Protein AF-A0A939G6P2-F1 (afdb_monomer)

Secondary structure (DSSP, 8-state):
-------------------------PPPPPSS----SS--EE-S-HHHHHHHHHHHT-EEEEEEE-SS-HHHHHHIIIIIT-HHHHHHHHHHEEEEEEETTSTTHHHHHHHTT--SSSEEEEE-TT--EEEEEES--HHHHHHHHHHHHHHHTT-S--HHHHHHHHHTT---HHHHHHHHHHHHHTT---HHHHHHHHHTS-HHHHTSHHHHHHHHHH---TTSHHHHHHHHHHHHHTT-GGGHHHHHHHHHHHHHHHHHHHHH--SHHHHHHHHHHHHHHHHHHT----HHHHHHHHHHHHHHHHHHTT-HHHHHHHHHHHHHHHHHHTTTHHHHHHHHHHSPP-TT--SHHHHHHHHHHHHHHHHHHHHHHHHHHHHHHHHHHHHHTT--SHHHHHHHHHHHHHHHHH---HHHHHHHHHHHHHTT--

Mean predicted aligned error: 11.92 Å

Radius of gyration: 33.78 Å; Cα contacts (8 Å, |Δi|>4): 488; chains: 1; bounding box: 65×71×148 Å

Nearest PDB structures (foldseek):
  2kuc-assembly1_A  TM=8.886E-01  e=3.532E-04  Bacteroides thetaiotaomicron
  2lst-assembly1_A  TM=8.630E-01  e=4.029E-04  Thermus thermophilus HB27
  2dlx-assembly1_A  TM=8.990E-01  e=8.878E-04  Homo sapiens
  5d93-assembly2_D  TM=7.384E-01  e=5.036E-02  Mus musculus
  3q6o-assembly1_A  TM=5.177E-01  e=4.820E-02  Homo sapiens

InterPro domains:
  IPR012336 Thioredoxin-like fold [PF13098] (49-133)
  IPR036249 Thioredoxin-like superfamily [SSF52833] (29-143)

Sequence (430 aa):
MKTKPFLRTQRLVWVLTGYLITCVSYPALPADGTMPGDIPFVKGPWKTILAEAKARHKSIFVAIQRSECQPCQTLEKEAFSDPAVGRTYGTSFISYILTIADADGPALVKQYAVTAYPTLLFLSEDGVLLHRSLGNSGAKGLLTDAAITLETARNPRTIAVWDSEFLAGKRNAEFLRAYLDKRAYLGLPNEAALEAYLQHVSKADWALPKNVRLIASNSETARLPTFDWLLTTAEQAKRDPRQSNLIFYALTTANRVVEREWEMAKTPADLERVIAIGHRIDQLSGKSHSADEQAQQDMGKRMSFYGRTKNEAKYRELALLVGVQAMTATEGLRQAIDADFRQPIDYKDQSETGKITAARLVAERTKHMQDSQHYAQRLHKLAAAYLLLRMTSPADLNQALIWSARAVELVASPANLDTHAQVLHQLGQK

pLDDT: mean 85.62, std 15.27, range [31.83, 98.44]

Organism: NCBI:txid2817059

Foldseek 3Di:
DDDDDDDDDDDDDDDDPDDPPPPPPDPDDPPDPDQQLFADADDDDPVVLLVVCVVVQAKAKEWEAEPDDPLSVVLRVFARRHSVLNNLNNVHYRYYYAYCPDPCNVVVCVVLVPQAPGKIFIAGSNRATQAIDHTRPGNVRSVVRSVSSVVSNPDPCTLVVLVVCVVVPDQDLVSLQVNLVNCLRSVHQNVVSLVSNVVVADPVCCLPPVNLLSLLSRVQACPDPSLVVLLVSLVVCVVPPVCVVSVVSNLVSLVVNLVSLLVVDQDVVSLVVSLVSVVSSCVSVVNDDDPVRSVVVSLVSQLVNCLVNLVVVSNVVSLVVLLVVLVVLCVCLLVQLVVLVVDDQPPPPPDPVSVVVSVVSVVSNVVSLVSLQVSLVSLLVSLVSCVVSVVLDPVSLVSSLVSLVSSCSSPVDPSSVVSNVVSCVSVVND

Structure (mmCIF, N/CA/C/O backbone):
data_AF-A0A939G6P2-F1
#
_entry.id   AF-A0A939G6P2-F1
#
loop_
_atom_site.group_PDB
_atom_site.id
_atom_site.type_symbol
_atom_site.label_atom_id
_atom_site.label_alt_id
_atom_site.label_comp_id
_atom_site.label_asym_id
_atom_site.label_entity_id
_atom_site.label_seq_id
_atom_site.pdbx_PDB_ins_code
_atom_site.Cartn_x
_atom_site.Cartn_y
_atom_site.Cartn_z
_atom_site.occupancy
_atom_site.B_iso_or_equiv
_atom_site.auth_seq_id
_atom_site.auth_comp_id
_atom_site.auth_asym_id
_atom_site.auth_atom_id
_atom_site.pdbx_PDB_model_num
ATOM 1 N N . MET A 1 1 ? 0.706 -32.412 -113.086 1.00 34.56 1 MET A N 1
ATOM 2 C CA . MET A 1 1 ? 0.283 -33.785 -112.721 1.00 34.56 1 MET A CA 1
ATOM 3 C C . MET A 1 1 ? 0.185 -33.935 -111.208 1.00 34.56 1 MET A C 1
ATOM 5 O O . MET A 1 1 ? 1.214 -33.823 -110.568 1.00 34.56 1 MET A O 1
ATOM 9 N N . LYS A 1 2 ? -1.034 -34.253 -110.727 1.00 36.41 2 LYS A N 1
ATOM 10 C CA . LYS A 1 2 ? -1.381 -35.055 -109.525 1.00 36.41 2 LYS A CA 1
ATOM 11 C C . LYS A 1 2 ? -0.982 -34.503 -108.139 1.00 36.41 2 LYS A C 1
ATOM 13 O O . LYS A 1 2 ? 0.148 -34.101 -107.956 1.00 36.41 2 LYS A O 1
ATOM 18 N N . THR A 1 3 ? -1.767 -34.506 -107.060 1.00 35.56 3 THR A N 1
ATOM 19 C CA . THR A 1 3 ? -3.182 -34.751 -106.701 1.00 35.56 3 THR A CA 1
ATOM 20 C C . THR A 1 3 ? -3.285 -34.308 -105.221 1.00 35.56 3 THR A C 1
ATOM 22 O O . THR A 1 3 ? -2.351 -34.535 -104.458 1.00 35.56 3 THR A O 1
ATOM 25 N N . LYS A 1 4 ? -4.395 -33.675 -104.812 1.00 35.47 4 LYS A N 1
ATOM 26 C CA . LYS A 1 4 ? -4.849 -33.465 -103.407 1.00 35.47 4 LYS A CA 1
ATOM 27 C C . LYS A 1 4 ? -5.183 -34.826 -102.721 1.00 35.47 4 LYS A C 1
ATOM 29 O O . LYS A 1 4 ? -5.214 -35.804 -103.468 1.00 35.47 4 LYS A O 1
ATOM 34 N N . PRO A 1 5 ? -5.632 -34.930 -101.436 1.00 56.78 5 PRO A N 1
ATOM 35 C CA . PRO A 1 5 ? -5.651 -34.002 -100.275 1.00 56.78 5 PRO A CA 1
ATOM 36 C C . PRO A 1 5 ? -5.273 -34.669 -98.903 1.00 56.78 5 PRO A C 1
ATOM 38 O O . PRO A 1 5 ? -5.002 -35.860 -98.837 1.00 56.78 5 PRO A O 1
ATOM 41 N N . PHE A 1 6 ? -5.416 -33.905 -97.800 1.00 35.00 6 PHE A N 1
ATOM 42 C CA . PHE A 1 6 ? -6.230 -34.227 -96.591 1.00 35.00 6 PHE A CA 1
ATOM 43 C C . PHE A 1 6 ? -5.537 -34.257 -95.195 1.00 35.00 6 PHE A C 1
ATOM 45 O O . PHE A 1 6 ? -4.686 -35.085 -94.909 1.00 35.00 6 PHE A O 1
ATOM 52 N N . LEU A 1 7 ? -6.061 -33.368 -94.330 1.00 34.00 7 LEU A N 1
ATOM 53 C CA . LEU A 1 7 ? -6.279 -33.406 -92.866 1.00 34.00 7 LEU A CA 1
ATOM 54 C C . LEU A 1 7 ? -5.151 -33.352 -91.802 1.00 34.00 7 LEU A C 1
ATOM 56 O O . LEU A 1 7 ? -4.427 -34.302 -91.551 1.00 34.00 7 LEU A O 1
ATOM 60 N N . ARG A 1 8 ? -5.254 -32.259 -91.018 1.00 35.16 8 ARG A N 1
ATOM 61 C CA . ARG A 1 8 ? -5.606 -32.190 -89.574 1.00 35.16 8 ARG A CA 1
ATOM 62 C C . ARG A 1 8 ? -4.643 -32.827 -88.559 1.00 35.16 8 ARG A C 1
ATOM 64 O O . ARG A 1 8 ? -4.697 -34.021 -88.334 1.00 35.16 8 ARG A O 1
ATOM 71 N N . THR A 1 9 ? -3.965 -31.967 -87.791 1.00 40.34 9 THR A N 1
ATOM 72 C CA . THR A 1 9 ? -4.074 -31.905 -86.313 1.00 40.34 9 THR A CA 1
ATOM 73 C C . THR A 1 9 ? -3.318 -30.681 -85.782 1.00 40.34 9 THR A C 1
ATOM 75 O O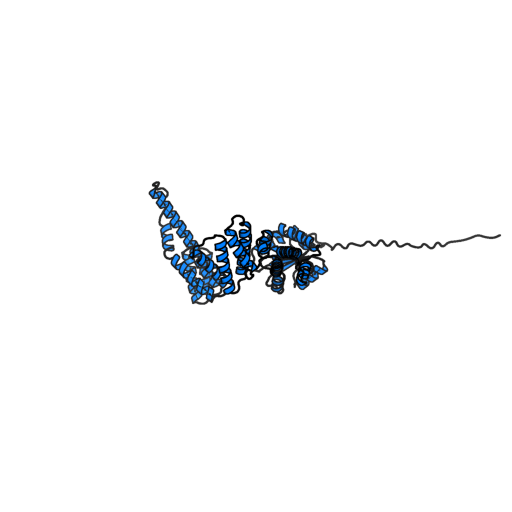 . THR A 1 9 ? -2.092 -30.643 -85.813 1.00 40.34 9 THR A O 1
ATOM 78 N N . GLN A 1 10 ? -4.052 -29.680 -85.285 1.00 37.19 10 GLN A N 1
ATOM 79 C CA . GLN A 1 10 ? -3.514 -28.618 -84.430 1.00 37.19 10 GLN A CA 1
ATOM 80 C C . GLN A 1 10 ? -3.363 -29.168 -83.006 1.00 37.19 10 GLN A C 1
ATOM 82 O O . GLN A 1 10 ? -4.316 -29.712 -82.450 1.00 37.19 10 GLN A O 1
ATOM 87 N N . ARG A 1 11 ? -2.175 -29.021 -82.412 1.00 38.72 11 ARG A N 1
ATOM 88 C CA . ARG A 1 11 ? -1.948 -29.236 -80.978 1.00 38.72 11 ARG A CA 1
ATOM 89 C C . ARG A 1 11 ? -2.262 -27.931 -80.241 1.00 38.72 11 ARG A C 1
ATOM 91 O O . ARG A 1 11 ? -1.537 -26.954 -80.404 1.00 38.72 11 ARG A O 1
ATOM 98 N N . LEU A 1 12 ? -3.344 -27.921 -79.460 1.00 35.09 12 LEU A N 1
ATOM 99 C CA . LEU A 1 12 ? -3.619 -26.882 -78.465 1.00 35.09 12 LEU A CA 1
ATOM 100 C C . LEU A 1 12 ? -2.627 -27.027 -77.302 1.00 35.09 12 LEU A C 1
ATOM 102 O O . LEU A 1 12 ? -2.583 -28.068 -76.647 1.00 35.09 12 LEU A O 1
ATOM 106 N N . VAL A 1 13 ? -1.863 -25.969 -77.038 1.00 38.91 13 VAL A N 1
ATOM 107 C CA . VAL A 1 13 ? -1.101 -25.778 -75.800 1.00 38.91 13 VAL A CA 1
ATOM 108 C C . VAL A 1 13 ? -2.025 -25.069 -74.811 1.00 38.91 13 VAL A C 1
ATOM 110 O O . VAL A 1 13 ? -2.453 -23.944 -75.058 1.00 38.91 13 VAL A O 1
ATOM 113 N N . TRP A 1 14 ? -2.365 -25.743 -73.714 1.00 31.83 14 TRP A N 1
ATOM 114 C CA . TRP A 1 14 ? -3.117 -25.163 -72.603 1.00 31.83 14 TRP A CA 1
ATOM 115 C C . TRP A 1 14 ? -2.181 -24.303 -71.747 1.00 31.83 14 TRP A C 1
ATOM 117 O O . TRP A 1 14 ? -1.254 -24.820 -71.128 1.00 31.83 14 TRP A O 1
ATOM 127 N N . VAL A 1 15 ? -2.429 -22.993 -71.700 1.00 39.03 15 VAL A N 1
ATOM 128 C CA . VAL A 1 15 ? -1.827 -22.087 -70.713 1.00 39.03 15 VAL A CA 1
ATOM 129 C C . VAL A 1 15 ? -2.706 -22.126 -69.465 1.00 39.03 15 VAL A C 1
ATOM 131 O O . VAL A 1 15 ? -3.818 -21.605 -69.463 1.00 39.03 15 VAL A O 1
ATOM 134 N N . LEU A 1 16 ? -2.224 -22.776 -68.406 1.00 35.69 16 LEU A N 1
ATOM 135 C CA . LEU A 1 16 ? -2.824 -22.712 -67.074 1.00 35.69 16 LEU A CA 1
ATOM 136 C C . LEU A 1 16 ? -2.403 -21.396 -66.407 1.00 35.69 16 LEU A C 1
ATOM 138 O O . LEU A 1 16 ? -1.324 -21.299 -65.828 1.00 35.69 16 LEU A O 1
ATOM 142 N N . THR A 1 17 ? -3.253 -20.374 -66.468 1.00 40.28 17 THR A N 1
ATOM 143 C CA . THR A 1 17 ? -3.170 -19.229 -65.552 1.00 40.28 17 THR A CA 1
ATOM 144 C C . THR A 1 17 ? -3.722 -19.649 -64.193 1.00 40.28 17 THR A C 1
ATOM 146 O O . THR A 1 17 ? -4.931 -19.620 -63.964 1.00 40.28 17 THR A O 1
ATOM 149 N N . GLY A 1 18 ? -2.834 -20.072 -63.294 1.00 37.72 18 GLY A N 1
ATOM 150 C CA . GLY A 1 18 ? -3.146 -20.243 -61.879 1.00 37.72 18 GLY A CA 1
ATOM 151 C C . GLY A 1 18 ? -3.274 -18.880 -61.202 1.00 37.72 18 GLY A C 1
ATOM 152 O O . GLY A 1 18 ? -2.272 -18.221 -60.941 1.00 37.72 18 GLY A O 1
ATOM 153 N N . TYR A 1 19 ? -4.504 -18.456 -60.917 1.00 38.09 19 TYR A N 1
ATOM 154 C CA . TYR A 1 19 ? -4.772 -17.363 -59.984 1.00 38.09 19 TYR A CA 1
ATOM 155 C C . TYR A 1 19 ? -4.573 -17.915 -58.565 1.00 38.09 19 TYR A C 1
ATOM 157 O O . TYR A 1 19 ? -5.424 -18.639 -58.047 1.00 38.09 19 TYR A O 1
ATOM 165 N N . LEU A 1 20 ? -3.427 -17.623 -57.943 1.00 35.56 20 LEU A N 1
ATOM 166 C CA . LEU A 1 20 ? -3.227 -17.866 -56.515 1.00 35.56 20 LEU A CA 1
ATOM 167 C C . LEU A 1 20 ? -4.076 -16.843 -55.747 1.00 35.56 20 LEU A C 1
ATOM 169 O O . LEU A 1 20 ? -3.657 -15.713 -55.506 1.00 35.56 20 LEU A O 1
ATOM 173 N N . ILE A 1 21 ? -5.298 -17.231 -55.387 1.00 41.41 21 ILE A N 1
ATOM 174 C CA . ILE A 1 21 ? -6.076 -16.530 -54.366 1.00 41.41 21 ILE A CA 1
ATOM 175 C C . ILE A 1 21 ? -5.384 -16.843 -53.039 1.00 41.41 21 ILE A C 1
ATOM 177 O O . ILE A 1 21 ? -5.577 -17.909 -52.459 1.00 41.41 21 ILE A O 1
ATOM 181 N N . THR A 1 22 ? -4.533 -15.936 -52.565 1.00 37.88 22 THR A N 1
ATOM 182 C CA . THR A 1 22 ? -4.079 -15.965 -51.176 1.00 37.88 22 THR A CA 1
ATOM 183 C C . THR A 1 22 ? -5.289 -15.651 -50.305 1.00 37.88 22 THR A C 1
ATOM 185 O O . THR A 1 22 ? -5.639 -14.487 -50.108 1.00 37.88 22 THR A O 1
ATOM 188 N N . CYS A 1 23 ? -5.965 -16.693 -49.821 1.00 33.97 23 CYS A N 1
ATOM 189 C CA . CYS A 1 23 ? -6.891 -16.574 -48.707 1.00 33.97 23 CYS A CA 1
ATOM 190 C C . CYS A 1 23 ? -6.115 -15.977 -47.531 1.00 33.97 23 CYS A C 1
ATOM 192 O O . CYS A 1 23 ? -5.323 -16.658 -46.883 1.00 33.97 23 CYS A O 1
ATOM 194 N N . VAL A 1 24 ? -6.323 -14.686 -47.273 1.00 43.06 24 VAL A N 1
ATOM 195 C CA . VAL A 1 24 ? -6.019 -14.095 -45.974 1.00 43.06 24 VAL A CA 1
ATOM 196 C C . VAL A 1 24 ? -6.971 -14.776 -45.001 1.00 43.06 24 VAL A C 1
ATOM 198 O O . VAL A 1 24 ? -8.153 -14.441 -44.933 1.00 43.06 24 VAL A O 1
ATOM 201 N N . SER A 1 25 ? -6.478 -15.811 -44.326 1.00 33.09 25 SER A N 1
ATOM 202 C CA . SER A 1 25 ? -7.197 -16.503 -43.265 1.00 33.09 25 SER A CA 1
ATOM 203 C C . SER A 1 25 ? -7.381 -15.532 -42.105 1.00 33.09 25 SER A C 1
ATOM 205 O O . SER A 1 25 ? -6.526 -15.418 -41.230 1.00 33.09 25 SER A O 1
ATOM 207 N N . TYR A 1 26 ? -8.490 -14.795 -42.113 1.00 39.94 26 TYR A N 1
ATOM 208 C CA . TYR A 1 26 ? -8.977 -14.148 -40.905 1.00 39.94 26 TYR A CA 1
ATOM 209 C C . TYR A 1 26 ? -9.259 -15.250 -39.877 1.00 39.94 26 TYR A C 1
ATOM 211 O O . TYR A 1 26 ? -9.893 -16.248 -40.237 1.00 39.94 26 TYR A O 1
ATOM 219 N N . PRO A 1 27 ? -8.798 -15.123 -38.619 1.00 47.53 27 PRO A N 1
ATOM 220 C CA . PRO A 1 27 ? -9.220 -16.051 -37.585 1.00 47.53 27 PRO A CA 1
ATOM 221 C C . PRO A 1 27 ? -10.748 -16.025 -37.525 1.00 47.53 27 PRO A C 1
ATOM 223 O O . PRO A 1 27 ? -11.354 -14.956 -37.423 1.00 47.53 27 PRO A O 1
ATOM 226 N N . ALA A 1 28 ? -11.357 -17.205 -37.654 1.00 41.69 28 ALA A N 1
ATOM 227 C CA . ALA A 1 28 ? -12.796 -17.368 -37.567 1.00 41.69 28 ALA A CA 1
ATOM 228 C C . ALA A 1 28 ? -13.273 -16.801 -36.226 1.00 41.69 28 ALA A C 1
ATOM 230 O O . ALA A 1 28 ? -12.852 -17.254 -35.159 1.00 41.69 28 ALA A O 1
ATOM 231 N N . LEU A 1 29 ? -14.136 -15.787 -36.295 1.00 44.53 29 LEU A N 1
ATOM 232 C CA . LEU A 1 29 ? -14.985 -15.414 -35.172 1.00 44.53 29 LEU A CA 1
ATOM 233 C C . LEU A 1 29 ? -15.761 -16.669 -34.733 1.00 44.53 29 LEU A C 1
ATOM 235 O O . LEU A 1 29 ? -16.192 -17.430 -35.606 1.00 44.53 29 LEU A O 1
ATOM 239 N N . PRO A 1 30 ? -15.933 -16.917 -33.422 1.00 44.56 30 PRO A N 1
ATOM 240 C CA . PRO A 1 30 ? -16.805 -17.990 -32.964 1.00 44.56 30 PRO A CA 1
ATOM 241 C C . PRO A 1 30 ? -18.187 -17.824 -33.611 1.00 44.56 30 PRO A C 1
ATOM 243 O O . PRO A 1 30 ? -18.711 -16.714 -33.690 1.00 44.56 30 PRO A O 1
ATOM 246 N N . ALA A 1 31 ? -18.733 -18.932 -34.119 1.00 44.88 31 ALA A N 1
ATOM 247 C CA . ALA A 1 31 ? -19.962 -18.997 -34.918 1.00 44.88 31 ALA A CA 1
ATOM 248 C C . ALA A 1 31 ? -21.240 -18.625 -34.138 1.00 44.88 31 ALA A C 1
ATOM 250 O O . ALA A 1 31 ? -22.341 -18.630 -34.689 1.00 44.88 31 ALA A O 1
ATOM 251 N N . ASP A 1 32 ? -21.082 -18.237 -32.879 1.00 44.09 32 ASP A N 1
ATOM 252 C CA . ASP A 1 32 ? -22.152 -17.914 -31.965 1.00 44.09 32 ASP A CA 1
ATOM 253 C C . ASP A 1 32 ? -22.119 -16.390 -31.835 1.00 44.09 32 ASP A C 1
ATOM 255 O O . ASP A 1 32 ? -21.249 -15.827 -31.172 1.00 44.09 32 ASP A O 1
ATOM 259 N N . GLY A 1 33 ? -23.038 -15.693 -32.510 1.00 42.09 33 GLY A N 1
ATOM 260 C CA . GLY A 1 33 ? -23.150 -14.225 -32.526 1.00 42.09 33 GLY A CA 1
ATOM 261 C C . GLY A 1 33 ? -23.402 -13.559 -31.160 1.00 42.09 33 GLY A C 1
ATOM 262 O O . GLY A 1 33 ? -23.824 -12.405 -31.104 1.00 42.09 33 GLY A O 1
ATOM 263 N N . THR A 1 34 ? -23.160 -14.257 -30.054 1.00 45.25 34 THR A N 1
ATOM 264 C CA . THR A 1 34 ? -23.065 -13.704 -28.708 1.00 45.25 34 THR A CA 1
ATOM 265 C C . THR A 1 34 ? -21.721 -13.001 -28.550 1.00 45.25 34 THR A C 1
ATOM 267 O O . THR A 1 34 ? -20.683 -13.627 -28.334 1.00 45.25 34 THR A O 1
ATOM 270 N N . MET A 1 35 ? -21.738 -11.672 -28.659 1.00 49.06 35 MET A N 1
ATOM 271 C CA . MET A 1 35 ? -20.611 -10.848 -28.222 1.00 49.06 35 MET A CA 1
ATOM 272 C C . MET A 1 35 ? -20.334 -11.136 -26.737 1.00 49.06 35 MET A C 1
ATOM 274 O O . MET A 1 35 ? -21.298 -11.170 -25.967 1.00 49.06 35 MET A O 1
ATOM 278 N N . PRO A 1 36 ? -19.070 -11.335 -26.311 1.00 55.94 36 PRO A N 1
ATOM 279 C CA . PRO A 1 36 ? -18.773 -11.530 -24.899 1.00 55.94 36 PRO A CA 1
ATOM 280 C C . PRO A 1 36 ? -19.282 -10.324 -24.107 1.00 55.94 36 PRO A C 1
ATOM 282 O O . PRO A 1 36 ? -18.887 -9.192 -24.393 1.00 55.94 36 PRO A O 1
ATOM 285 N N . GLY A 1 37 ? -20.174 -10.567 -23.144 1.00 72.31 37 GLY A N 1
ATOM 286 C CA . GLY A 1 37 ? -20.509 -9.565 -22.132 1.00 72.31 37 GLY A CA 1
ATOM 287 C C . GLY A 1 37 ? -19.292 -9.249 -21.259 1.00 72.31 37 GLY A C 1
ATOM 288 O O . GLY A 1 37 ? -19.045 -8.089 -20.960 1.00 72.31 37 GLY A O 1
ATOM 289 N N . ASP A 1 38 ? -18.477 -10.271 -20.971 1.00 89.25 38 ASP A N 1
ATOM 290 C CA . ASP A 1 38 ? -17.316 -10.200 -20.082 1.00 89.25 38 ASP A CA 1
ATOM 291 C C . ASP A 1 38 ? -15.985 -10.414 -20.829 1.00 89.25 38 ASP A C 1
ATOM 293 O O . ASP A 1 38 ? -15.936 -10.991 -21.921 1.00 89.25 38 ASP A O 1
ATOM 297 N N . ILE A 1 39 ? -14.872 -10.006 -20.214 1.00 93.94 39 ILE A N 1
ATOM 298 C CA . ILE A 1 39 ? -13.522 -10.380 -20.664 1.00 93.94 39 ILE A CA 1
ATOM 299 C C . ILE A 1 39 ? -13.348 -11.913 -20.596 1.00 93.94 39 ILE A C 1
ATOM 301 O O . ILE A 1 39 ? -13.530 -12.503 -19.528 1.00 93.94 39 ILE A O 1
ATOM 305 N N . PRO A 1 40 ? -12.916 -12.584 -21.685 1.00 94.06 40 PRO A N 1
ATOM 306 C CA . PRO A 1 40 ? -12.659 -14.020 -21.660 1.00 94.06 40 PRO A CA 1
ATOM 307 C C . PRO A 1 40 ? -11.316 -14.320 -20.979 1.00 94.06 40 PRO A C 1
ATOM 309 O O . PRO A 1 40 ? -10.257 -14.299 -21.611 1.00 94.06 40 PRO A O 1
ATOM 312 N N . PHE A 1 41 ? -11.359 -14.604 -19.678 1.00 94.75 41 PHE A N 1
ATOM 313 C CA . PHE A 1 41 ? -10.175 -14.987 -18.912 1.00 94.75 41 PHE A CA 1
ATOM 314 C C . PHE A 1 41 ? -9.807 -16.460 -19.113 1.00 94.75 41 PHE A C 1
ATOM 316 O O . PHE A 1 41 ? -10.630 -17.359 -18.928 1.00 94.75 41 PHE A O 1
ATOM 323 N N . VAL A 1 42 ? -8.541 -16.714 -19.441 1.00 94.94 42 VAL A N 1
ATOM 324 C CA . VAL A 1 42 ? -7.972 -18.062 -19.527 1.00 94.94 42 VAL A CA 1
ATOM 325 C C . VAL A 1 42 ? -7.428 -18.514 -18.170 1.00 94.94 42 VAL A C 1
ATOM 327 O O . VAL A 1 42 ? -7.053 -17.699 -17.328 1.00 94.94 42 VAL A O 1
ATOM 330 N N . LYS A 1 43 ? -7.383 -19.831 -17.950 1.00 92.69 43 LYS A N 1
ATOM 331 C CA . LYS A 1 43 ? -6.841 -20.459 -16.736 1.00 92.69 43 LYS A CA 1
ATOM 332 C C . LYS A 1 43 ? -5.690 -21.386 -17.100 1.00 92.69 43 LYS A C 1
ATOM 334 O O . LYS A 1 43 ? -5.710 -22.014 -18.155 1.00 92.69 43 LYS A O 1
ATOM 339 N N . GLY A 1 44 ? -4.732 -21.530 -16.195 1.00 92.56 44 GLY A N 1
ATOM 340 C CA . GLY A 1 44 ? -3.607 -22.446 -16.354 1.00 92.56 44 GLY A CA 1
ATOM 341 C C . GLY A 1 44 ? -2.304 -21.851 -15.831 1.00 92.56 44 GLY A C 1
ATOM 342 O O . GLY A 1 44 ? -2.287 -20.694 -15.415 1.00 92.56 44 GLY A O 1
ATOM 343 N N . PRO A 1 45 ? -1.211 -22.631 -15.841 1.00 94.69 45 PRO A N 1
ATOM 344 C CA . PRO A 1 45 ? 0.092 -22.146 -15.408 1.00 94.69 45 PRO A CA 1
ATOM 345 C C . PRO A 1 45 ? 0.612 -21.069 -16.364 1.00 94.69 45 PRO A C 1
ATOM 347 O O . PRO A 1 45 ? 0.362 -21.121 -17.573 1.00 94.69 45 PRO A O 1
ATOM 350 N N . TRP A 1 46 ? 1.412 -20.139 -15.845 1.00 96.31 46 TRP A N 1
ATOM 351 C CA . TRP A 1 46 ? 1.908 -18.979 -16.591 1.00 96.31 46 TRP A CA 1
ATOM 352 C C . TRP A 1 46 ? 2.622 -19.348 -17.898 1.00 96.31 46 TRP A C 1
ATOM 354 O O . TRP A 1 46 ? 2.468 -18.691 -18.927 1.00 96.31 46 TRP A O 1
ATOM 364 N N . LYS A 1 47 ? 3.356 -20.466 -17.891 1.00 96.31 47 LYS A N 1
ATOM 365 C CA . LYS A 1 47 ? 4.036 -20.996 -19.080 1.00 96.31 47 LYS A CA 1
ATOM 366 C C . LYS A 1 47 ? 3.070 -21.294 -20.235 1.00 96.31 47 LYS 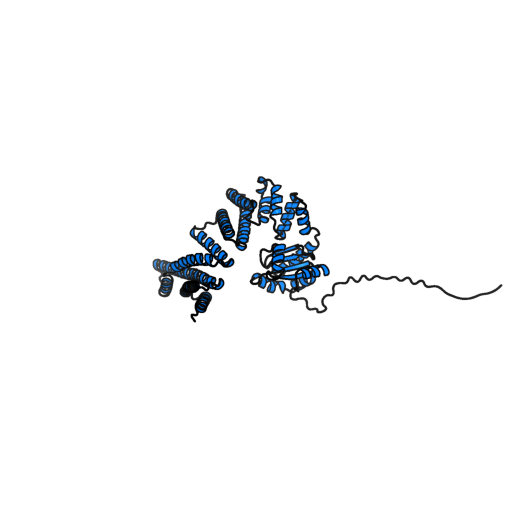A C 1
ATOM 368 O O . LYS A 1 47 ? 3.424 -21.058 -21.389 1.00 96.31 47 LYS A O 1
ATOM 373 N N . THR A 1 48 ? 1.873 -21.798 -19.941 1.00 96.56 48 THR A N 1
ATOM 374 C CA . THR A 1 48 ? 0.848 -22.076 -20.958 1.00 96.56 48 THR A CA 1
ATOM 375 C C . THR A 1 48 ? 0.277 -20.778 -21.516 1.00 96.56 48 THR A C 1
ATOM 377 O O . THR A 1 48 ? 0.108 -20.672 -22.727 1.00 96.56 48 THR A O 1
ATOM 380 N N . ILE A 1 49 ? 0.072 -19.770 -20.662 1.00 97.25 49 ILE A N 1
ATOM 381 C CA . ILE A 1 49 ? -0.408 -18.444 -21.075 1.00 97.25 49 ILE A CA 1
ATOM 382 C C . ILE A 1 49 ? 0.568 -17.799 -22.066 1.00 97.25 49 ILE A C 1
ATOM 384 O O . ILE A 1 49 ? 0.158 -17.341 -23.130 1.00 97.25 49 ILE A O 1
ATOM 388 N N . LEU A 1 50 ? 1.871 -17.834 -21.762 1.00 97.44 50 LEU A N 1
ATOM 389 C CA . LEU A 1 50 ? 2.917 -17.348 -22.668 1.00 97.44 50 LEU A CA 1
ATOM 390 C C . LEU A 1 50 ? 2.938 -18.118 -23.995 1.00 97.44 50 LEU A C 1
ATOM 392 O O . LEU A 1 50 ? 3.053 -17.514 -25.058 1.00 97.44 50 LEU A O 1
ATOM 396 N N . ALA A 1 51 ? 2.829 -19.448 -23.952 1.00 97.50 51 ALA A N 1
ATOM 397 C CA . ALA A 1 51 ? 2.819 -20.263 -25.165 1.00 97.50 51 ALA A CA 1
ATOM 398 C C . ALA A 1 51 ? 1.610 -19.943 -26.061 1.00 97.50 51 ALA A C 1
ATOM 400 O O . ALA A 1 51 ? 1.762 -19.820 -27.276 1.00 97.50 51 ALA A O 1
ATOM 401 N N . GLU A 1 52 ? 0.428 -19.761 -25.469 1.00 97.12 52 GLU A N 1
ATOM 402 C CA . GLU A 1 52 ? -0.791 -19.386 -26.187 1.00 97.12 52 GLU A CA 1
ATOM 403 C C . GLU A 1 52 ? -0.691 -17.982 -26.794 1.00 97.12 52 GLU A C 1
ATOM 405 O O . GLU A 1 52 ? -1.063 -17.787 -27.952 1.00 97.12 52 GLU A O 1
ATOM 410 N N . ALA A 1 53 ? -0.145 -17.021 -26.044 1.00 97.31 53 ALA A N 1
ATOM 411 C CA . ALA A 1 53 ? 0.062 -15.654 -26.510 1.00 97.31 53 ALA A CA 1
ATOM 412 C C . ALA A 1 53 ? 0.955 -15.605 -27.753 1.00 97.31 53 ALA A C 1
ATOM 414 O O . ALA A 1 53 ? 0.569 -15.001 -28.755 1.00 97.31 53 ALA A O 1
ATOM 415 N N . LYS A 1 54 ? 2.086 -16.324 -27.728 1.00 96.75 54 LYS A N 1
ATOM 416 C CA . LYS A 1 54 ? 2.985 -16.455 -28.885 1.00 96.75 54 LYS A CA 1
ATOM 417 C C . LYS A 1 54 ? 2.319 -17.154 -30.061 1.00 96.75 54 LYS A C 1
ATOM 419 O O . LYS A 1 54 ? 2.422 -16.684 -31.185 1.00 96.75 54 LYS A O 1
ATOM 424 N N . ALA A 1 55 ? 1.615 -18.260 -29.816 1.00 97.19 55 ALA A N 1
ATOM 425 C CA . ALA A 1 55 ? 0.960 -19.017 -30.881 1.00 97.19 55 ALA A CA 1
ATOM 426 C C . ALA A 1 55 ? -0.135 -18.210 -31.597 1.00 97.19 55 ALA A C 1
ATOM 428 O O . ALA A 1 55 ? -0.395 -18.432 -32.777 1.00 97.19 55 ALA A O 1
ATOM 429 N N . ARG A 1 56 ? -0.793 -17.290 -30.883 1.00 95.88 56 ARG A N 1
ATOM 430 C CA . ARG A 1 56 ? -1.880 -16.457 -31.418 1.00 95.88 56 ARG A CA 1
ATOM 431 C C . ARG A 1 56 ? -1.449 -15.041 -31.796 1.00 95.88 56 ARG A C 1
ATOM 433 O O . ARG A 1 56 ? -2.301 -14.277 -32.244 1.00 95.88 56 ARG A O 1
ATOM 440 N N . HIS A 1 57 ? -0.179 -14.695 -31.604 1.00 95.31 57 HIS A N 1
ATOM 441 C CA . HIS A 1 57 ? 0.361 -13.347 -31.775 1.00 95.31 57 HIS A CA 1
ATOM 442 C C . HIS A 1 57 ? -0.438 -12.259 -31.043 1.00 95.31 57 HIS A C 1
ATOM 444 O O . HIS A 1 57 ? -0.800 -11.224 -31.611 1.00 95.31 57 HIS A O 1
ATOM 450 N N . LYS A 1 58 ? -0.790 -12.527 -29.780 1.00 96.44 58 LYS A N 1
ATOM 451 C CA . LYS A 1 58 ? -1.582 -11.616 -28.942 1.00 96.44 58 LYS A CA 1
ATOM 452 C C . LYS A 1 58 ? -0.771 -11.119 -27.753 1.00 96.44 58 LYS A C 1
ATOM 454 O O . LYS A 1 58 ? -0.040 -11.876 -27.119 1.00 96.44 58 LYS A O 1
ATOM 459 N N . SER A 1 59 ? -0.974 -9.852 -27.400 1.00 97.88 59 SER A N 1
ATOM 460 C CA . SER A 1 59 ? -0.520 -9.301 -26.121 1.00 97.88 59 SER A CA 1
ATOM 461 C C . SER A 1 59 ? -1.207 -10.005 -24.949 1.00 97.88 59 SER A C 1
ATOM 463 O O . SER A 1 59 ? -2.275 -10.597 -25.098 1.00 97.88 59 SER A O 1
ATOM 465 N N . ILE A 1 60 ? -0.617 -9.922 -23.760 1.00 98.44 60 ILE A N 1
ATOM 466 C CA . ILE A 1 60 ? -1.166 -10.539 -22.549 1.00 98.44 60 ILE A CA 1
ATOM 467 C C . ILE A 1 60 ? -1.678 -9.438 -21.632 1.00 98.44 60 ILE A C 1
ATOM 469 O O . ILE A 1 60 ? -0.951 -8.497 -21.320 1.00 98.44 60 ILE A O 1
ATOM 473 N N . PHE A 1 61 ? -2.922 -9.563 -21.189 1.00 98.19 61 PHE A N 1
ATOM 474 C CA . PHE A 1 61 ? -3.479 -8.758 -20.111 1.00 98.19 61 PHE A CA 1
ATOM 475 C C . PHE A 1 61 ? -3.475 -9.588 -18.830 1.00 98.19 61 PHE A C 1
ATOM 477 O O . PHE A 1 61 ? -4.043 -10.676 -18.806 1.00 98.19 61 PHE A O 1
ATOM 484 N N . VAL A 1 62 ? -2.846 -9.084 -17.769 1.00 97.44 62 VAL A N 1
ATOM 485 C CA . VAL A 1 62 ? -2.813 -9.742 -16.461 1.00 97.44 62 VAL A CA 1
ATOM 486 C C . VAL A 1 62 ? -3.438 -8.835 -15.409 1.00 97.44 62 VAL A C 1
ATOM 488 O O . VAL A 1 62 ? -2.903 -7.767 -15.106 1.00 97.44 62 VAL A O 1
ATOM 491 N N . ALA A 1 63 ? -4.543 -9.277 -14.816 1.00 94.81 63 ALA A N 1
ATOM 492 C CA . ALA A 1 63 ? -5.141 -8.644 -13.648 1.00 94.81 63 ALA A CA 1
ATOM 493 C C . ALA A 1 63 ? -4.608 -9.317 -12.378 1.00 94.81 63 ALA A C 1
ATOM 495 O O . ALA A 1 63 ? -4.940 -10.467 -12.090 1.00 94.81 63 ALA A O 1
ATOM 496 N N . ILE A 1 64 ? -3.767 -8.611 -11.620 1.00 93.06 64 ILE A N 1
ATOM 497 C CA . ILE A 1 64 ? -3.152 -9.140 -10.400 1.00 93.06 64 ILE A CA 1
ATOM 498 C C . ILE A 1 64 ? -3.965 -8.712 -9.179 1.00 93.06 64 ILE A C 1
ATOM 500 O O . ILE A 1 64 ? -4.161 -7.517 -8.935 1.00 93.06 64 ILE A O 1
ATOM 504 N N . GLN A 1 65 ? -4.403 -9.695 -8.392 1.00 87.31 65 GLN A N 1
ATOM 505 C CA . GLN A 1 65 ? -5.359 -9.523 -7.298 1.00 87.31 65 GLN A CA 1
ATOM 506 C C . GLN A 1 65 ? -4.924 -10.231 -6.000 1.00 87.31 65 GLN A C 1
ATOM 508 O O . GLN A 1 65 ? -4.008 -11.057 -5.977 1.00 87.31 65 GLN A O 1
ATOM 513 N N . ARG A 1 66 ? -5.621 -9.913 -4.900 1.00 80.44 66 ARG A N 1
ATOM 514 C CA . ARG A 1 66 ? -5.511 -10.588 -3.594 1.00 80.44 66 ARG A CA 1
ATOM 515 C C . ARG A 1 66 ? -6.901 -10.942 -3.054 1.00 80.44 66 ARG A C 1
ATOM 517 O O . ARG A 1 66 ? -7.863 -10.245 -3.366 1.00 80.44 66 ARG A O 1
ATOM 524 N N . SER A 1 67 ? -6.974 -11.960 -2.199 1.00 66.44 67 SER A N 1
ATOM 525 C CA . SER A 1 67 ? -8.215 -12.596 -1.717 1.00 66.44 67 SER A CA 1
ATOM 526 C C . SER A 1 67 ? -9.219 -11.637 -1.060 1.00 66.44 67 SER A C 1
ATOM 528 O O . SER A 1 67 ? -10.422 -11.827 -1.177 1.00 66.44 67 SER A O 1
ATOM 530 N N . GLU A 1 68 ? -8.736 -10.579 -0.404 1.00 70.88 68 GLU A N 1
ATOM 531 C CA . GLU A 1 68 ? -9.559 -9.564 0.266 1.00 70.88 68 GLU A CA 1
ATOM 532 C C . GLU A 1 68 ? -9.228 -8.172 -0.289 1.00 70.88 68 GLU A C 1
ATOM 534 O O . GLU A 1 68 ? -8.457 -7.397 0.292 1.00 70.88 68 GLU A O 1
ATOM 539 N N . CYS A 1 69 ? -9.745 -7.881 -1.482 1.00 75.44 69 CYS A N 1
ATOM 540 C CA . CYS A 1 69 ? -9.515 -6.629 -2.198 1.00 75.44 69 CYS A CA 1
ATOM 541 C C . CYS A 1 69 ? -10.840 -6.031 -2.685 1.00 75.44 69 CYS A C 1
ATOM 543 O O . CYS A 1 69 ? -11.303 -6.344 -3.781 1.00 75.44 69 CYS A O 1
ATOM 545 N N . GLN A 1 70 ? -11.43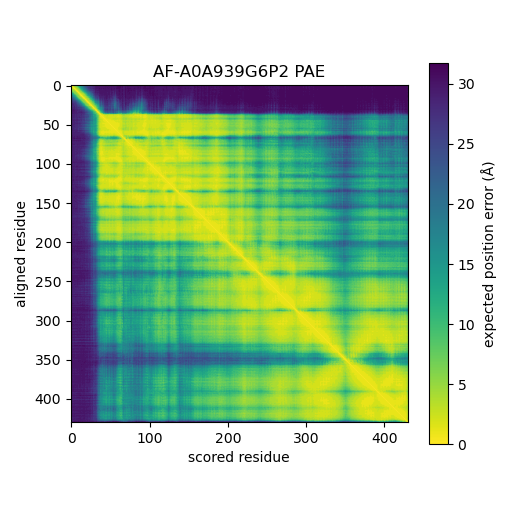7 -5.137 -1.888 1.00 78.06 70 GLN A N 1
ATOM 546 C CA . GLN A 1 70 ? -12.681 -4.448 -2.260 1.00 78.06 70 GLN A CA 1
ATOM 547 C C . GLN A 1 70 ? -12.579 -3.718 -3.617 1.00 78.06 70 GLN A C 1
ATOM 549 O O . GLN A 1 70 ? -13.461 -3.917 -4.450 1.00 78.06 70 GLN A O 1
ATOM 554 N N . PRO A 1 71 ? -11.503 -2.956 -3.917 1.00 78.38 71 PRO A N 1
ATOM 555 C CA . PRO A 1 71 ? -11.367 -2.308 -5.224 1.00 78.38 71 PRO A CA 1
ATOM 556 C C . PRO A 1 71 ? -11.286 -3.293 -6.399 1.00 78.38 71 PRO A C 1
ATOM 558 O O . PRO A 1 71 ? -11.703 -2.957 -7.504 1.00 78.38 71 PRO A O 1
ATOM 561 N N . CYS A 1 72 ? -10.775 -4.510 -6.171 1.00 81.88 72 CYS A N 1
ATOM 562 C CA . CYS A 1 72 ? -10.719 -5.556 -7.192 1.00 81.88 72 CYS A CA 1
ATOM 563 C C . CYS A 1 72 ? -12.129 -6.048 -7.554 1.00 81.88 72 CYS A C 1
ATOM 565 O O . CYS A 1 72 ? -12.444 -6.169 -8.733 1.00 81.88 72 CYS A O 1
ATOM 567 N N . GLN A 1 73 ? -13.000 -6.249 -6.556 1.00 83.06 73 GLN A N 1
ATOM 568 C CA . GLN A 1 73 ? -14.390 -6.665 -6.786 1.00 83.06 73 GLN A CA 1
ATOM 569 C C . GLN A 1 73 ? -15.186 -5.616 -7.572 1.00 83.06 73 GLN A C 1
ATOM 571 O O . GLN A 1 73 ? -16.018 -5.965 -8.406 1.00 83.06 73 GLN A O 1
ATOM 576 N N . THR A 1 74 ? -14.940 -4.330 -7.313 1.00 84.56 74 THR A N 1
ATOM 577 C CA . THR A 1 74 ? -15.556 -3.242 -8.083 1.00 84.56 74 THR A CA 1
ATOM 578 C C . THR A 1 74 ? -15.090 -3.263 -9.539 1.00 84.56 74 THR A C 1
ATOM 580 O O . THR A 1 74 ? -15.920 -3.182 -10.438 1.00 84.56 74 THR A O 1
ATOM 583 N N . LEU A 1 75 ? -13.786 -3.437 -9.782 1.00 86.88 75 LEU A N 1
ATOM 584 C CA . LEU A 1 75 ? -13.231 -3.509 -11.137 1.00 86.88 75 LEU A CA 1
ATOM 585 C C . LEU A 1 75 ? -13.836 -4.667 -11.949 1.00 86.88 75 LEU A C 1
ATOM 587 O O . LEU A 1 75 ? -14.188 -4.478 -13.111 1.00 86.88 75 LEU A O 1
ATOM 591 N N . GLU A 1 76 ? -13.988 -5.846 -11.342 1.00 86.69 76 GLU A N 1
ATOM 592 C CA . GLU A 1 76 ? -14.619 -6.993 -12.003 1.00 86.69 76 GLU A CA 1
ATOM 593 C C . GLU A 1 76 ? -16.062 -6.686 -12.414 1.00 86.69 76 GLU A C 1
ATOM 595 O O . GLU A 1 76 ? -16.415 -6.838 -13.581 1.00 86.69 76 GLU A O 1
ATOM 600 N N . LYS A 1 77 ? -16.872 -6.189 -11.472 1.00 85.12 77 LYS A N 1
ATOM 601 C CA . LYS A 1 77 ? -18.300 -5.926 -11.696 1.00 85.12 77 LYS A CA 1
ATOM 602 C C . LYS A 1 77 ? -18.564 -4.810 -12.702 1.00 85.12 77 LYS A C 1
ATOM 604 O O . LYS A 1 77 ? -19.540 -4.881 -13.437 1.00 85.12 77 LYS A O 1
ATOM 609 N N . GLU A 1 78 ? -17.748 -3.760 -12.691 1.00 84.94 78 GLU A N 1
ATOM 610 C CA . GLU A 1 78 ? -18.021 -2.547 -13.468 1.00 84.94 78 GLU A CA 1
ATOM 611 C C . GLU A 1 78 ? -17.265 -2.496 -14.795 1.00 84.94 78 GLU A C 1
ATOM 613 O O . GLU A 1 78 ? -17.756 -1.906 -15.753 1.00 84.94 78 GLU A O 1
ATOM 618 N N . ALA A 1 79 ? -16.059 -3.063 -14.856 1.00 90.38 79 ALA A N 1
ATOM 619 C CA . ALA A 1 79 ? -15.174 -2.902 -16.004 1.00 90.38 79 ALA A CA 1
ATOM 620 C C . ALA A 1 79 ? -14.956 -4.206 -16.770 1.00 90.38 79 ALA A C 1
ATOM 622 O O . ALA A 1 79 ? -14.973 -4.189 -17.998 1.00 90.38 79 ALA A O 1
ATOM 623 N N . PHE A 1 80 ? -14.754 -5.335 -16.082 1.00 92.75 80 PHE A N 1
ATOM 624 C CA . PHE A 1 80 ? -14.535 -6.613 -16.774 1.00 92.75 80 PHE A CA 1
ATOM 625 C C . PHE A 1 80 ? -15.814 -7.169 -17.400 1.00 92.75 80 PHE A C 1
ATOM 627 O O . PHE A 1 80 ? -15.710 -7.897 -18.385 1.00 92.75 80 PHE A O 1
ATOM 634 N N . SER A 1 81 ? -16.979 -6.785 -16.873 1.00 90.75 81 SER A N 1
ATOM 635 C CA . SER A 1 81 ? -18.301 -7.111 -17.422 1.00 90.75 81 SER A CA 1
ATOM 636 C C . SER A 1 81 ? -18.867 -6.085 -18.406 1.00 90.75 81 SER A C 1
ATOM 638 O O . SER A 1 81 ? -20.035 -6.164 -18.789 1.00 90.75 81 SER A O 1
ATOM 640 N N . ASP A 1 82 ? -18.071 -5.093 -18.814 1.00 93.81 82 ASP A N 1
ATOM 641 C CA . ASP A 1 82 ? -18.486 -4.158 -19.857 1.00 93.81 82 ASP A CA 1
ATOM 642 C C . ASP A 1 82 ? -18.344 -4.809 -21.252 1.00 93.81 82 ASP A C 1
ATOM 644 O O . ASP A 1 82 ? -17.242 -5.230 -21.621 1.00 93.81 82 ASP A O 1
ATOM 648 N N . PRO A 1 83 ? -19.400 -4.832 -22.090 1.00 93.50 83 PRO A N 1
ATOM 649 C CA . PRO A 1 83 ? -19.353 -5.504 -23.391 1.00 93.50 83 PRO A CA 1
ATOM 650 C C . PRO A 1 83 ? -18.315 -4.938 -24.373 1.00 93.50 83 PRO A C 1
ATOM 652 O O . PRO A 1 83 ? -17.784 -5.663 -25.222 1.00 93.50 83 PRO A O 1
ATOM 655 N N . ALA A 1 84 ? -18.017 -3.634 -24.312 1.00 94.12 84 ALA A N 1
ATOM 656 C CA . ALA A 1 84 ? -17.001 -3.038 -25.176 1.00 94.12 84 ALA A CA 1
ATOM 657 C C . ALA A 1 84 ? -15.595 -3.460 -24.733 1.00 94.12 84 ALA A C 1
ATOM 659 O O . ALA A 1 84 ? -14.741 -3.734 -25.587 1.00 94.12 84 ALA A O 1
ATOM 660 N N . VAL A 1 85 ? -15.374 -3.565 -23.422 1.00 96.00 85 VAL A N 1
ATOM 661 C CA . VAL A 1 85 ? -14.148 -4.124 -22.848 1.00 96.00 85 VAL A CA 1
ATOM 662 C C . VAL A 1 85 ? -14.030 -5.605 -23.207 1.00 96.00 85 VAL A C 1
ATOM 664 O O . VAL A 1 85 ? -13.031 -5.986 -23.816 1.00 96.00 85 VAL A O 1
ATOM 667 N N . GLY A 1 86 ? -15.053 -6.423 -22.944 1.00 95.38 86 GLY A N 1
ATOM 668 C CA . GLY A 1 86 ? -15.060 -7.859 -23.247 1.00 95.38 86 GLY A CA 1
ATOM 669 C C . GLY A 1 86 ? -14.700 -8.161 -24.703 1.00 95.38 86 GLY A C 1
ATOM 670 O O . GLY A 1 86 ? -13.792 -8.952 -24.982 1.00 95.38 86 GLY A O 1
ATOM 671 N N . ARG A 1 87 ? -15.311 -7.436 -25.650 1.00 94.94 87 ARG A N 1
ATOM 672 C CA . ARG A 1 87 ? -14.988 -7.533 -27.083 1.00 94.94 87 ARG A CA 1
ATOM 673 C C . ARG A 1 87 ? -13.541 -7.147 -27.395 1.00 94.94 87 ARG A C 1
ATOM 675 O O . ARG A 1 87 ? -12.861 -7.864 -28.134 1.00 94.94 87 ARG A O 1
ATOM 682 N N . THR A 1 88 ? -13.075 -6.014 -26.871 1.00 96.25 88 THR A N 1
ATOM 683 C CA . THR A 1 88 ? -11.716 -5.512 -27.140 1.00 96.25 88 THR A CA 1
ATOM 684 C C . THR A 1 88 ? -10.672 -6.488 -26.602 1.00 96.25 88 THR A C 1
ATOM 686 O O . THR A 1 88 ? -9.755 -6.887 -27.321 1.00 96.25 88 THR A O 1
ATOM 689 N N . TYR A 1 89 ? -10.855 -6.947 -25.366 1.00 97.00 89 TYR A N 1
ATOM 690 C CA . TYR A 1 89 ? -9.912 -7.833 -24.699 1.00 97.00 89 TYR A CA 1
ATOM 691 C C . TYR A 1 89 ? -9.919 -9.246 -25.282 1.00 97.00 89 TYR A C 1
ATOM 693 O O . TYR A 1 89 ? -8.849 -9.795 -25.527 1.00 97.00 89 TYR A O 1
ATOM 701 N N . GLY A 1 90 ? -11.085 -9.806 -25.619 1.00 95.44 90 GLY A N 1
ATOM 702 C CA . GLY A 1 90 ? -11.159 -11.107 -26.293 1.00 95.44 90 GLY A CA 1
ATOM 703 C C . GLY A 1 90 ? -10.523 -11.113 -27.687 1.00 95.44 90 GLY A C 1
ATOM 704 O O . GLY A 1 90 ? -9.914 -12.102 -28.110 1.00 95.44 90 GLY A O 1
ATOM 705 N N . THR A 1 91 ? -10.600 -9.987 -28.400 1.00 94.62 91 THR A N 1
ATOM 706 C CA . THR A 1 91 ? -9.993 -9.861 -29.731 1.00 94.62 91 THR A CA 1
ATOM 707 C C . THR A 1 91 ? -8.480 -9.718 -29.634 1.00 94.62 91 THR A C 1
ATOM 709 O O . THR A 1 91 ? -7.752 -10.438 -30.316 1.00 94.62 91 THR A O 1
ATOM 712 N N . SER A 1 92 ? -7.997 -8.835 -28.763 1.00 95.25 92 SER A N 1
ATOM 713 C CA . SER A 1 92 ? -6.617 -8.353 -28.818 1.00 95.25 92 SER A CA 1
ATOM 714 C C . SER A 1 92 ? -5.673 -8.968 -27.785 1.00 95.25 92 SER A C 1
ATOM 716 O O . SER A 1 92 ? -4.460 -8.853 -27.951 1.00 95.25 92 SER A O 1
ATOM 718 N N . PHE A 1 93 ? -6.196 -9.633 -26.752 1.00 98.00 93 PHE A N 1
ATOM 719 C CA . PHE A 1 93 ? -5.395 -10.092 -25.621 1.00 98.00 93 PHE A CA 1
ATOM 720 C C . PHE A 1 93 ? -5.632 -11.564 -25.274 1.00 98.00 93 PHE A C 1
ATOM 722 O O . PHE A 1 93 ? -6.717 -12.109 -25.471 1.00 98.00 93 PHE A O 1
ATOM 729 N N . ILE A 1 94 ? -4.608 -12.197 -24.702 1.00 98.12 94 ILE A N 1
ATOM 730 C CA . ILE A 1 94 ? -4.787 -13.326 -23.786 1.00 98.12 94 ILE A CA 1
ATOM 731 C C . ILE A 1 94 ? -4.975 -12.731 -22.392 1.00 98.12 94 ILE A C 1
ATOM 733 O O . ILE A 1 94 ? -4.057 -12.108 -21.862 1.00 98.12 94 ILE A O 1
ATOM 737 N N . SER A 1 95 ? -6.173 -12.863 -21.827 1.00 97.81 95 SER A N 1
ATOM 738 C CA . SER A 1 95 ? -6.523 -12.243 -20.543 1.00 97.81 95 SER A CA 1
ATOM 739 C C . SER A 1 95 ? -6.393 -13.250 -19.407 1.00 97.81 95 SER A C 1
ATOM 741 O O . SER A 1 95 ? -6.970 -14.329 -19.473 1.00 97.81 95 SER A O 1
ATOM 743 N N . TYR A 1 96 ? -5.659 -12.906 -18.355 1.00 96.44 96 TYR A N 1
ATOM 744 C CA . TYR A 1 96 ? -5.324 -13.802 -17.251 1.00 96.44 96 TYR A CA 1
ATOM 745 C C . TYR A 1 96 ? -5.533 -13.100 -15.904 1.00 96.44 96 TYR A C 1
ATOM 747 O O . TYR A 1 96 ? -5.120 -11.954 -15.726 1.00 96.44 96 TYR A O 1
ATOM 755 N N . ILE A 1 97 ? -6.171 -13.778 -14.949 1.00 93.50 97 ILE A N 1
ATOM 756 C CA . ILE A 1 97 ? -6.222 -13.323 -13.553 1.00 93.50 97 ILE A CA 1
ATOM 757 C C . ILE A 1 97 ? -5.136 -14.072 -12.797 1.00 93.50 97 ILE A C 1
ATOM 759 O O . ILE A 1 97 ? -5.091 -15.298 -12.843 1.00 93.50 97 ILE A O 1
ATOM 763 N N . LEU A 1 98 ? -4.284 -13.327 -12.098 1.00 93.38 98 LEU A N 1
ATOM 764 C CA . LEU A 1 98 ? -3.257 -13.883 -11.231 1.00 93.38 98 LEU A CA 1
ATOM 765 C C . LEU A 1 98 ? -3.549 -13.499 -9.783 1.00 93.38 98 LEU A C 1
ATOM 767 O O . LEU A 1 98 ? -3.616 -12.315 -9.442 1.00 93.38 98 LEU A O 1
ATOM 771 N N . THR A 1 99 ? -3.637 -14.494 -8.912 1.00 88.94 99 THR A N 1
ATOM 772 C CA . THR A 1 99 ? -3.682 -14.284 -7.467 1.00 88.94 99 THR A CA 1
ATOM 773 C C . THR A 1 99 ? -2.321 -14.569 -6.842 1.00 88.94 99 THR A C 1
ATOM 775 O O . THR A 1 99 ? -1.556 -15.414 -7.302 1.00 88.94 99 THR A O 1
ATOM 778 N N . ILE A 1 100 ? -2.007 -13.889 -5.738 1.00 80.81 100 ILE A N 1
ATOM 779 C CA . ILE A 1 100 ? -0.777 -14.170 -4.974 1.00 80.81 100 ILE A CA 1
ATOM 780 C C . ILE A 1 100 ? -0.732 -15.586 -4.378 1.00 80.81 100 ILE A C 1
ATOM 782 O O . ILE A 1 100 ? 0.333 -16.022 -3.947 1.00 80.81 100 ILE A O 1
ATOM 786 N N . ALA A 1 101 ? -1.880 -16.267 -4.308 1.00 84.44 101 ALA A N 1
ATOM 787 C CA . ALA A 1 101 ? -1.996 -17.635 -3.818 1.00 84.44 101 ALA A CA 1
ATOM 788 C C . ALA A 1 101 ? -1.713 -18.675 -4.914 1.00 84.44 101 ALA A C 1
ATOM 790 O O . ALA A 1 101 ? -1.468 -19.838 -4.592 1.00 84.44 101 ALA A O 1
ATOM 791 N N . ASP A 1 102 ? -1.722 -18.268 -6.187 1.00 89.12 102 ASP A N 1
ATOM 792 C CA . ASP A 1 102 ? -1.369 -19.144 -7.298 1.00 89.12 102 ASP A CA 1
ATOM 793 C C . ASP A 1 102 ? 0.116 -19.515 -7.221 1.00 89.12 102 ASP A C 1
ATOM 795 O O . ASP A 1 102 ? 0.948 -18.725 -6.770 1.00 89.12 102 ASP A O 1
ATOM 799 N N . ALA A 1 103 ? 0.472 -20.701 -7.719 1.00 90.44 103 ALA A N 1
ATOM 800 C CA . ALA A 1 103 ? 1.848 -21.203 -7.669 1.00 90.44 103 ALA A CA 1
ATOM 801 C C . ALA A 1 103 ? 2.868 -20.236 -8.307 1.00 90.44 103 ALA A C 1
ATOM 803 O O . ALA A 1 103 ? 3.958 -20.039 -7.770 1.00 90.44 103 ALA A O 1
ATOM 804 N N . ASP A 1 104 ? 2.492 -19.589 -9.416 1.00 91.31 104 ASP A N 1
ATOM 805 C CA . ASP A 1 104 ? 3.327 -18.611 -10.126 1.00 91.31 104 ASP A CA 1
ATOM 806 C C . ASP A 1 104 ? 3.231 -17.188 -9.530 1.00 91.31 104 ASP A C 1
ATOM 808 O O . ASP A 1 104 ? 4.045 -16.315 -9.850 1.00 91.31 104 ASP A O 1
ATOM 812 N N . GLY A 1 105 ? 2.260 -16.941 -8.643 1.00 90.94 105 GLY A N 1
ATOM 813 C CA . GLY A 1 105 ? 1.922 -15.629 -8.083 1.00 90.94 105 GLY A CA 1
ATOM 814 C C . GLY A 1 105 ? 3.111 -14.902 -7.456 1.00 90.94 105 GLY A C 1
ATOM 815 O O . GLY A 1 105 ? 3.457 -13.808 -7.915 1.00 90.94 105 GLY A O 1
ATOM 816 N N . PRO A 1 106 ? 3.797 -15.492 -6.458 1.00 90.12 106 PRO A N 1
ATOM 817 C CA . PRO A 1 106 ? 4.942 -14.858 -5.807 1.00 90.12 106 PRO A CA 1
ATOM 818 C C . PRO A 1 106 ? 6.083 -14.510 -6.772 1.00 90.12 106 PRO A C 1
ATOM 820 O O . PRO A 1 106 ? 6.711 -13.455 -6.638 1.00 90.12 106 PRO A O 1
ATOM 823 N N . ALA A 1 107 ? 6.349 -15.376 -7.755 1.00 92.62 107 ALA A N 1
ATOM 824 C CA . ALA A 1 107 ? 7.411 -15.166 -8.732 1.00 92.62 107 ALA A CA 1
ATOM 825 C C . ALA A 1 107 ? 7.082 -14.003 -9.678 1.00 92.62 107 ALA A C 1
ATOM 827 O O . ALA A 1 107 ? 7.925 -13.130 -9.883 1.00 92.62 107 ALA A O 1
ATOM 828 N N . LEU A 1 108 ? 5.851 -13.939 -10.191 1.00 93.69 108 LEU A N 1
ATOM 829 C CA . LEU A 1 108 ? 5.415 -12.889 -11.116 1.00 93.69 108 LEU A CA 1
ATOM 830 C C . LEU A 1 108 ? 5.241 -11.531 -10.428 1.00 93.69 108 LEU A C 1
ATOM 832 O O . LEU A 1 108 ? 5.654 -10.511 -10.980 1.00 93.69 108 LEU A O 1
ATOM 836 N N . VAL A 1 109 ? 4.721 -11.507 -9.196 1.00 91.38 109 VAL A N 1
ATOM 837 C CA . VAL A 1 109 ? 4.666 -10.291 -8.362 1.00 91.38 109 VAL A CA 1
ATOM 838 C C . VAL A 1 109 ? 6.059 -9.694 -8.187 1.00 91.38 109 VAL A C 1
ATOM 840 O O . VAL A 1 109 ? 6.234 -8.482 -8.314 1.00 91.38 109 VAL A O 1
ATOM 843 N N . LYS A 1 110 ? 7.067 -10.543 -7.956 1.00 89.69 110 LYS A N 1
ATOM 844 C CA . LYS A 1 110 ? 8.463 -10.111 -7.868 1.00 89.69 110 LYS A CA 1
ATOM 845 C C . LYS A 1 110 ? 9.008 -9.662 -9.226 1.00 89.69 110 LYS A C 1
ATOM 847 O O . LYS A 1 110 ? 9.601 -8.590 -9.300 1.00 89.69 110 LYS A O 1
ATOM 852 N N . GLN A 1 111 ? 8.810 -10.456 -10.280 1.00 92.00 111 GLN A N 1
ATOM 853 C CA . GLN A 1 111 ? 9.320 -10.177 -11.627 1.00 92.00 111 GLN A CA 1
ATOM 854 C C . GLN A 1 111 ? 8.838 -8.823 -12.153 1.00 92.00 111 GLN A C 1
ATOM 856 O O . GLN A 1 111 ? 9.627 -8.061 -12.706 1.00 92.00 111 GLN A O 1
ATOM 861 N N . TYR A 1 112 ? 7.559 -8.512 -11.955 1.00 94.06 112 TYR A N 1
ATOM 862 C CA . TYR A 1 112 ? 6.962 -7.261 -12.408 1.00 94.06 112 TYR A CA 1
ATOM 863 C C . TYR A 1 112 ? 6.926 -6.181 -11.321 1.00 94.06 112 TYR A C 1
ATOM 865 O O . TYR A 1 112 ? 6.290 -5.157 -11.530 1.00 94.06 112 TYR A O 1
ATOM 873 N N . ALA A 1 113 ? 7.606 -6.355 -10.183 1.00 90.44 113 ALA A N 1
ATOM 874 C CA . ALA A 1 113 ? 7.664 -5.362 -9.104 1.00 90.44 113 ALA A CA 1
ATOM 875 C C . ALA A 1 113 ? 6.275 -4.816 -8.695 1.00 90.44 113 ALA A C 1
ATOM 877 O O . ALA A 1 113 ? 6.049 -3.605 -8.619 1.00 90.44 113 ALA A O 1
ATOM 878 N N . VAL A 1 114 ? 5.317 -5.719 -8.476 1.00 88.12 114 VAL A N 1
ATOM 879 C CA . VAL A 1 114 ? 3.947 -5.371 -8.080 1.00 88.12 114 VAL A CA 1
ATOM 880 C C . VAL A 1 114 ? 3.941 -4.940 -6.616 1.00 88.12 114 VAL A C 1
ATOM 882 O O . VAL A 1 114 ? 4.357 -5.690 -5.735 1.00 88.12 114 VAL A O 1
ATOM 885 N N . THR A 1 115 ? 3.463 -3.723 -6.355 1.00 80.00 115 THR A N 1
ATOM 886 C CA . THR A 1 115 ? 3.495 -3.092 -5.020 1.00 80.00 115 THR A CA 1
ATOM 887 C C . THR A 1 115 ? 2.114 -2.724 -4.475 1.00 80.00 115 THR A C 1
ATOM 889 O O . THR A 1 115 ? 2.000 -2.381 -3.302 1.00 80.00 115 THR A O 1
ATOM 892 N N . ALA A 1 116 ? 1.061 -2.824 -5.290 1.00 81.50 116 ALA A N 1
ATOM 893 C CA . ALA A 1 116 ? -0.318 -2.509 -4.918 1.00 81.50 116 ALA A CA 1
ATOM 894 C C . ALA A 1 116 ? -1.312 -3.429 -5.648 1.00 81.50 116 ALA A C 1
ATOM 896 O O . ALA A 1 116 ? -0.962 -4.063 -6.643 1.00 81.50 116 ALA A O 1
ATOM 897 N N . TYR A 1 117 ? -2.557 -3.493 -5.167 1.00 83.50 117 TYR A N 1
ATOM 898 C CA . TYR A 1 117 ? -3.628 -4.296 -5.769 1.00 83.50 117 TYR A CA 1
ATOM 899 C C . TYR A 1 117 ? -4.923 -3.468 -5.910 1.00 83.50 117 TYR A C 1
ATOM 901 O O . TYR A 1 117 ? -5.243 -2.718 -4.985 1.00 83.50 117 TYR A O 1
ATOM 909 N N . PRO A 1 118 ? -5.691 -3.622 -7.008 1.00 89.06 118 PRO A N 1
ATOM 910 C CA . PRO A 1 118 ? -5.317 -4.376 -8.204 1.00 89.06 118 PRO A CA 1
ATOM 911 C C . PRO A 1 118 ? -4.165 -3.694 -8.960 1.00 89.06 118 PRO A C 1
ATOM 913 O O . PRO A 1 118 ? -4.058 -2.467 -8.985 1.00 89.06 118 PRO A O 1
ATOM 916 N N . THR A 1 119 ? -3.307 -4.505 -9.577 1.00 92.56 119 THR A N 1
ATOM 917 C CA . THR A 1 119 ? -2.343 -4.043 -10.586 1.00 92.56 119 THR A CA 1
ATOM 918 C C . THR A 1 119 ? -2.682 -4.711 -11.905 1.00 92.56 119 THR A C 1
ATOM 920 O O . THR A 1 119 ? -2.835 -5.930 -11.965 1.00 92.56 119 THR A O 1
ATOM 923 N N . LEU A 1 120 ? -2.782 -3.912 -12.959 1.00 95.88 120 LEU A N 1
ATOM 924 C CA . LEU A 1 120 ? -3.088 -4.358 -14.307 1.00 95.88 120 LEU A CA 1
ATOM 925 C C . LEU A 1 120 ? -1.819 -4.270 -15.148 1.00 95.88 120 LEU A C 1
ATOM 927 O O . LEU A 1 120 ? -1.266 -3.184 -15.343 1.00 95.88 120 LEU A O 1
ATOM 931 N N . LEU A 1 121 ? -1.337 -5.419 -15.612 1.00 97.44 121 LEU A N 1
ATOM 932 C CA . LEU A 1 121 ? -0.153 -5.509 -16.455 1.00 97.44 121 LEU A CA 1
ATOM 933 C C . LEU A 1 121 ? -0.550 -5.838 -17.885 1.00 97.44 121 LEU A C 1
ATOM 935 O O . LEU A 1 121 ? -1.365 -6.723 -18.136 1.00 97.44 121 LEU A O 1
ATOM 939 N N . PHE A 1 122 ? 0.093 -5.154 -18.817 1.00 97.88 122 PHE A N 1
ATOM 940 C CA . PHE A 1 122 ? -0.081 -5.362 -20.240 1.00 97.88 122 PHE A CA 1
ATOM 941 C C . PHE A 1 122 ? 1.272 -5.710 -20.835 1.00 97.88 122 PHE A C 1
ATOM 943 O O . PHE A 1 122 ? 2.220 -4.924 -20.760 1.00 97.88 122 PHE A O 1
ATOM 950 N N . LEU A 1 123 ? 1.380 -6.914 -21.379 1.00 97.94 123 LEU A N 1
ATOM 951 C CA . LEU A 1 123 ? 2.640 -7.514 -21.785 1.00 97.94 123 LEU A CA 1
ATOM 952 C C . LEU A 1 123 ? 2.624 -7.843 -23.278 1.00 97.94 123 LEU A C 1
ATOM 954 O O . LEU A 1 123 ? 1.568 -8.057 -23.876 1.00 97.94 123 LEU A O 1
ATOM 958 N N . SER A 1 124 ? 3.805 -7.923 -23.883 1.00 96.88 124 SER A N 1
ATOM 959 C CA . SER A 1 124 ? 3.964 -8.530 -25.202 1.00 96.88 124 SER A CA 1
ATOM 960 C C . SER A 1 124 ? 3.671 -10.032 -25.144 1.00 96.88 124 SER A C 1
ATOM 962 O O . SER A 1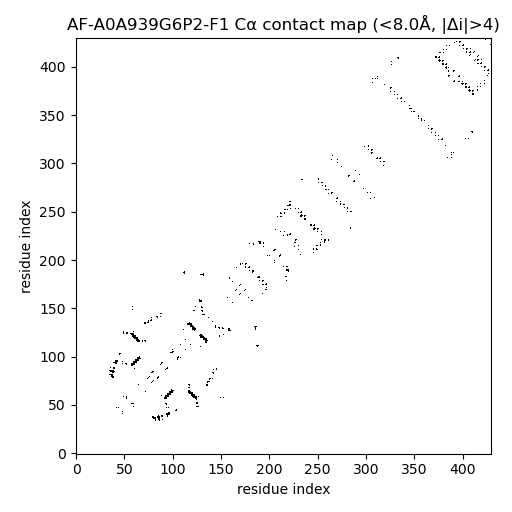 124 ? 3.576 -10.620 -24.065 1.00 96.88 124 SER A O 1
ATOM 964 N N . GLU A 1 125 ? 3.588 -10.671 -26.309 1.00 95.25 125 GLU A N 1
ATOM 965 C CA . GLU A 1 125 ? 3.480 -12.133 -26.422 1.00 95.25 125 GLU A CA 1
ATOM 966 C C . GLU A 1 125 ? 4.653 -12.885 -25.757 1.00 95.25 125 GLU A C 1
ATOM 968 O O . GLU A 1 125 ? 4.506 -14.021 -25.313 1.00 95.25 125 GLU A O 1
ATOM 973 N N . ASP A 1 126 ? 5.807 -12.227 -25.607 1.00 94.06 126 ASP A N 1
ATOM 974 C CA . ASP A 1 126 ? 6.984 -12.744 -24.899 1.00 94.06 126 ASP A CA 1
ATOM 975 C C . ASP A 1 126 ? 6.981 -12.458 -23.390 1.00 94.06 126 ASP A C 1
ATOM 977 O O . ASP A 1 126 ? 7.922 -12.830 -22.687 1.00 94.06 126 ASP A O 1
ATOM 981 N N . GLY A 1 127 ? 5.951 -11.784 -22.875 1.00 95.44 127 GLY A N 1
ATOM 982 C CA . GLY A 1 127 ? 5.861 -11.399 -21.468 1.00 95.44 127 GLY A CA 1
ATOM 983 C C . GLY A 1 127 ? 6.659 -10.141 -21.102 1.00 95.44 127 GLY A C 1
ATOM 984 O O . GLY A 1 127 ? 6.859 -9.871 -19.916 1.00 95.44 127 GLY A O 1
ATOM 985 N N . VAL A 1 128 ? 7.114 -9.346 -22.078 1.00 96.31 128 VAL A N 1
ATOM 986 C CA . VAL A 1 128 ? 7.791 -8.062 -21.815 1.00 96.31 128 VAL A CA 1
ATOM 987 C C . VAL A 1 128 ? 6.751 -7.004 -21.458 1.00 96.31 128 VAL A C 1
ATOM 989 O O . VAL A 1 128 ? 5.767 -6.846 -22.171 1.00 96.31 128 VAL A O 1
ATOM 992 N N . LEU A 1 129 ? 6.965 -6.254 -20.375 1.00 97.19 129 LEU A N 1
ATOM 993 C CA . LEU A 1 129 ? 6.028 -5.221 -19.926 1.00 97.19 129 LEU A CA 1
ATOM 994 C C . LEU A 1 129 ? 5.931 -4.066 -20.937 1.00 97.19 129 LEU A C 1
ATOM 996 O O . LEU A 1 129 ? 6.928 -3.408 -21.241 1.00 97.19 129 LEU A O 1
ATOM 1000 N N . LEU A 1 130 ? 4.720 -3.819 -21.435 1.00 96.62 130 LEU A N 1
ATOM 1001 C CA . LEU A 1 130 ? 4.403 -2.755 -22.390 1.00 96.62 130 LEU A CA 1
ATOM 1002 C C . LEU A 1 130 ? 3.723 -1.571 -21.707 1.00 96.62 130 LEU A C 1
ATOM 1004 O O . LEU A 1 130 ? 4.082 -0.427 -21.977 1.00 96.62 130 LEU A O 1
ATOM 1008 N N . HIS A 1 131 ? 2.769 -1.856 -20.819 1.00 96.44 131 HIS A N 1
ATOM 1009 C CA . HIS A 1 131 ? 1.996 -0.856 -20.088 1.00 96.44 131 HIS A CA 1
ATOM 1010 C C . HIS A 1 131 ? 1.585 -1.376 -18.705 1.00 96.44 131 HIS A C 1
ATOM 1012 O O . HIS A 1 131 ? 1.487 -2.587 -18.478 1.00 96.44 131 HIS A O 1
ATOM 1018 N N . ARG A 1 132 ? 1.365 -0.453 -17.767 1.00 94.81 132 ARG A N 1
ATOM 1019 C CA . ARG A 1 132 ? 0.893 -0.732 -16.409 1.00 94.81 132 ARG A CA 1
ATOM 1020 C C . ARG A 1 132 ? -0.194 0.262 -16.031 1.00 94.81 132 ARG A C 1
ATOM 1022 O O . ARG A 1 132 ? -0.021 1.463 -16.203 1.00 94.81 132 ARG A O 1
ATOM 1029 N N . SER A 1 133 ? -1.248 -0.247 -15.410 1.00 92.75 133 SER A N 1
ATOM 1030 C CA . SER A 1 133 ? -2.302 0.558 -14.797 1.00 92.75 133 SER A CA 1
ATOM 1031 C C . SER A 1 133 ? -2.490 0.118 -13.341 1.00 92.75 133 SER A C 1
ATOM 1033 O O . SER A 1 133 ? -2.419 -1.073 -13.025 1.00 92.75 133 SER A O 1
ATOM 1035 N N . LEU A 1 134 ? -2.627 1.080 -12.427 1.00 85.62 134 LEU A N 1
ATOM 1036 C CA . LEU A 1 134 ? -2.754 0.835 -10.987 1.00 85.62 134 LEU A CA 1
ATOM 1037 C C . LEU A 1 134 ? -4.168 1.186 -10.521 1.00 85.62 134 LEU A C 1
ATOM 1039 O O . LEU A 1 134 ? -4.665 2.272 -10.814 1.00 85.62 134 LEU A O 1
ATOM 1043 N N . GLY A 1 135 ? -4.778 0.303 -9.729 1.00 79.62 135 GLY A N 1
ATOM 1044 C CA . GLY A 1 135 ? -6.108 0.521 -9.166 1.00 79.62 135 GLY A CA 1
ATOM 1045 C C . GLY A 1 135 ? -7.250 0.237 -10.146 1.00 79.62 135 GLY A C 1
ATOM 1046 O O . GLY A 1 135 ? -7.096 -0.500 -11.118 1.00 79.62 135 GLY A O 1
ATOM 1047 N N . ASN A 1 136 ? -8.428 0.787 -9.840 1.00 78.56 136 ASN A N 1
ATOM 1048 C CA . ASN A 1 136 ? -9.624 0.645 -10.667 1.00 78.56 136 ASN A CA 1
ATOM 1049 C C . ASN A 1 136 ? -9.781 1.872 -11.580 1.00 78.56 136 ASN A C 1
ATOM 1051 O O . ASN A 1 136 ? -10.108 2.956 -11.100 1.00 78.56 136 ASN A O 1
ATOM 1055 N N . SER A 1 137 ? -9.558 1.696 -12.884 1.00 81.44 137 SER A N 1
ATOM 1056 C CA . SER A 1 137 ? -9.724 2.742 -13.904 1.00 81.44 137 SER A CA 1
ATOM 1057 C C . SER A 1 137 ? -11.094 2.698 -14.610 1.00 81.44 137 SER A C 1
ATOM 1059 O O . SER A 1 137 ? -11.384 3.547 -15.458 1.00 81.44 137 SER A O 1
ATOM 1061 N N . GLY A 1 138 ? -11.955 1.736 -14.249 1.00 89.88 138 GLY A N 1
ATOM 1062 C CA . GLY A 1 138 ? -13.256 1.503 -14.875 1.00 89.88 138 GLY A CA 1
ATOM 1063 C C . GLY A 1 138 ? -13.164 1.068 -16.346 1.00 89.88 138 GLY A C 1
ATOM 1064 O O . GLY A 1 138 ? -12.083 0.953 -16.925 1.00 89.88 138 GLY A O 1
ATOM 1065 N N . ALA A 1 139 ? -14.317 0.861 -16.989 1.00 92.88 139 ALA A N 1
ATOM 1066 C CA . ALA A 1 139 ? -14.384 0.384 -18.376 1.00 92.88 139 ALA A CA 1
ATOM 1067 C C . ALA A 1 139 ? -13.653 1.308 -19.373 1.00 92.88 139 ALA A C 1
ATOM 1069 O O . ALA A 1 139 ? -12.855 0.857 -20.196 1.00 92.88 139 ALA A O 1
ATOM 1070 N N . LYS A 1 140 ? -13.860 2.629 -19.266 1.00 94.44 140 LYS A N 1
ATOM 1071 C CA . LYS A 1 140 ? -13.183 3.622 -20.122 1.00 94.44 140 LYS A CA 1
ATOM 1072 C C . LYS A 1 140 ? -11.661 3.602 -19.940 1.00 94.44 140 LYS A C 1
ATOM 1074 O O . LYS A 1 140 ? -10.926 3.770 -20.916 1.00 94.44 140 LYS A O 1
ATOM 1079 N N . GLY A 1 141 ? -11.198 3.407 -18.706 1.00 94.25 141 GLY A N 1
ATOM 1080 C CA . GLY A 1 141 ? -9.782 3.266 -18.394 1.00 94.25 141 GLY A CA 1
ATOM 1081 C C . GLY A 1 141 ? -9.177 2.048 -19.079 1.00 94.25 141 GLY A C 1
ATOM 1082 O O . GLY A 1 141 ? -8.210 2.201 -19.815 1.00 94.25 141 GLY A O 1
ATOM 1083 N N . LEU A 1 142 ? -9.815 0.880 -18.958 1.00 95.81 142 LEU A N 1
ATOM 1084 C CA . LEU A 1 142 ? -9.369 -0.348 -19.628 1.00 95.81 142 LEU A CA 1
ATOM 1085 C C . LEU A 1 142 ? -9.306 -0.211 -21.154 1.00 95.81 142 LEU A C 1
ATOM 1087 O O . LEU A 1 142 ? -8.338 -0.639 -21.774 1.00 95.81 142 LEU A O 1
ATOM 1091 N N . LEU A 1 143 ? -10.293 0.434 -21.781 1.00 96.62 143 LEU A N 1
ATOM 1092 C CA . LEU A 1 143 ? -10.248 0.692 -23.228 1.00 96.62 143 LEU A CA 1
ATOM 1093 C C . LEU A 1 143 ? -9.075 1.605 -23.618 1.00 96.62 143 LEU A C 1
ATOM 1095 O O . LEU A 1 143 ? -8.445 1.399 -24.657 1.00 96.62 143 LEU A O 1
ATOM 1099 N N . THR A 1 144 ? -8.758 2.589 -22.775 1.00 96.88 144 THR A N 1
ATOM 1100 C CA . THR A 1 144 ? -7.599 3.472 -22.971 1.00 96.88 144 THR A CA 1
ATOM 1101 C C . THR A 1 144 ? -6.291 2.696 -22.804 1.00 96.88 144 THR A C 1
ATOM 1103 O O . THR A 1 144 ? -5.408 2.790 -23.655 1.00 96.88 144 THR A O 1
ATOM 1106 N N . ASP A 1 145 ? -6.189 1.877 -21.757 1.00 96.81 145 ASP A N 1
ATOM 1107 C CA . ASP A 1 145 ? -5.030 1.028 -21.477 1.00 96.81 145 ASP A CA 1
ATOM 1108 C C . ASP A 1 145 ? -4.781 0.020 -22.615 1.00 96.81 145 ASP A C 1
ATOM 1110 O O . ASP A 1 145 ? -3.636 -0.196 -23.029 1.00 96.81 145 ASP A O 1
ATOM 1114 N N . ALA A 1 146 ? -5.850 -0.547 -23.185 1.00 96.94 146 ALA A N 1
ATOM 1115 C CA . ALA A 1 146 ? -5.781 -1.414 -24.355 1.00 96.94 146 ALA A CA 1
ATOM 1116 C C . ALA A 1 146 ? -5.236 -0.671 -25.585 1.00 96.94 146 ALA A C 1
ATOM 1118 O O . ALA A 1 146 ? -4.319 -1.169 -26.238 1.00 96.94 146 ALA A O 1
ATOM 1119 N N . ALA A 1 147 ? -5.744 0.530 -25.882 1.00 97.06 147 ALA A N 1
ATOM 1120 C CA . ALA A 1 147 ? -5.275 1.333 -27.012 1.00 97.06 147 ALA A CA 1
ATOM 1121 C C . ALA A 1 147 ? -3.780 1.684 -26.889 1.00 97.06 147 ALA A C 1
ATOM 1123 O O . ALA A 1 147 ? -3.012 1.431 -27.819 1.00 97.06 147 ALA A O 1
ATOM 1124 N N . ILE A 1 148 ? -3.358 2.167 -25.714 1.00 95.75 148 ILE A N 1
ATOM 1125 C CA . ILE A 1 148 ? -1.951 2.465 -25.396 1.00 95.75 148 ILE A CA 1
ATOM 1126 C C . ILE A 1 148 ? -1.077 1.224 -25.591 1.00 95.75 148 ILE A C 1
ATOM 1128 O O . ILE A 1 148 ? 0.007 1.298 -26.176 1.00 95.75 148 ILE A O 1
ATOM 1132 N N . THR A 1 149 ? -1.540 0.069 -25.109 1.00 96.25 149 THR A N 1
ATOM 1133 C CA . THR A 1 149 ? -0.783 -1.179 -25.219 1.00 96.25 149 THR A CA 1
ATOM 1134 C C . THR A 1 149 ? -0.606 -1.597 -26.669 1.00 96.25 149 THR A C 1
ATOM 1136 O O . THR A 1 149 ? 0.502 -1.952 -27.058 1.00 96.25 149 THR A O 1
ATOM 1139 N N . LEU A 1 150 ? -1.665 -1.549 -27.478 1.00 94.94 150 LEU A N 1
ATOM 1140 C CA . LEU A 1 150 ? -1.615 -1.976 -28.877 1.00 94.94 150 LEU A CA 1
ATOM 1141 C C . LEU A 1 150 ? -0.746 -1.060 -29.741 1.00 94.94 150 LEU A C 1
ATOM 1143 O O . LEU A 1 150 ? -0.116 -1.530 -30.689 1.00 94.94 150 LEU A O 1
ATOM 1147 N N . GLU A 1 151 ? -0.676 0.227 -29.407 1.00 94.62 151 GLU A N 1
ATOM 1148 C CA . GLU A 1 151 ? 0.299 1.144 -29.995 1.00 94.62 151 GLU A CA 1
ATOM 1149 C C . GLU A 1 151 ? 1.723 0.793 -29.540 1.00 94.62 151 GLU A C 1
ATOM 1151 O O . GLU A 1 151 ? 2.622 0.611 -30.364 1.00 94.62 151 GLU A O 1
ATOM 1156 N N . THR A 1 152 ? 1.923 0.606 -28.233 1.00 92.56 152 THR A N 1
ATOM 1157 C CA . THR A 1 152 ? 3.237 0.306 -27.645 1.00 92.56 152 THR A CA 1
ATOM 1158 C C . THR A 1 152 ? 3.795 -1.042 -28.106 1.00 92.56 152 THR A C 1
ATOM 1160 O O . THR A 1 152 ? 5.003 -1.165 -28.289 1.00 92.56 152 THR A O 1
ATOM 1163 N N . ALA A 1 153 ? 2.942 -2.038 -28.351 1.00 92.06 153 ALA A N 1
ATOM 1164 C CA . ALA A 1 153 ? 3.321 -3.359 -28.852 1.00 92.06 153 ALA A CA 1
ATOM 1165 C C . ALA A 1 153 ? 4.011 -3.299 -30.225 1.00 92.06 153 ALA A C 1
ATOM 1167 O O . ALA A 1 153 ? 4.778 -4.194 -30.568 1.00 92.06 153 ALA A O 1
ATOM 1168 N N . ARG A 1 154 ? 3.772 -2.234 -31.002 1.00 90.62 154 ARG A N 1
ATOM 1169 C CA . ARG A 1 154 ? 4.414 -2.006 -32.306 1.00 90.62 154 ARG A CA 1
ATOM 1170 C C . ARG A 1 154 ? 5.784 -1.341 -32.182 1.00 90.62 154 ARG A C 1
ATOM 1172 O O . ARG A 1 154 ? 6.499 -1.234 -33.174 1.00 90.62 154 ARG A O 1
ATOM 1179 N N . ASN A 1 155 ? 6.150 -0.862 -30.992 1.00 88.31 155 ASN A N 1
ATOM 1180 C CA . ASN A 1 155 ? 7.417 -0.185 -30.769 1.00 88.31 155 ASN A CA 1
ATOM 1181 C C . ASN A 1 155 ? 8.545 -1.215 -30.565 1.00 88.31 155 ASN A C 1
ATOM 1183 O O . ASN A 1 155 ? 8.529 -1.940 -29.567 1.00 88.31 155 ASN A O 1
ATOM 1187 N N . PRO A 1 156 ? 9.572 -1.249 -31.436 1.00 83.50 156 PRO A N 1
ATOM 1188 C CA . PRO A 1 156 ? 10.681 -2.191 -31.292 1.00 83.50 156 PRO A CA 1
ATOM 1189 C C . PRO A 1 156 ? 11.562 -1.895 -30.066 1.00 83.50 156 PRO A C 1
ATOM 1191 O O . PRO A 1 156 ? 12.280 -2.768 -29.585 1.00 83.50 156 PRO A O 1
ATOM 1194 N N . ARG A 1 157 ? 11.516 -0.671 -29.524 1.00 90.00 157 ARG A N 1
ATOM 1195 C CA . ARG A 1 157 ? 12.331 -0.223 -28.389 1.00 90.00 157 ARG A CA 1
ATOM 1196 C C . ARG A 1 157 ? 11.635 -0.515 -27.054 1.00 90.00 157 ARG A C 1
ATOM 1198 O O . ARG A 1 157 ? 11.332 0.389 -26.268 1.00 90.00 157 ARG A O 1
ATOM 1205 N N . THR A 1 158 ? 11.362 -1.799 -26.823 1.00 92.88 158 THR A N 1
ATOM 1206 C CA . THR A 1 158 ? 10.735 -2.314 -25.595 1.00 92.88 158 THR A CA 1
ATOM 1207 C C . THR A 1 158 ? 11.624 -2.086 -24.376 1.00 92.88 158 THR A C 1
ATOM 1209 O O . THR A 1 158 ? 12.830 -1.876 -24.511 1.00 92.88 158 THR A O 1
ATOM 1212 N N . ILE A 1 159 ? 11.057 -2.165 -23.166 1.00 95.06 159 ILE A N 1
ATOM 1213 C CA . ILE A 1 159 ? 11.850 -2.005 -21.940 1.00 95.06 159 ILE A CA 1
ATOM 1214 C C . ILE A 1 159 ? 13.015 -3.002 -21.856 1.00 95.06 159 ILE A C 1
ATOM 1216 O O . ILE A 1 159 ? 14.093 -2.620 -21.422 1.00 95.06 159 ILE A O 1
ATOM 1220 N N . ALA A 1 160 ? 12.856 -4.223 -22.379 1.00 94.25 160 ALA A N 1
ATOM 1221 C CA . ALA A 1 160 ? 13.932 -5.213 -22.428 1.00 94.25 160 ALA A CA 1
ATOM 1222 C C . ALA A 1 160 ? 15.157 -4.727 -23.231 1.00 94.25 160 ALA A C 1
ATOM 1224 O O . ALA A 1 160 ? 16.294 -4.990 -22.842 1.00 94.25 160 ALA A O 1
ATOM 1225 N N . VAL A 1 161 ? 14.945 -3.970 -24.317 1.00 95.12 161 VAL A N 1
ATOM 1226 C CA . VAL A 1 161 ? 16.037 -3.360 -25.099 1.00 95.12 161 VAL A CA 1
ATOM 1227 C C . VAL A 1 161 ? 16.760 -2.295 -24.276 1.00 95.12 161 VAL A C 1
ATOM 1229 O O . VAL A 1 161 ? 17.989 -2.276 -24.235 1.00 95.12 161 VAL A O 1
ATOM 1232 N N . TRP A 1 162 ? 16.013 -1.427 -23.589 1.00 96.56 162 TRP A N 1
ATOM 1233 C CA . TRP A 1 162 ? 16.603 -0.405 -22.721 1.00 96.56 162 TRP A CA 1
ATOM 1234 C C . TRP A 1 162 ? 17.393 -1.019 -21.559 1.00 96.56 162 TRP A C 1
ATOM 1236 O O . TRP A 1 162 ? 18.517 -0.590 -21.296 1.00 96.56 162 TRP A O 1
ATOM 1246 N N . ASP A 1 163 ? 16.837 -2.048 -20.915 1.00 96.06 163 ASP A N 1
ATOM 1247 C CA . ASP A 1 163 ? 17.485 -2.792 -19.835 1.00 96.06 163 ASP A CA 1
ATOM 1248 C C . ASP A 1 163 ? 18.799 -3.414 -20.328 1.00 96.06 163 ASP A C 1
ATOM 1250 O O . ASP A 1 163 ? 19.834 -3.267 -19.678 1.00 96.06 163 ASP A O 1
ATOM 1254 N N . SER A 1 164 ? 18.802 -4.029 -21.517 1.00 96.69 164 SER A N 1
ATOM 1255 C CA . SER A 1 164 ? 20.013 -4.590 -22.125 1.00 96.69 164 SER A CA 1
ATOM 1256 C C . SER A 1 164 ? 21.073 -3.525 -22.426 1.00 96.69 164 SER A C 1
ATOM 1258 O O . SER A 1 164 ? 22.251 -3.749 -22.152 1.00 96.69 164 SER A O 1
ATOM 1260 N N . GLU A 1 165 ? 20.694 -2.366 -22.976 1.00 97.00 165 GLU A N 1
ATOM 1261 C CA . GLU A 1 165 ? 21.633 -1.261 -23.232 1.00 97.00 165 GLU A CA 1
ATOM 1262 C C . GLU A 1 165 ? 22.233 -0.716 -21.921 1.00 97.00 165 GLU A C 1
ATOM 1264 O O . GLU A 1 165 ? 23.428 -0.409 -21.851 1.00 97.00 165 GLU A O 1
ATOM 1269 N N . PHE A 1 166 ? 21.425 -0.626 -20.860 1.00 96.81 166 PHE A N 1
ATOM 1270 C CA . PHE A 1 166 ? 21.896 -0.223 -19.538 1.00 96.81 166 PHE A CA 1
ATOM 1271 C C . PHE A 1 166 ? 22.846 -1.269 -18.934 1.00 96.81 166 PHE A C 1
ATOM 1273 O O . PHE A 1 166 ? 23.907 -0.908 -18.418 1.00 96.81 166 PHE A O 1
ATOM 1280 N N . LEU A 1 167 ? 22.531 -2.561 -19.031 1.00 95.69 167 LEU A N 1
ATOM 1281 C CA . LEU A 1 167 ? 23.414 -3.635 -18.562 1.00 95.69 167 LEU A CA 1
ATOM 1282 C C . LEU A 1 167 ? 24.732 -3.690 -19.348 1.00 95.69 167 LEU A C 1
ATOM 1284 O O . LEU A 1 167 ? 25.777 -3.937 -18.755 1.00 95.69 167 LEU A O 1
ATOM 1288 N N . ALA A 1 168 ? 24.712 -3.350 -20.638 1.00 97.12 168 ALA A N 1
ATOM 1289 C CA . ALA A 1 168 ? 25.904 -3.234 -21.481 1.00 97.12 168 ALA A CA 1
ATOM 1290 C C . ALA A 1 168 ? 26.781 -1.997 -21.176 1.00 97.12 168 ALA A C 1
ATOM 1292 O O . ALA A 1 168 ? 27.779 -1.765 -21.853 1.00 97.12 168 ALA A O 1
ATOM 1293 N N . GLY A 1 169 ? 26.427 -1.186 -20.172 1.00 95.38 169 GLY A N 1
ATOM 1294 C CA . GLY A 1 169 ? 27.254 -0.063 -19.718 1.00 95.38 169 GLY A CA 1
ATOM 1295 C C . GLY A 1 169 ? 26.972 1.273 -20.407 1.00 95.38 169 GLY A C 1
ATOM 1296 O O . GLY A 1 169 ? 27.742 2.217 -20.246 1.00 95.38 169 GLY A O 1
ATOM 1297 N N . LYS A 1 170 ? 25.863 1.420 -21.143 1.00 95.25 170 LYS A N 1
ATOM 1298 C CA . LYS A 1 170 ? 25.479 2.717 -21.721 1.00 95.25 170 LYS A CA 1
ATOM 1299 C C . LYS A 1 170 ? 25.084 3.700 -20.609 1.00 95.25 170 LYS A C 1
ATOM 1301 O O . LYS A 1 170 ? 24.139 3.452 -19.860 1.00 95.25 170 LYS A O 1
ATOM 1306 N N . ARG A 1 171 ? 25.828 4.801 -20.459 1.00 93.44 171 ARG A N 1
ATOM 1307 C CA . ARG A 1 171 ? 25.679 5.763 -19.339 1.00 93.44 171 ARG A CA 1
ATOM 1308 C C . ARG A 1 171 ? 25.571 7.232 -19.760 1.00 93.44 171 ARG A C 1
ATOM 1310 O O . ARG A 1 171 ? 25.636 8.115 -18.916 1.00 93.44 171 ARG A O 1
ATOM 1317 N N . ASN A 1 172 ? 25.398 7.527 -21.048 1.00 91.31 172 ASN A N 1
ATOM 1318 C CA . ASN A 1 172 ? 25.232 8.920 -21.469 1.00 91.31 172 ASN A CA 1
ATOM 1319 C C . ASN A 1 172 ? 23.954 9.540 -20.857 1.00 91.31 172 ASN A C 1
ATOM 1321 O O . ASN A 1 172 ? 22.954 8.848 -20.651 1.00 91.31 172 ASN A O 1
ATOM 1325 N N . ALA A 1 173 ? 23.998 10.840 -20.553 1.00 85.12 173 ALA A N 1
ATOM 1326 C CA . ALA A 1 173 ? 22.958 11.513 -19.773 1.00 85.12 173 ALA A CA 1
ATOM 1327 C C . ALA A 1 173 ? 21.576 11.519 -20.455 1.00 85.12 173 ALA A C 1
ATOM 1329 O O . ALA A 1 173 ? 20.561 11.401 -19.769 1.00 85.12 173 ALA A O 1
ATOM 1330 N N . GLU A 1 174 ? 21.533 11.632 -21.786 1.00 88.38 174 GLU A N 1
ATOM 1331 C CA . GLU A 1 174 ? 20.293 11.583 -22.570 1.00 88.38 174 GLU A CA 1
ATOM 1332 C C . GLU A 1 174 ? 19.625 10.206 -22.460 1.00 88.38 174 GLU A C 1
ATOM 1334 O O . GLU A 1 174 ? 18.446 10.110 -22.115 1.00 88.38 174 GLU A O 1
ATOM 1339 N N . PHE A 1 175 ? 20.401 9.136 -22.657 1.00 94.00 175 PHE A N 1
ATOM 1340 C CA . PHE A 1 175 ? 19.943 7.762 -22.488 1.00 94.00 175 PHE A CA 1
ATOM 1341 C C . PHE A 1 175 ? 19.437 7.507 -21.072 1.00 94.00 175 PHE A C 1
ATOM 1343 O O . PHE A 1 175 ? 18.334 6.996 -20.916 1.00 94.00 175 PHE A O 1
ATOM 1350 N N . LEU A 1 176 ? 20.215 7.869 -20.046 1.00 92.62 176 LEU A N 1
ATOM 1351 C CA . LEU A 1 176 ? 19.840 7.619 -18.654 1.00 92.62 176 LEU A CA 1
ATOM 1352 C C . LEU A 1 176 ? 18.551 8.350 -18.270 1.00 92.62 176 LEU A C 1
ATOM 1354 O O . LEU A 1 176 ? 17.707 7.766 -17.597 1.00 92.62 176 LEU A O 1
ATOM 1358 N N . ARG A 1 177 ? 18.358 9.586 -18.744 1.00 88.38 177 ARG A N 1
ATOM 1359 C CA . ARG A 1 177 ? 17.110 10.329 -18.529 1.00 88.38 177 ARG A CA 1
ATOM 1360 C C . ARG A 1 177 ? 15.920 9.641 -19.204 1.00 88.38 177 ARG A C 1
ATOM 1362 O O . ARG A 1 177 ? 14.932 9.368 -18.533 1.00 88.38 177 ARG A O 1
ATOM 1369 N N . ALA A 1 178 ? 16.028 9.308 -20.490 1.00 91.69 178 ALA A N 1
ATOM 1370 C CA . ALA A 1 178 ? 14.945 8.635 -21.210 1.00 91.69 178 ALA A CA 1
ATOM 1371 C C . ALA A 1 178 ? 14.635 7.238 -20.637 1.00 91.69 178 ALA A C 1
ATOM 1373 O O . ALA A 1 178 ? 13.480 6.817 -20.587 1.00 91.69 178 ALA A O 1
ATOM 1374 N N . TYR A 1 179 ? 15.663 6.529 -20.170 1.00 94.44 179 TYR A N 1
ATOM 1375 C CA . TYR A 1 179 ? 15.531 5.227 -19.529 1.00 94.44 179 TYR A CA 1
ATOM 1376 C C . TYR A 1 179 ? 14.804 5.317 -18.183 1.00 94.44 179 TYR A C 1
ATOM 1378 O O . TYR A 1 179 ? 13.869 4.549 -17.947 1.00 94.44 179 TYR A O 1
ATOM 1386 N N . LEU A 1 180 ? 15.179 6.290 -17.342 1.00 92.31 180 LEU A N 1
ATOM 1387 C CA . LEU A 1 180 ? 14.481 6.598 -16.093 1.00 92.31 180 LEU A CA 1
ATOM 1388 C C . LEU A 1 180 ? 13.002 6.887 -16.353 1.00 92.31 180 LEU A C 1
ATOM 1390 O O . LEU A 1 180 ? 12.146 6.249 -15.744 1.00 92.31 180 LEU A O 1
ATOM 1394 N N . ASP A 1 181 ? 12.701 7.773 -17.305 1.00 89.12 181 ASP A N 1
ATOM 1395 C CA . ASP A 1 181 ? 11.323 8.129 -17.656 1.00 89.12 181 ASP A CA 1
ATOM 1396 C C . ASP A 1 181 ? 10.525 6.902 -18.134 1.00 89.12 181 ASP A C 1
ATOM 1398 O O . ASP A 1 181 ? 9.396 6.679 -17.689 1.00 89.12 181 ASP A O 1
ATOM 1402 N N . LYS A 1 182 ? 11.121 6.050 -18.982 1.00 92.00 182 LYS A N 1
ATOM 1403 C CA . LYS A 1 182 ? 10.468 4.829 -19.479 1.00 92.00 182 LYS A CA 1
ATOM 1404 C C . LYS A 1 182 ? 10.159 3.841 -18.355 1.00 92.00 182 LYS A C 1
ATOM 1406 O O . LYS A 1 182 ? 9.067 3.276 -18.330 1.00 92.00 182 LYS A O 1
ATOM 1411 N N . ARG A 1 183 ? 11.094 3.617 -17.433 1.00 93.12 183 ARG A N 1
ATOM 1412 C CA . ARG A 1 183 ? 10.891 2.711 -16.293 1.00 93.12 183 ARG A CA 1
ATOM 1413 C C . ARG A 1 183 ? 9.911 3.273 -15.269 1.00 93.12 183 ARG A C 1
ATOM 1415 O O . ARG A 1 183 ? 9.063 2.520 -14.799 1.00 93.12 183 ARG A O 1
ATOM 1422 N N . ALA A 1 184 ? 9.951 4.581 -15.012 1.00 88.31 184 ALA A N 1
ATOM 1423 C CA . ALA A 1 184 ? 9.026 5.255 -14.105 1.00 88.31 184 ALA A CA 1
ATOM 1424 C C . ALA A 1 184 ? 7.588 5.159 -14.623 1.00 88.31 184 ALA A C 1
ATOM 1426 O O . ALA A 1 184 ? 6.683 4.809 -13.870 1.00 88.31 184 ALA A O 1
ATOM 1427 N N . TYR A 1 185 ? 7.389 5.378 -15.929 1.00 87.62 185 TYR A N 1
ATOM 1428 C CA . TYR A 1 185 ? 6.101 5.175 -16.594 1.00 87.62 185 TYR A CA 1
ATOM 1429 C C . TYR A 1 185 ? 5.561 3.749 -16.407 1.00 87.62 185 TYR A C 1
ATOM 1431 O O . TYR A 1 185 ? 4.371 3.555 -16.180 1.00 87.62 185 TYR A O 1
ATOM 1439 N N . LEU A 1 186 ? 6.442 2.746 -16.450 1.00 91.00 186 LEU A N 1
ATOM 1440 C CA . LEU A 1 186 ? 6.080 1.343 -16.245 1.00 91.00 186 LEU A CA 1
ATOM 1441 C C . LEU A 1 186 ? 6.009 0.929 -14.767 1.00 91.00 186 LEU A C 1
ATOM 1443 O O . LEU A 1 186 ? 5.736 -0.239 -14.491 1.00 91.00 186 LEU A O 1
ATOM 1447 N N . GLY A 1 187 ? 6.263 1.840 -13.821 1.00 87.12 187 GLY A N 1
ATOM 1448 C CA . GLY A 1 187 ? 6.331 1.543 -12.388 1.00 87.12 187 GLY A CA 1
ATOM 1449 C C . GLY A 1 187 ? 7.423 0.530 -12.022 1.00 87.12 187 GLY A C 1
ATOM 1450 O O . GLY A 1 187 ? 7.226 -0.281 -11.114 1.00 87.12 187 GLY A O 1
ATOM 1451 N N . LEU A 1 188 ? 8.526 0.510 -12.771 1.00 89.44 188 LEU A N 1
ATOM 1452 C CA . LEU A 1 188 ? 9.654 -0.390 -12.549 1.00 89.44 188 LEU A CA 1
ATOM 1453 C C . LEU A 1 188 ? 10.719 0.263 -11.655 1.00 89.44 188 LEU A C 1
ATOM 1455 O O . LEU A 1 188 ? 10.949 1.460 -11.812 1.00 89.44 188 LEU A O 1
ATOM 1459 N N . PRO A 1 189 ? 11.436 -0.530 -10.829 1.00 87.19 189 PRO A N 1
ATOM 1460 C CA . PRO A 1 189 ? 12.500 -0.030 -9.961 1.00 87.19 189 PRO A CA 1
ATOM 1461 C C . PRO A 1 189 ? 13.541 0.774 -10.739 1.00 87.19 189 PRO A C 1
ATOM 1463 O O . PRO A 1 189 ? 14.031 0.298 -11.772 1.00 87.19 189 PRO A O 1
ATOM 1466 N N . ASN A 1 190 ? 13.878 1.965 -10.253 1.00 90.19 190 ASN A N 1
ATOM 1467 C CA . ASN A 1 190 ? 14.729 2.922 -10.962 1.00 90.19 190 ASN A CA 1
ATOM 1468 C C . ASN A 1 190 ? 16.018 3.334 -10.249 1.00 90.19 190 ASN A C 1
ATOM 1470 O O . ASN A 1 190 ? 16.763 4.177 -10.751 1.00 90.19 190 ASN A O 1
ATOM 1474 N N . GLU A 1 191 ? 16.333 2.711 -9.120 1.00 84.25 191 GLU A N 1
ATOM 1475 C CA . GLU A 1 191 ? 17.426 3.114 -8.238 1.00 84.25 191 GLU A CA 1
ATOM 1476 C C . GLU A 1 191 ? 18.787 3.087 -8.941 1.00 84.25 191 GLU A C 1
ATOM 1478 O O . GLU A 1 191 ? 19.480 4.100 -8.992 1.00 84.25 191 GLU A O 1
ATOM 1483 N N . ALA A 1 192 ? 19.145 1.959 -9.561 1.00 88.75 192 ALA A N 1
ATOM 1484 C CA . ALA A 1 192 ? 20.442 1.803 -10.221 1.00 88.75 192 ALA A CA 1
ATOM 1485 C C . ALA A 1 192 ? 20.624 2.776 -11.401 1.00 88.75 192 ALA A C 1
ATOM 1487 O O . ALA A 1 192 ? 21.720 3.287 -11.641 1.00 88.75 192 ALA A O 1
ATOM 1488 N N . ALA A 1 193 ? 19.547 3.048 -12.144 1.00 90.88 193 ALA A N 1
ATOM 1489 C CA . ALA A 1 193 ? 19.564 4.010 -13.240 1.00 90.88 193 ALA A CA 1
ATOM 1490 C C . ALA A 1 193 ? 19.710 5.448 -12.721 1.00 90.88 193 ALA A C 1
ATOM 1492 O O . ALA A 1 193 ? 20.429 6.252 -13.319 1.00 90.88 193 ALA A O 1
ATOM 1493 N N . LEU A 1 194 ? 19.067 5.760 -11.591 1.00 88.75 194 LEU A N 1
ATOM 1494 C CA . LEU A 1 194 ? 19.136 7.072 -10.962 1.00 88.75 194 LEU A CA 1
ATOM 1495 C C . LEU A 1 194 ? 20.539 7.327 -10.413 1.00 88.75 194 LEU A C 1
ATOM 1497 O O . LEU A 1 194 ? 21.108 8.382 -10.669 1.00 88.75 194 LEU A O 1
ATOM 1501 N N . GLU A 1 195 ? 21.134 6.353 -9.728 1.00 85.38 195 GLU A N 1
ATOM 1502 C CA . GLU A 1 195 ? 22.516 6.440 -9.248 1.00 85.38 195 GLU A CA 1
ATOM 1503 C C . GLU A 1 195 ? 23.502 6.658 -10.398 1.00 85.38 195 GLU A C 1
ATOM 1505 O O . GLU A 1 195 ? 24.326 7.572 -10.344 1.00 85.38 195 GLU A O 1
ATOM 1510 N N . ALA A 1 196 ? 23.370 5.880 -11.476 1.00 89.25 196 ALA A N 1
ATOM 1511 C CA . ALA A 1 196 ? 24.171 6.053 -12.682 1.00 89.25 196 ALA A CA 1
ATOM 1512 C C . ALA A 1 196 ? 24.028 7.464 -13.276 1.00 89.25 196 ALA A C 1
ATOM 1514 O O . ALA A 1 196 ? 25.022 8.060 -13.692 1.00 89.25 196 ALA A O 1
ATOM 1515 N N . TYR A 1 197 ? 22.813 8.021 -13.305 1.00 87.69 197 TYR A N 1
ATOM 1516 C CA . TYR A 1 197 ? 22.574 9.383 -13.786 1.00 87.69 197 TYR A CA 1
ATOM 1517 C C . TYR A 1 197 ? 23.269 10.416 -12.900 1.00 87.69 197 TYR A C 1
ATOM 1519 O O . TYR A 1 197 ? 23.967 11.299 -13.395 1.00 87.69 197 TYR A O 1
ATOM 1527 N N . LEU A 1 198 ? 23.136 10.274 -11.584 1.00 82.25 198 LEU A N 1
ATOM 1528 C CA . LEU A 1 198 ? 23.676 11.221 -10.616 1.00 82.25 198 LEU A CA 1
ATOM 1529 C C . LEU A 1 198 ? 25.204 11.205 -10.522 1.00 82.25 198 LEU A C 1
ATOM 1531 O O . LEU A 1 198 ? 25.783 12.223 -10.160 1.00 82.25 198 LEU A O 1
ATOM 1535 N N . GLN A 1 199 ? 25.869 10.116 -10.911 1.00 84.38 199 GLN A N 1
ATOM 1536 C CA . GLN A 1 199 ? 27.330 10.092 -11.074 1.00 84.38 199 GLN A CA 1
ATOM 1537 C C . GLN A 1 199 ? 27.828 11.023 -12.195 1.00 84.38 199 GLN A C 1
ATOM 1539 O O . GLN A 1 199 ? 28.973 11.463 -12.156 1.00 84.38 199 GLN A O 1
ATOM 1544 N N . HIS A 1 200 ? 26.977 11.345 -13.174 1.00 80.62 200 HIS A N 1
ATOM 1545 C CA . HIS A 1 200 ? 27.316 12.201 -14.318 1.00 80.62 200 HIS A CA 1
ATOM 1546 C C . HIS A 1 200 ? 26.826 13.647 -14.154 1.00 80.62 200 HIS A C 1
ATOM 1548 O O . HIS A 1 200 ? 27.061 14.482 -15.026 1.00 80.62 200 HIS A O 1
ATOM 1554 N N . VAL A 1 201 ? 26.132 13.952 -13.055 1.00 77.19 201 VAL A N 1
ATOM 1555 C CA . VAL A 1 201 ? 25.570 15.274 -12.772 1.00 77.19 201 VAL A CA 1
ATOM 1556 C C . VAL A 1 201 ? 26.199 15.799 -11.489 1.00 77.19 201 VAL A C 1
ATOM 1558 O O . VAL A 1 201 ? 26.154 15.135 -10.454 1.00 77.19 201 VAL A O 1
ATOM 1561 N N . SER A 1 202 ? 26.778 17.002 -11.533 1.00 78.38 202 SER A N 1
ATOM 1562 C CA . SER A 1 202 ? 27.386 17.601 -10.344 1.00 78.38 202 SER A CA 1
ATOM 1563 C C . SER A 1 202 ? 26.345 17.778 -9.230 1.00 78.38 202 SER A C 1
ATOM 1565 O O . SER A 1 202 ? 25.170 18.027 -9.500 1.00 78.38 202 SER A O 1
ATOM 1567 N N . LYS A 1 203 ? 26.758 17.705 -7.958 1.00 70.94 203 LYS A N 1
ATOM 1568 C CA . LYS A 1 203 ? 25.836 17.942 -6.829 1.00 70.94 203 LYS A CA 1
ATOM 1569 C C . LYS A 1 203 ? 25.175 19.326 -6.885 1.00 70.94 203 LYS A C 1
ATOM 1571 O O . LYS A 1 203 ? 24.042 19.468 -6.437 1.00 70.94 203 LYS A O 1
ATOM 1576 N N . ALA A 1 204 ? 25.856 20.327 -7.450 1.00 72.88 204 ALA A N 1
ATOM 1577 C CA . ALA A 1 204 ? 25.289 21.658 -7.663 1.00 72.88 204 ALA A CA 1
ATOM 1578 C C . ALA A 1 204 ? 24.115 21.619 -8.658 1.00 72.88 204 ALA A C 1
ATOM 1580 O O . ALA A 1 204 ? 23.082 22.247 -8.430 1.00 72.88 204 ALA A O 1
ATOM 1581 N N . ASP A 1 205 ? 24.227 20.809 -9.712 1.00 78.25 205 ASP A N 1
ATOM 1582 C CA . ASP A 1 205 ? 23.178 20.654 -10.719 1.00 78.25 205 ASP A CA 1
ATOM 1583 C C . ASP A 1 205 ? 21.981 19.830 -10.226 1.00 78.25 205 ASP A C 1
ATOM 1585 O O . ASP A 1 205 ? 20.905 19.910 -10.825 1.00 78.25 205 ASP A O 1
ATOM 1589 N N . TRP A 1 206 ? 22.111 19.043 -9.149 1.00 75.50 206 TRP A N 1
ATOM 1590 C CA . TRP A 1 206 ? 20.975 18.300 -8.579 1.00 75.50 206 TRP A CA 1
ATOM 1591 C C . TRP A 1 206 ? 19.859 19.251 -8.136 1.00 75.50 206 TRP A C 1
ATOM 1593 O O . TRP A 1 206 ? 18.682 18.938 -8.310 1.00 75.50 206 TRP A O 1
ATOM 1603 N N . ALA A 1 207 ? 20.227 20.437 -7.639 1.00 73.44 207 ALA A N 1
ATOM 1604 C CA . ALA A 1 207 ? 19.295 21.465 -7.184 1.00 73.44 207 ALA A CA 1
ATOM 1605 C C . ALA A 1 207 ? 18.539 22.169 -8.329 1.00 73.44 207 ALA A C 1
ATOM 1607 O O . ALA A 1 207 ? 17.580 22.900 -8.075 1.00 73.44 207 ALA A O 1
ATOM 1608 N N . LEU A 1 208 ? 18.919 21.953 -9.597 1.00 77.81 208 LEU A N 1
ATOM 1609 C CA . LEU A 1 208 ? 18.176 22.512 -10.725 1.00 77.81 208 LEU A CA 1
ATOM 1610 C C . L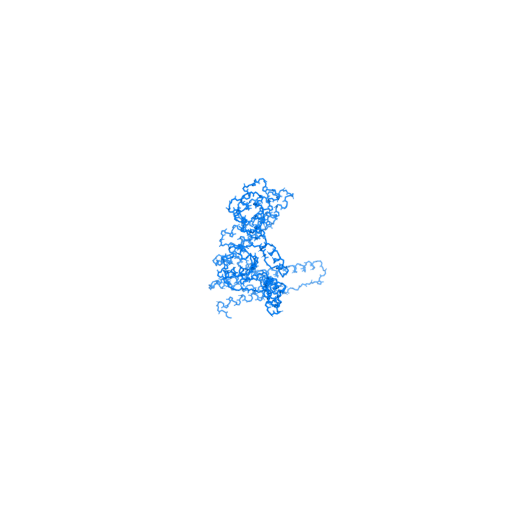EU A 1 208 ? 16.765 21.897 -10.784 1.00 77.81 208 LEU A C 1
ATOM 1612 O O . LEU A 1 208 ? 16.640 20.670 -10.718 1.00 77.81 208 LEU A O 1
ATOM 1616 N N . PRO A 1 209 ? 15.697 22.687 -11.021 1.00 75.38 209 PRO A N 1
ATOM 1617 C CA . PRO A 1 209 ? 14.316 22.189 -11.006 1.00 75.38 209 PRO A CA 1
ATOM 1618 C C . PRO A 1 209 ? 14.074 20.945 -11.881 1.00 75.38 209 PRO A C 1
ATOM 1620 O O . PRO A 1 209 ? 13.354 20.024 -11.491 1.00 75.38 209 PRO A O 1
ATOM 1623 N N . LYS A 1 210 ? 14.730 20.881 -13.049 1.00 76.75 210 LYS A N 1
ATOM 1624 C CA . LYS A 1 210 ? 14.656 19.747 -13.989 1.00 76.75 210 LYS A CA 1
ATOM 1625 C C . LYS A 1 210 ? 15.229 18.434 -13.437 1.00 76.75 210 LYS A C 1
ATOM 1627 O O . LYS A 1 210 ? 14.848 17.367 -13.920 1.00 76.75 210 LYS A O 1
ATOM 1632 N N . ASN A 1 211 ? 16.159 18.511 -12.487 1.00 79.75 211 ASN A N 1
ATOM 1633 C CA . ASN A 1 211 ? 16.824 17.366 -11.869 1.00 79.75 211 ASN A CA 1
ATOM 1634 C C . ASN A 1 211 ? 16.144 16.992 -10.555 1.00 79.75 211 ASN A C 1
ATOM 1636 O O . ASN A 1 211 ? 15.925 15.810 -10.328 1.00 79.75 211 ASN A O 1
ATOM 1640 N N . VAL A 1 212 ? 15.680 17.971 -9.772 1.00 77.75 212 VAL A N 1
ATOM 1641 C CA . VAL A 1 212 ? 14.835 17.731 -8.591 1.00 77.75 212 VAL A CA 1
ATOM 1642 C C . VAL A 1 212 ? 13.622 16.881 -8.953 1.00 77.75 212 VAL A C 1
ATOM 1644 O O . VAL A 1 212 ? 13.388 15.857 -8.321 1.00 77.75 212 VAL A O 1
ATOM 1647 N N . ARG A 1 213 ? 12.872 17.255 -10.002 1.00 78.06 213 ARG A N 1
ATOM 1648 C CA . ARG A 1 213 ? 11.697 16.481 -10.436 1.00 78.06 213 ARG A CA 1
ATOM 1649 C C . ARG A 1 213 ? 12.072 15.060 -10.858 1.00 78.06 213 ARG A C 1
ATOM 1651 O O . ARG A 1 213 ? 11.335 14.130 -10.545 1.00 78.06 213 ARG A O 1
ATOM 1658 N N . LEU A 1 214 ? 13.200 14.891 -11.548 1.00 81.75 214 LEU A N 1
ATOM 1659 C CA . LEU A 1 214 ? 13.688 13.579 -11.972 1.00 81.75 214 LEU A CA 1
ATOM 1660 C C . LEU A 1 214 ? 14.064 12.719 -10.755 1.00 81.75 214 LEU A C 1
ATOM 1662 O O . LEU A 1 214 ? 13.581 11.599 -10.642 1.00 81.75 214 LEU A O 1
ATOM 1666 N N . ILE A 1 215 ? 14.859 13.253 -9.824 1.00 81.75 215 ILE A N 1
ATOM 1667 C CA . ILE A 1 215 ? 15.271 12.559 -8.595 1.00 81.75 215 ILE A CA 1
ATOM 1668 C C . ILE A 1 215 ? 14.042 12.197 -7.762 1.00 81.75 215 ILE A C 1
ATOM 1670 O O . ILE A 1 215 ? 13.894 11.046 -7.371 1.00 81.75 215 ILE A O 1
ATOM 1674 N N . ALA A 1 216 ? 13.127 13.142 -7.549 1.00 80.88 216 ALA A N 1
ATOM 1675 C CA . ALA A 1 216 ? 11.877 12.939 -6.824 1.00 80.88 216 ALA A CA 1
ATOM 1676 C C . ALA A 1 216 ? 11.015 11.824 -7.453 1.00 80.88 216 ALA A C 1
ATOM 1678 O O . ALA A 1 216 ? 10.590 10.888 -6.779 1.00 80.88 216 ALA A O 1
ATOM 1679 N N . SER A 1 217 ? 10.824 11.857 -8.774 1.00 78.75 217 SER A N 1
ATOM 1680 C CA . SER A 1 217 ? 9.984 10.874 -9.477 1.00 78.75 217 SER A CA 1
ATOM 1681 C C . SER A 1 217 ? 10.587 9.465 -9.503 1.00 78.75 217 SER A C 1
ATOM 1683 O O . SER A 1 217 ? 9.850 8.501 -9.675 1.00 78.75 217 SER A O 1
ATOM 1685 N N . ASN A 1 218 ? 11.905 9.340 -9.313 1.00 84.50 218 ASN A N 1
ATOM 1686 C CA . ASN A 1 218 ? 12.642 8.074 -9.383 1.00 84.50 218 ASN A CA 1
ATOM 1687 C C . ASN A 1 218 ? 13.200 7.605 -8.029 1.00 84.50 218 ASN A C 1
ATOM 1689 O O . ASN A 1 218 ? 13.815 6.545 -7.950 1.00 84.50 218 ASN A O 1
ATOM 1693 N N . SER A 1 219 ? 13.009 8.380 -6.958 1.00 84.38 219 SER A N 1
ATOM 1694 C CA . SER A 1 219 ? 13.406 7.972 -5.610 1.00 84.38 219 SER A CA 1
ATOM 1695 C C . SER A 1 219 ? 12.354 7.033 -5.051 1.00 84.38 219 SER A C 1
ATOM 1697 O O . SER A 1 219 ? 11.201 7.406 -4.827 1.00 84.38 219 SER A O 1
ATOM 1699 N N . GLU A 1 220 ? 12.752 5.787 -4.858 1.00 79.94 220 GLU A N 1
ATOM 1700 C CA . GLU A 1 220 ? 11.839 4.710 -4.508 1.00 79.94 220 GLU A CA 1
ATOM 1701 C C . GLU A 1 220 ? 12.035 4.206 -3.077 1.00 79.94 220 GLU A C 1
ATOM 1703 O O . GLU A 1 220 ? 11.072 3.796 -2.434 1.00 79.94 220 GLU A O 1
ATOM 1708 N N . THR A 1 221 ? 13.236 4.298 -2.517 1.00 83.12 221 THR A N 1
ATOM 1709 C CA . THR A 1 221 ? 13.523 3.842 -1.151 1.00 83.12 221 THR A CA 1
ATOM 1710 C C . THR A 1 221 ? 14.155 4.944 -0.315 1.00 83.12 221 THR A C 1
ATOM 1712 O O . THR A 1 221 ? 14.918 5.766 -0.822 1.00 83.12 221 THR A O 1
ATOM 1715 N N . ALA A 1 222 ? 13.867 4.926 0.984 1.00 86.00 222 ALA A N 1
ATOM 1716 C CA . ALA A 1 222 ? 14.484 5.809 1.960 1.00 86.00 222 ALA A CA 1
ATOM 1717 C C . ALA A 1 222 ? 15.901 5.370 2.362 1.00 86.00 222 ALA A C 1
ATOM 1719 O O . ALA A 1 222 ? 16.577 6.059 3.122 1.00 86.00 222 ALA A O 1
ATOM 1720 N N . ARG A 1 223 ? 16.367 4.219 1.860 1.00 82.62 223 ARG A N 1
ATOM 1721 C CA . ARG A 1 223 ? 17.679 3.642 2.192 1.00 82.62 223 ARG A CA 1
ATOM 1722 C C . ARG A 1 223 ? 18.834 4.237 1.388 1.00 82.62 223 ARG A C 1
ATOM 1724 O O . ARG A 1 223 ? 19.985 3.928 1.680 1.00 82.62 223 ARG A O 1
ATOM 1731 N N . LEU A 1 224 ? 18.542 5.054 0.379 1.00 78.25 224 LEU A N 1
ATOM 1732 C CA . LEU A 1 224 ? 19.557 5.625 -0.501 1.00 78.25 224 LEU A CA 1
ATOM 1733 C C . LEU A 1 224 ? 19.960 7.044 -0.083 1.00 78.25 224 LEU A C 1
ATOM 1735 O O . LEU A 1 224 ? 19.109 7.815 0.366 1.00 78.25 224 LEU A O 1
ATOM 1739 N N . PRO A 1 225 ? 21.223 7.450 -0.327 1.00 80.44 225 PRO A N 1
ATOM 1740 C CA . PRO A 1 225 ? 21.677 8.821 -0.082 1.00 80.44 225 PRO A CA 1
ATOM 1741 C C . PRO A 1 225 ? 20.865 9.889 -0.832 1.00 80.44 225 PRO A C 1
ATOM 1743 O O . PRO A 1 225 ? 20.762 11.026 -0.380 1.00 80.44 225 PRO A O 1
ATOM 1746 N N . THR A 1 226 ? 20.270 9.535 -1.974 1.00 78.31 226 THR A N 1
ATOM 1747 C CA . THR A 1 226 ? 19.413 10.427 -2.773 1.00 78.31 226 THR A CA 1
ATOM 1748 C C . THR A 1 226 ? 18.154 10.852 -2.026 1.00 78.31 226 THR A C 1
ATOM 1750 O O . THR A 1 226 ? 17.691 11.980 -2.190 1.00 78.31 226 THR A O 1
ATOM 1753 N N . PHE A 1 227 ? 17.626 9.978 -1.172 1.00 86.19 227 PHE A N 1
ATOM 1754 C CA . PHE A 1 227 ? 16.463 10.272 -0.353 1.00 86.19 227 PHE A CA 1
ATOM 1755 C C . PHE A 1 227 ? 16.788 11.270 0.760 1.00 86.19 227 PHE A C 1
ATOM 1757 O O . PHE A 1 227 ? 16.069 12.249 0.952 1.00 86.19 227 PHE A O 1
ATOM 1764 N N . ASP A 1 228 ? 17.903 11.059 1.461 1.00 85.50 228 ASP A N 1
ATOM 1765 C CA . ASP A 1 228 ? 18.369 11.996 2.486 1.00 85.50 228 ASP A CA 1
ATOM 1766 C C . ASP A 1 228 ? 18.701 13.372 1.888 1.00 85.50 228 ASP A C 1
ATOM 1768 O O . ASP A 1 228 ? 18.358 14.415 2.457 1.00 85.50 228 ASP A O 1
ATOM 1772 N N . TRP A 1 229 ? 19.280 13.376 0.683 1.00 83.56 229 TRP A N 1
ATOM 1773 C CA . TRP A 1 229 ? 19.475 14.597 -0.086 1.00 83.56 229 TRP A CA 1
ATOM 1774 C C . TRP A 1 229 ? 18.146 15.313 -0.367 1.00 83.56 229 TRP A C 1
ATOM 1776 O O . TRP A 1 229 ? 18.061 16.505 -0.092 1.00 83.56 229 TRP A O 1
ATOM 1786 N N . LEU A 1 230 ? 17.090 14.615 -0.817 1.00 85.06 230 LEU A N 1
ATOM 1787 C CA . LEU A 1 230 ? 15.773 15.232 -1.059 1.00 85.06 230 LEU A CA 1
ATOM 1788 C C . LEU A 1 230 ? 15.225 15.941 0.188 1.00 85.06 230 LEU A C 1
ATOM 1790 O O . LEU A 1 230 ? 14.741 17.070 0.085 1.00 85.06 230 LEU A O 1
ATOM 1794 N N . LEU A 1 231 ? 15.315 15.308 1.361 1.00 88.56 231 LEU A N 1
ATOM 1795 C CA . LEU A 1 231 ? 14.854 15.905 2.619 1.00 88.56 231 LEU A CA 1
ATOM 1796 C C . LEU A 1 231 ? 15.688 17.127 3.015 1.00 88.56 231 LEU A C 1
ATOM 1798 O O . LEU A 1 231 ? 15.133 18.162 3.380 1.00 88.56 231 LEU A O 1
ATOM 1802 N N . THR A 1 232 ? 17.010 17.035 2.884 1.00 86.88 232 THR A N 1
ATOM 1803 C CA . THR A 1 232 ? 17.933 18.148 3.156 1.00 86.88 232 THR A CA 1
ATOM 1804 C C . THR A 1 232 ? 17.690 19.323 2.205 1.00 86.88 232 THR A C 1
ATOM 1806 O O . THR A 1 232 ? 17.708 20.486 2.604 1.00 86.88 232 THR A O 1
ATOM 1809 N N . THR A 1 233 ? 17.409 19.036 0.937 1.00 81.94 233 THR A N 1
ATOM 1810 C CA . THR A 1 233 ? 17.085 20.038 -0.078 1.00 81.94 233 THR A CA 1
ATOM 1811 C C . THR A 1 233 ? 15.745 20.716 0.209 1.00 81.94 233 THR A C 1
ATOM 1813 O O . THR A 1 233 ? 15.663 21.940 0.113 1.00 81.94 233 THR A O 1
ATOM 1816 N N . ALA A 1 234 ? 14.724 19.977 0.656 1.00 85.56 234 ALA A N 1
ATOM 1817 C CA . ALA A 1 234 ? 13.465 20.567 1.120 1.00 85.56 234 ALA A CA 1
ATOM 1818 C C . ALA A 1 234 ? 13.670 21.504 2.324 1.00 85.56 234 ALA A C 1
ATOM 1820 O O . ALA A 1 234 ? 13.088 22.587 2.380 1.00 85.56 234 ALA A O 1
ATOM 1821 N N . GLU A 1 235 ? 14.524 21.109 3.270 1.00 87.12 235 GLU A N 1
ATOM 1822 C CA . GLU A 1 235 ? 14.868 21.912 4.445 1.00 87.12 235 GLU A CA 1
ATOM 1823 C C . GLU A 1 235 ? 15.550 23.232 4.073 1.00 87.12 235 GLU A C 1
ATOM 1825 O O . GLU A 1 235 ? 15.183 24.293 4.579 1.00 87.12 235 GLU A O 1
ATOM 1830 N N . GLN A 1 236 ? 16.515 23.189 3.153 1.00 82.44 236 GLN A N 1
ATOM 1831 C CA . GLN A 1 236 ? 17.199 24.386 2.663 1.00 82.44 236 GLN A CA 1
ATOM 1832 C C . GLN A 1 236 ? 16.244 25.301 1.893 1.00 82.44 236 GLN A C 1
ATOM 1834 O O . GLN A 1 236 ? 16.233 26.513 2.118 1.00 82.44 236 GLN A O 1
ATOM 1839 N N . ALA A 1 237 ? 15.399 24.721 1.039 1.00 82.56 237 ALA A N 1
ATOM 1840 C CA . ALA A 1 237 ? 14.440 25.459 0.229 1.00 82.56 237 ALA A CA 1
ATOM 1841 C C . ALA A 1 237 ? 13.367 26.179 1.055 1.00 82.56 237 ALA A C 1
ATOM 1843 O O . ALA A 1 237 ? 12.860 27.202 0.604 1.00 82.56 237 ALA A O 1
ATOM 1844 N N . LYS A 1 238 ? 13.058 25.736 2.287 1.00 81.38 238 LYS A N 1
ATOM 1845 C CA . LYS A 1 238 ? 12.161 26.484 3.196 1.00 81.38 238 LYS A CA 1
ATOM 1846 C C . LYS A 1 238 ? 12.588 27.932 3.425 1.00 81.38 238 LYS A C 1
ATOM 1848 O O . LYS A 1 238 ? 11.751 28.763 3.763 1.00 81.38 238 LYS A O 1
ATOM 1853 N N . ARG A 1 239 ? 13.883 28.224 3.290 1.00 79.88 239 ARG A N 1
ATOM 1854 C CA . ARG A 1 239 ? 14.452 29.556 3.524 1.00 79.88 239 ARG A CA 1
ATOM 1855 C C . ARG A 1 239 ? 14.236 30.510 2.345 1.00 79.88 239 ARG A C 1
ATOM 1857 O O . ARG A 1 239 ? 14.472 31.703 2.499 1.00 79.88 239 ARG A O 1
ATOM 1864 N N . ASP A 1 240 ? 13.788 30.003 1.195 1.00 79.81 240 ASP A N 1
ATOM 1865 C CA . ASP A 1 240 ? 13.563 30.776 -0.025 1.00 79.81 240 ASP A CA 1
ATOM 1866 C C . ASP A 1 240 ? 12.172 30.470 -0.619 1.00 79.81 240 ASP A C 1
ATOM 1868 O O . ASP A 1 240 ? 11.974 29.419 -1.237 1.00 79.81 240 ASP A O 1
ATOM 1872 N N . PRO A 1 241 ? 11.201 31.399 -0.508 1.00 75.50 241 PRO A N 1
ATOM 1873 C CA . PRO A 1 241 ? 9.859 31.235 -1.072 1.00 75.50 241 PRO A CA 1
ATOM 1874 C C . PRO A 1 241 ? 9.827 30.941 -2.580 1.00 75.50 241 PRO A C 1
ATOM 1876 O O . PRO A 1 241 ? 8.839 30.416 -3.085 1.00 75.50 241 PRO A O 1
ATOM 1879 N N . ARG A 1 242 ? 10.896 31.239 -3.330 1.00 76.25 242 ARG A N 1
ATOM 1880 C CA . ARG A 1 242 ? 10.980 30.930 -4.770 1.00 76.25 242 ARG A CA 1
ATOM 1881 C C . ARG A 1 242 ? 11.156 29.433 -5.042 1.00 76.25 242 ARG A C 1
ATOM 1883 O O . ARG A 1 242 ? 10.992 28.994 -6.179 1.00 76.25 242 ARG A O 1
ATOM 1890 N N . GLN A 1 243 ? 11.468 28.641 -4.017 1.00 75.50 243 GLN A N 1
ATOM 1891 C CA . GLN A 1 243 ? 11.758 27.210 -4.121 1.00 75.50 243 GLN A CA 1
ATOM 1892 C C . GLN A 1 243 ? 10.600 26.316 -3.648 1.00 75.50 243 GLN A C 1
ATOM 1894 O O . GLN A 1 243 ? 10.782 25.109 -3.487 1.00 75.50 243 GLN A O 1
ATOM 1899 N N . SER A 1 244 ? 9.383 26.849 -3.485 1.00 76.94 244 SER A N 1
ATOM 1900 C CA . SER A 1 244 ? 8.216 26.075 -3.021 1.00 76.94 244 SER A CA 1
ATOM 1901 C C . SER A 1 244 ? 7.937 24.811 -3.845 1.00 76.94 244 SER A C 1
ATOM 1903 O O . SER A 1 244 ? 7.575 23.780 -3.281 1.00 76.94 244 SER A O 1
ATOM 1905 N N . ASN A 1 245 ? 8.171 24.841 -5.162 1.00 77.00 245 ASN A N 1
ATOM 1906 C CA . ASN A 1 245 ? 8.007 23.662 -6.022 1.00 77.00 245 ASN A CA 1
ATOM 1907 C C . ASN A 1 245 ? 8.961 22.522 -5.639 1.00 77.00 245 ASN A C 1
ATOM 1909 O O . ASN A 1 245 ? 8.590 21.353 -5.694 1.00 77.00 245 ASN A O 1
ATOM 1913 N N . LEU A 1 246 ? 10.187 22.850 -5.237 1.00 77.31 246 LEU A N 1
ATOM 1914 C CA . LEU A 1 246 ? 11.189 21.869 -4.834 1.00 77.31 246 LEU A CA 1
ATOM 1915 C C . LEU A 1 246 ? 10.808 21.215 -3.499 1.00 77.31 246 LEU A C 1
ATOM 1917 O O . LEU A 1 246 ? 10.871 19.990 -3.392 1.00 77.31 246 LEU A O 1
ATOM 1921 N N . ILE A 1 247 ? 10.317 22.007 -2.538 1.00 82.00 247 ILE A N 1
ATOM 1922 C CA . ILE A 1 247 ? 9.762 21.497 -1.274 1.00 82.00 247 ILE A CA 1
ATOM 1923 C C . ILE A 1 247 ? 8.607 20.536 -1.570 1.00 82.00 247 ILE A C 1
ATOM 1925 O O . ILE A 1 247 ? 8.578 19.421 -1.052 1.00 82.00 247 ILE A O 1
ATOM 1929 N N . PHE A 1 248 ? 7.687 20.936 -2.453 1.00 84.75 248 PHE A N 1
ATOM 1930 C CA . PHE A 1 248 ? 6.537 20.122 -2.833 1.00 84.75 248 PHE A CA 1
ATOM 1931 C C . PHE A 1 248 ? 6.949 18.759 -3.410 1.00 84.75 248 PHE A C 1
ATOM 1933 O O . PHE A 1 248 ? 6.474 17.727 -2.931 1.00 84.75 248 PHE A O 1
ATOM 1940 N N . TYR A 1 249 ? 7.856 18.724 -4.395 1.00 83.25 249 TYR A N 1
ATOM 1941 C CA . TYR A 1 249 ? 8.300 17.462 -5.002 1.00 83.25 249 TYR A CA 1
ATOM 1942 C C . TYR A 1 249 ? 9.045 16.564 -4.012 1.00 83.25 249 TYR A C 1
ATOM 1944 O O . TYR A 1 249 ? 8.803 15.354 -3.986 1.00 83.25 249 TYR A O 1
ATOM 1952 N N . ALA A 1 250 ? 9.920 17.142 -3.186 1.00 85.25 250 ALA A N 1
ATOM 1953 C CA . ALA A 1 250 ? 10.681 16.396 -2.194 1.00 85.25 250 ALA A CA 1
ATOM 1954 C C . ALA A 1 250 ? 9.770 15.790 -1.117 1.00 85.25 250 ALA A C 1
ATOM 1956 O O . ALA A 1 250 ? 9.830 14.584 -0.888 1.00 85.25 250 ALA A O 1
ATOM 1957 N N . LEU A 1 251 ? 8.872 16.578 -0.514 1.00 88.44 251 LEU A N 1
ATOM 1958 C CA . LEU A 1 251 ? 7.973 16.088 0.537 1.00 88.44 251 LEU A CA 1
ATOM 1959 C C . LEU A 1 251 ? 6.923 15.113 0.007 1.00 88.44 251 LEU A C 1
ATOM 1961 O O . LEU A 1 251 ? 6.624 14.125 0.673 1.00 88.44 251 LEU A O 1
ATOM 1965 N N . THR A 1 252 ? 6.385 15.336 -1.194 1.00 87.56 252 THR A N 1
ATOM 1966 C CA . THR A 1 252 ? 5.435 14.392 -1.811 1.00 87.56 252 THR A CA 1
ATOM 1967 C C . THR A 1 252 ? 6.105 13.045 -2.077 1.00 87.56 252 THR A C 1
ATOM 1969 O O . THR A 1 252 ? 5.544 11.992 -1.774 1.00 87.56 252 THR A O 1
ATOM 1972 N N . THR A 1 253 ? 7.339 13.068 -2.586 1.00 87.69 253 THR A N 1
ATOM 1973 C CA . THR A 1 253 ? 8.136 11.854 -2.798 1.00 87.69 253 THR A CA 1
ATOM 1974 C C . THR A 1 253 ? 8.457 11.165 -1.483 1.00 87.69 253 THR A C 1
ATOM 1976 O O . THR A 1 253 ? 8.270 9.957 -1.371 1.00 87.69 253 THR A O 1
ATOM 1979 N N . ALA A 1 254 ? 8.898 11.930 -0.484 1.00 90.06 254 ALA A N 1
ATOM 1980 C CA . ALA A 1 254 ? 9.253 11.401 0.819 1.00 90.06 254 ALA A CA 1
ATOM 1981 C C . ALA A 1 254 ? 8.069 10.699 1.488 1.00 90.06 254 ALA A C 1
ATOM 1983 O O . ALA A 1 254 ? 8.208 9.552 1.904 1.00 90.06 254 ALA A O 1
ATOM 1984 N N . ASN A 1 255 ? 6.892 11.333 1.491 1.00 89.75 255 ASN A N 1
ATOM 1985 C CA . ASN A 1 255 ? 5.661 10.720 1.988 1.00 89.75 255 ASN A CA 1
ATOM 1986 C C . ASN A 1 255 ? 5.337 9.425 1.235 1.00 89.75 255 ASN A C 1
ATOM 1988 O O . ASN A 1 255 ? 5.145 8.390 1.861 1.00 89.75 255 ASN A O 1
ATOM 1992 N N . ARG A 1 256 ? 5.346 9.444 -0.107 1.00 88.25 256 ARG A N 1
ATOM 1993 C CA . ARG A 1 256 ? 5.059 8.248 -0.920 1.00 88.25 256 ARG A CA 1
ATOM 1994 C C . ARG A 1 256 ? 5.993 7.081 -0.583 1.00 88.25 256 ARG A C 1
ATOM 1996 O O . ARG A 1 256 ? 5.541 5.944 -0.481 1.00 88.25 256 ARG A O 1
ATOM 2003 N N . VAL A 1 257 ? 7.291 7.348 -0.449 1.00 88.62 257 VAL A N 1
ATOM 2004 C CA . VAL A 1 257 ? 8.299 6.326 -0.135 1.00 88.62 257 VAL A CA 1
ATOM 2005 C C . VAL A 1 257 ? 8.123 5.793 1.285 1.00 88.62 257 VAL A C 1
ATOM 2007 O O . VAL A 1 257 ? 8.136 4.580 1.471 1.00 88.62 257 VAL A O 1
ATOM 2010 N N . VAL A 1 258 ? 7.921 6.671 2.272 1.00 91.50 258 VAL A N 1
ATOM 2011 C CA . VAL A 1 258 ? 7.742 6.279 3.680 1.00 91.50 258 VAL A CA 1
ATOM 2012 C C . VAL A 1 258 ? 6.475 5.460 3.875 1.00 91.50 258 VAL A C 1
ATOM 2014 O O . VAL A 1 258 ? 6.534 4.431 4.538 1.00 91.50 258 VAL A O 1
ATOM 2017 N N . GLU A 1 259 ? 5.359 5.851 3.258 1.00 87.25 259 GLU A N 1
ATOM 2018 C CA . GLU A 1 259 ? 4.114 5.076 3.312 1.00 87.25 259 GLU A CA 1
ATOM 2019 C C . GLU A 1 259 ? 4.278 3.700 2.651 1.00 87.25 259 GLU A C 1
ATOM 2021 O O . GLU A 1 259 ? 3.831 2.682 3.179 1.00 87.25 259 GLU A O 1
ATOM 2026 N N . ARG A 1 260 ? 5.011 3.620 1.534 1.00 84.81 260 ARG A N 1
ATOM 2027 C CA . ARG A 1 260 ? 5.333 2.333 0.903 1.00 84.81 260 ARG A CA 1
ATOM 2028 C C . ARG A 1 260 ? 6.196 1.452 1.812 1.00 84.81 260 ARG A C 1
ATOM 2030 O O . ARG A 1 260 ? 5.931 0.259 1.944 1.00 84.81 260 ARG A O 1
ATOM 2037 N N . GLU A 1 261 ? 7.236 2.011 2.429 1.00 90.38 261 GLU A N 1
ATOM 2038 C CA . GLU A 1 261 ? 8.110 1.265 3.345 1.00 90.38 261 GLU A CA 1
ATOM 2039 C C . GLU A 1 261 ? 7.401 0.872 4.648 1.00 90.38 261 GLU A C 1
ATOM 2041 O O . GLU A 1 261 ? 7.661 -0.213 5.162 1.00 90.38 261 GLU A O 1
ATOM 2046 N N . TRP A 1 262 ? 6.461 1.685 5.137 1.00 89.44 262 TRP A N 1
ATOM 2047 C CA . TRP A 1 262 ? 5.560 1.354 6.244 1.00 89.44 262 TRP A CA 1
ATOM 2048 C C . TRP A 1 262 ? 4.733 0.092 5.947 1.00 89.44 262 TRP A C 1
ATOM 2050 O O . TRP A 1 262 ? 4.672 -0.840 6.760 1.00 89.44 262 TRP A O 1
ATOM 2060 N N . GLU A 1 263 ? 4.121 0.031 4.764 1.00 84.56 263 GLU A N 1
ATOM 2061 C CA . GLU A 1 263 ? 3.319 -1.123 4.355 1.00 84.56 263 GLU A CA 1
ATOM 2062 C C . GLU A 1 263 ? 4.178 -2.386 4.214 1.00 84.56 263 GLU A C 1
ATOM 2064 O O . GLU A 1 263 ? 3.762 -3.470 4.631 1.00 84.56 263 GLU A O 1
ATOM 2069 N N . MET A 1 264 ? 5.409 -2.240 3.712 1.00 84.50 264 MET A N 1
ATOM 2070 C CA . MET A 1 264 ? 6.363 -3.339 3.526 1.00 84.50 264 MET A CA 1
ATOM 2071 C C . MET A 1 264 ? 7.194 -3.687 4.769 1.00 84.50 264 MET A C 1
ATOM 2073 O O . MET A 1 264 ? 7.983 -4.634 4.704 1.00 84.50 264 MET A O 1
ATOM 2077 N N . ALA A 1 265 ? 7.067 -2.948 5.874 1.00 90.44 265 ALA A N 1
ATOM 2078 C CA . ALA A 1 265 ? 7.876 -3.157 7.070 1.00 90.44 265 ALA A CA 1
ATOM 2079 C C . ALA A 1 265 ? 7.679 -4.577 7.622 1.00 90.44 265 ALA A C 1
ATOM 2081 O O . ALA A 1 265 ? 6.553 -5.019 7.857 1.00 90.44 265 ALA A O 1
ATOM 2082 N N . LYS A 1 266 ? 8.788 -5.292 7.855 1.00 89.88 266 LYS A N 1
ATOM 2083 C CA . LYS A 1 266 ? 8.776 -6.668 8.396 1.00 89.88 266 LYS A CA 1
ATOM 2084 C C . LYS A 1 266 ? 9.435 -6.782 9.761 1.00 89.88 266 LYS A C 1
ATOM 2086 O O . LYS A 1 266 ? 9.184 -7.745 10.479 1.00 89.88 266 LYS A O 1
ATOM 2091 N N . THR A 1 267 ? 10.287 -5.824 10.115 1.00 94.69 267 THR A N 1
ATOM 2092 C CA . THR A 1 267 ? 11.052 -5.834 11.364 1.00 94.69 267 THR A CA 1
ATOM 2093 C C . THR A 1 267 ? 10.759 -4.583 12.194 1.00 94.69 267 THR A C 1
ATOM 2095 O O . THR A 1 267 ? 10.450 -3.536 11.619 1.00 94.69 267 THR A O 1
ATOM 2098 N N . PRO A 1 268 ? 10.905 -4.638 13.532 1.00 95.06 268 PRO A N 1
ATOM 2099 C CA . PRO A 1 268 ? 10.815 -3.442 14.371 1.00 95.06 268 PRO A CA 1
ATOM 2100 C C . PRO A 1 268 ? 11.790 -2.337 13.936 1.00 95.06 268 PRO A C 1
ATOM 2102 O O . PRO A 1 268 ? 11.459 -1.162 13.995 1.00 95.06 268 PRO A O 1
ATOM 2105 N N . ALA A 1 269 ? 12.969 -2.699 13.423 1.00 95.31 269 ALA A N 1
ATOM 2106 C CA . ALA A 1 269 ? 13.928 -1.724 12.909 1.00 95.31 269 ALA A CA 1
ATOM 2107 C C . ALA A 1 269 ? 13.422 -0.995 11.649 1.00 95.31 269 ALA A C 1
ATOM 2109 O O . ALA A 1 269 ? 13.701 0.190 11.480 1.00 95.31 269 ALA A O 1
ATOM 2110 N N . ASP A 1 270 ? 12.683 -1.675 10.765 1.00 93.31 270 ASP A N 1
ATOM 2111 C CA . ASP A 1 270 ? 12.042 -1.022 9.614 1.00 93.31 270 ASP A CA 1
ATOM 2112 C C . ASP A 1 270 ? 10.945 -0.058 10.062 1.00 93.31 270 ASP A C 1
ATOM 2114 O O . ASP A 1 270 ? 10.882 1.067 9.573 1.00 93.31 270 ASP A O 1
ATOM 2118 N N . LEU A 1 271 ? 10.131 -0.484 11.029 1.00 95.31 271 LEU A N 1
ATOM 2119 C CA . LEU A 1 271 ? 9.082 0.329 11.631 1.00 95.31 271 LEU A CA 1
ATOM 2120 C C . LEU A 1 271 ? 9.630 1.623 12.247 1.00 95.31 271 LEU A C 1
ATOM 2122 O O . LEU A 1 271 ? 9.182 2.710 11.887 1.00 95.31 271 LEU A O 1
ATOM 2126 N N . GLU A 1 272 ? 10.605 1.521 13.150 1.00 96.06 272 GLU A N 1
ATOM 2127 C CA . GLU A 1 272 ? 11.135 2.696 13.855 1.00 96.06 272 GLU A CA 1
ATOM 2128 C C . GLU A 1 272 ? 11.837 3.667 12.897 1.00 96.06 272 GLU A C 1
ATOM 2130 O O . GLU A 1 272 ? 11.740 4.883 13.051 1.00 96.06 272 GLU A O 1
ATOM 2135 N N . ARG A 1 273 ? 12.471 3.149 11.839 1.00 94.69 273 ARG A N 1
ATOM 2136 C CA . ARG A 1 273 ? 13.042 3.974 10.766 1.00 94.69 273 ARG A CA 1
ATOM 2137 C C . ARG A 1 273 ? 11.964 4.780 10.042 1.00 94.69 273 ARG A C 1
ATOM 2139 O O . ARG A 1 273 ? 12.119 5.982 9.860 1.00 94.69 273 ARG A O 1
ATOM 2146 N N . VAL A 1 274 ? 10.881 4.122 9.634 1.00 94.62 274 VAL A N 1
ATOM 2147 C CA . VAL A 1 274 ? 9.739 4.750 8.954 1.00 94.62 274 VAL A CA 1
ATOM 2148 C C . VAL A 1 274 ? 9.093 5.818 9.839 1.00 94.62 274 VAL A C 1
ATOM 2150 O O . VAL A 1 274 ? 8.785 6.902 9.346 1.00 94.62 274 VAL A O 1
ATOM 2153 N N . ILE A 1 275 ? 8.924 5.544 11.139 1.00 95.62 275 ILE A N 1
ATOM 2154 C CA . ILE A 1 275 ? 8.414 6.518 12.116 1.00 95.62 275 ILE A CA 1
ATOM 2155 C C . ILE A 1 275 ? 9.335 7.745 12.175 1.00 95.62 275 ILE A C 1
ATOM 2157 O O . ILE A 1 275 ? 8.869 8.866 11.980 1.00 95.62 275 ILE A O 1
ATOM 2161 N N . ALA A 1 276 ? 10.645 7.538 12.340 1.00 94.62 276 ALA A N 1
ATOM 2162 C CA . ALA A 1 276 ? 11.617 8.628 12.425 1.00 94.62 276 ALA A CA 1
ATOM 2163 C C . ALA A 1 276 ? 11.660 9.495 11.153 1.00 94.62 276 ALA A C 1
ATOM 2165 O O . ALA A 1 276 ? 11.740 10.722 11.231 1.00 94.62 276 ALA A O 1
ATOM 2166 N N . ILE A 1 277 ? 11.574 8.879 9.968 1.00 93.50 277 ILE A N 1
ATOM 2167 C CA . ILE A 1 277 ? 11.504 9.634 8.710 1.00 93.50 277 ILE A CA 1
ATOM 2168 C C . ILE A 1 277 ? 10.184 10.410 8.628 1.00 93.50 277 ILE A C 1
ATOM 2170 O O . ILE A 1 277 ? 10.197 11.575 8.231 1.00 93.50 277 ILE A O 1
ATOM 2174 N N . GLY A 1 278 ? 9.064 9.803 9.033 1.00 93.31 278 GLY A N 1
ATOM 2175 C CA . GLY A 1 278 ? 7.762 10.470 9.111 1.00 93.31 278 GLY A CA 1
ATOM 2176 C C . GLY A 1 278 ? 7.815 11.739 9.963 1.00 93.31 278 GLY A C 1
ATOM 2177 O O . GLY A 1 278 ? 7.408 12.801 9.500 1.00 93.31 278 GLY A O 1
ATOM 2178 N N . HIS A 1 279 ? 8.436 11.669 11.144 1.00 92.38 279 HIS A N 1
ATOM 2179 C CA . HIS A 1 279 ? 8.630 12.836 12.015 1.00 92.38 279 HIS A CA 1
ATOM 2180 C C . HIS A 1 279 ? 9.416 13.952 11.328 1.00 92.38 279 HIS A C 1
ATOM 2182 O O . HIS A 1 279 ? 9.026 15.119 11.388 1.00 92.38 279 HIS A O 1
ATOM 2188 N N . ARG A 1 280 ? 10.504 13.604 10.630 1.00 91.25 280 ARG A N 1
ATOM 2189 C CA . ARG A 1 280 ? 11.298 14.577 9.866 1.00 91.25 280 ARG A CA 1
ATOM 2190 C C . ARG A 1 280 ? 10.472 15.214 8.746 1.00 91.25 280 ARG A C 1
ATOM 2192 O O . ARG A 1 280 ? 10.569 16.418 8.526 1.00 91.25 280 ARG A O 1
ATOM 2199 N N . ILE A 1 281 ? 9.637 14.439 8.054 1.00 91.62 281 ILE A N 1
ATOM 2200 C CA . ILE A 1 281 ? 8.735 14.960 7.018 1.00 91.62 281 ILE A CA 1
ATOM 2201 C C . ILE A 1 281 ? 7.700 15.912 7.619 1.00 91.62 281 ILE A C 1
ATOM 2203 O O . ILE A 1 281 ? 7.483 16.982 7.054 1.00 91.62 281 ILE A O 1
ATOM 2207 N N . ASP A 1 282 ? 7.083 15.573 8.751 1.00 90.06 282 ASP A N 1
ATOM 2208 C CA . ASP A 1 282 ? 6.067 16.423 9.377 1.00 90.06 282 ASP A CA 1
ATOM 2209 C C . ASP A 1 282 ? 6.664 17.773 9.804 1.00 90.06 282 ASP A C 1
ATOM 2211 O O . ASP A 1 282 ? 6.133 18.823 9.424 1.00 90.06 282 ASP A O 1
ATOM 2215 N N . GLN A 1 283 ? 7.853 17.765 10.420 1.00 88.31 283 GLN A N 1
ATOM 2216 C CA . GLN A 1 283 ? 8.630 18.977 10.716 1.00 88.31 283 GLN A CA 1
ATOM 2217 C C . GLN A 1 283 ? 8.913 19.807 9.450 1.00 88.31 283 GLN A C 1
ATOM 2219 O O . GLN A 1 283 ? 8.734 21.032 9.422 1.00 88.31 283 GLN A O 1
ATOM 2224 N N . LEU A 1 284 ? 9.312 19.155 8.354 1.00 87.62 284 LEU A N 1
ATOM 2225 C CA . LEU A 1 284 ? 9.547 19.819 7.071 1.00 87.62 284 LEU A CA 1
ATOM 2226 C C . LEU A 1 284 ? 8.255 20.263 6.370 1.00 87.62 284 LEU A C 1
ATOM 2228 O O . LEU A 1 284 ? 8.276 21.218 5.605 1.00 87.62 284 LEU A O 1
ATOM 2232 N N . SER A 1 285 ? 7.107 19.673 6.657 1.00 86.06 285 SER A N 1
ATOM 2233 C CA . SER A 1 285 ? 5.827 20.147 6.122 1.00 86.06 285 SER A CA 1
ATOM 2234 C C . SER A 1 285 ? 5.246 21.321 6.916 1.00 86.06 285 SER A C 1
ATOM 2236 O O . SER A 1 285 ? 4.340 21.993 6.438 1.00 86.06 285 SER A O 1
ATOM 2238 N N . GLY A 1 286 ? 5.791 21.602 8.107 1.00 84.56 286 GLY A N 1
ATOM 2239 C CA . GLY A 1 286 ? 5.245 22.614 9.013 1.00 84.56 286 GLY A CA 1
ATOM 2240 C C . GLY A 1 286 ? 3.997 22.141 9.760 1.00 84.56 286 GLY A C 1
ATOM 2241 O O . GLY A 1 286 ? 3.349 22.950 10.419 1.00 84.56 286 GLY A O 1
ATOM 2242 N N . LYS A 1 287 ? 3.665 20.845 9.689 1.00 83.81 287 LYS A N 1
ATOM 2243 C CA . LYS A 1 287 ? 2.679 20.248 10.587 1.00 83.81 287 LYS A CA 1
ATOM 2244 C C . LYS A 1 287 ? 3.223 20.310 12.008 1.00 83.81 287 LYS A C 1
ATOM 2246 O O . LYS A 1 287 ? 4.338 19.867 12.278 1.00 83.81 287 LYS A O 1
ATOM 2251 N N . SER A 1 288 ? 2.425 20.871 12.903 1.00 77.62 288 SER A N 1
ATOM 2252 C CA . SER A 1 288 ? 2.703 20.869 14.331 1.00 77.62 288 SER A CA 1
ATOM 2253 C C . SER A 1 288 ? 1.760 19.872 14.982 1.00 77.62 288 SER A C 1
ATOM 2255 O O . SER A 1 288 ? 0.544 19.989 14.847 1.00 77.62 288 SER A O 1
ATOM 2257 N N . HIS A 1 289 ? 2.345 18.883 15.644 1.00 83.56 289 HIS A N 1
ATOM 2258 C CA . HIS A 1 289 ? 1.652 17.983 16.549 1.00 83.56 289 HIS A CA 1
ATOM 2259 C C . HIS A 1 289 ? 2.131 18.297 17.961 1.00 83.56 289 HIS A C 1
ATOM 2261 O O . HIS A 1 289 ? 3.311 18.603 18.164 1.00 83.56 289 HIS A O 1
ATOM 2267 N N . SER A 1 290 ? 1.232 18.224 18.938 1.00 87.88 290 SER A N 1
ATOM 2268 C CA . SER A 1 290 ? 1.674 18.139 20.328 1.00 87.88 290 SER A CA 1
ATOM 2269 C C . SER A 1 290 ? 2.469 16.843 20.537 1.00 87.88 290 SER A C 1
ATOM 2271 O O . SER A 1 290 ? 2.315 15.873 19.786 1.00 87.88 290 SER A O 1
ATOM 2273 N N . ALA A 1 291 ? 3.315 16.805 21.570 1.00 86.56 291 ALA A N 1
ATOM 2274 C CA . ALA A 1 291 ? 4.070 15.596 21.906 1.00 86.56 291 ALA A CA 1
ATOM 2275 C C . ALA A 1 291 ? 3.140 14.386 22.129 1.00 86.56 291 ALA A C 1
ATOM 2277 O O . ALA A 1 291 ? 3.460 13.271 21.715 1.00 86.56 291 ALA A O 1
ATOM 2278 N N . ASP A 1 292 ? 1.961 14.627 22.707 1.00 83.31 292 ASP A N 1
ATOM 2279 C CA . ASP A 1 292 ? 0.958 13.597 22.970 1.00 83.31 292 ASP A CA 1
ATOM 2280 C C . ASP A 1 292 ? 0.307 13.078 21.683 1.00 83.31 292 ASP A C 1
ATOM 2282 O O . ASP A 1 292 ? 0.164 11.868 21.507 1.00 83.31 292 ASP A O 1
ATOM 2286 N N . GLU A 1 293 ? -0.051 13.965 20.751 1.00 84.88 293 GLU A N 1
ATOM 2287 C CA . GLU A 1 293 ? -0.619 13.572 19.453 1.00 84.88 293 GLU A CA 1
ATOM 2288 C C . GLU A 1 293 ? 0.363 12.714 18.653 1.00 84.88 293 GLU A C 1
ATOM 2290 O O . GLU A 1 293 ? -0.016 11.677 18.103 1.00 84.88 293 GLU A O 1
ATOM 2295 N N . GLN A 1 294 ? 1.636 13.111 18.623 1.00 88.94 294 GLN A N 1
ATOM 2296 C CA . GLN A 1 294 ? 2.681 12.368 17.928 1.00 88.94 294 GLN A CA 1
ATOM 2297 C C . GLN A 1 294 ? 2.908 10.992 18.569 1.00 88.94 294 GLN A C 1
ATOM 2299 O O . GLN A 1 294 ? 2.938 9.977 17.871 1.00 88.94 294 GLN A O 1
ATOM 2304 N N . ALA A 1 295 ? 2.971 10.927 19.902 1.00 88.50 295 ALA A N 1
ATOM 2305 C CA . ALA A 1 295 ? 3.092 9.664 20.625 1.00 88.50 295 ALA A CA 1
ATOM 2306 C C . ALA A 1 295 ? 1.904 8.722 20.353 1.00 88.50 295 ALA A C 1
ATOM 2308 O O . ALA A 1 295 ? 2.095 7.514 20.185 1.00 88.50 295 ALA A O 1
ATOM 2309 N N . GLN A 1 296 ? 0.682 9.257 20.261 1.00 85.62 296 GLN A N 1
ATOM 2310 C CA . GLN A 1 296 ? -0.514 8.479 19.924 1.00 85.62 296 GLN A CA 1
ATOM 2311 C C . GLN A 1 296 ? -0.485 7.952 18.484 1.00 85.62 296 GLN A C 1
ATOM 2313 O O . GLN A 1 296 ? -0.828 6.789 18.253 1.00 85.62 296 GLN A O 1
ATOM 2318 N N . GLN A 1 297 ? -0.054 8.768 17.520 1.00 89.00 297 GLN A N 1
ATOM 2319 C CA . GLN A 1 297 ? 0.097 8.343 16.126 1.00 89.00 297 GLN A CA 1
ATOM 2320 C C . GLN A 1 297 ? 1.140 7.229 15.989 1.00 89.00 297 GLN A C 1
ATOM 2322 O O . GLN A 1 297 ? 0.871 6.197 15.364 1.00 89.00 297 GLN A O 1
ATOM 2327 N N . ASP A 1 298 ? 2.299 7.393 16.628 1.00 93.75 298 ASP A N 1
ATOM 2328 C CA . ASP A 1 298 ? 3.353 6.384 16.618 1.00 93.75 298 ASP A CA 1
ATOM 2329 C C . ASP A 1 298 ? 2.887 5.087 17.278 1.00 93.75 298 ASP A C 1
ATOM 2331 O O . ASP A 1 298 ? 3.124 4.000 16.752 1.00 93.75 298 ASP A O 1
ATOM 2335 N N . MET A 1 299 ? 2.181 5.183 18.410 1.00 93.19 299 MET A N 1
ATOM 2336 C CA . MET A 1 299 ? 1.583 4.026 19.075 1.00 93.19 299 MET A CA 1
ATOM 2337 C C . MET A 1 299 ? 0.620 3.287 18.140 1.00 93.19 299 MET A C 1
ATOM 2339 O O . MET A 1 299 ? 0.692 2.063 18.025 1.00 93.19 299 MET A O 1
ATOM 2343 N N . GLY A 1 300 ? -0.227 4.017 17.408 1.00 90.81 300 GLY A N 1
ATOM 2344 C CA . GLY A 1 300 ? -1.119 3.449 16.397 1.00 90.81 300 GLY A CA 1
ATOM 2345 C C . GLY A 1 300 ? -0.368 2.691 15.297 1.00 90.81 300 GLY A C 1
ATOM 2346 O O . GLY A 1 300 ? -0.739 1.560 14.966 1.00 90.81 300 GLY A O 1
ATOM 2347 N N . LYS A 1 301 ? 0.733 3.260 14.779 1.00 92.69 301 LYS A N 1
ATOM 2348 C CA . LYS A 1 301 ? 1.618 2.573 13.820 1.00 92.69 301 LYS A CA 1
ATOM 2349 C C . LYS A 1 301 ? 2.234 1.315 14.440 1.00 92.69 301 LYS A C 1
ATOM 2351 O O . LYS A 1 301 ? 2.138 0.239 13.857 1.00 92.69 301 LYS A O 1
ATOM 2356 N N . ARG A 1 302 ? 2.789 1.383 15.652 1.00 95.81 302 ARG A N 1
ATOM 2357 C CA . ARG A 1 302 ? 3.372 0.207 16.329 1.00 95.81 302 ARG A CA 1
ATOM 2358 C C . ARG A 1 302 ? 2.346 -0.910 16.534 1.00 95.81 302 ARG A C 1
ATOM 2360 O O . ARG A 1 302 ? 2.621 -2.063 16.205 1.00 95.81 302 ARG A O 1
ATOM 2367 N N . MET A 1 303 ? 1.143 -0.577 17.000 1.00 93.50 303 MET A N 1
ATOM 2368 C CA . MET A 1 303 ? 0.058 -1.544 17.178 1.00 93.50 303 MET A CA 1
ATOM 2369 C C . MET A 1 303 ? -0.366 -2.195 15.858 1.00 93.50 303 MET A C 1
ATOM 2371 O O . MET A 1 303 ? -0.464 -3.419 15.785 1.00 93.50 303 MET A O 1
ATOM 2375 N N . SER A 1 304 ? -0.575 -1.404 14.800 1.00 91.31 304 SER A N 1
ATOM 2376 C CA . SER A 1 304 ? -0.920 -1.933 13.474 1.00 91.31 304 SER A CA 1
ATOM 2377 C C . SER A 1 304 ? 0.170 -2.867 12.940 1.00 91.31 304 SER A C 1
ATOM 2379 O O . SER A 1 304 ? -0.122 -3.955 12.445 1.00 91.31 304 SER A O 1
ATOM 2381 N N . PHE A 1 305 ? 1.442 -2.495 13.104 1.00 94.69 305 PHE A N 1
ATOM 2382 C CA . PHE A 1 305 ? 2.573 -3.326 12.701 1.00 94.69 305 PHE A CA 1
ATOM 2383 C C . PHE A 1 305 ? 2.603 -4.666 13.445 1.00 94.69 305 PHE A C 1
ATOM 2385 O O . PHE A 1 305 ? 2.688 -5.714 12.802 1.00 94.69 305 PHE A O 1
ATOM 2392 N N . TYR A 1 306 ? 2.498 -4.664 14.777 1.00 95.12 306 TYR A N 1
ATOM 2393 C CA . TYR A 1 306 ? 2.529 -5.905 15.556 1.00 95.12 306 TYR A CA 1
ATOM 2394 C C . TYR A 1 306 ? 1.295 -6.782 15.321 1.00 95.12 306 TYR A C 1
ATOM 2396 O O . TYR A 1 306 ? 1.418 -8.004 15.328 1.00 95.12 306 TYR A O 1
ATOM 2404 N N . GLY A 1 307 ? 0.142 -6.181 15.011 1.00 90.69 307 GLY A N 1
ATOM 2405 C CA . GLY A 1 307 ? -1.040 -6.915 14.559 1.00 90.69 307 GLY A CA 1
ATOM 2406 C C . GLY A 1 307 ? -0.813 -7.606 13.209 1.00 90.69 307 GLY A C 1
ATOM 2407 O O . GLY A 1 307 ? -1.001 -8.815 13.090 1.00 90.69 307 GLY A O 1
ATOM 2408 N N . ARG A 1 308 ? -0.328 -6.875 12.193 1.00 89.00 308 ARG A N 1
ATOM 2409 C CA . ARG A 1 308 ? -0.055 -7.429 10.848 1.00 89.00 308 ARG A CA 1
ATOM 2410 C C . ARG A 1 308 ? 1.042 -8.495 10.851 1.00 89.00 308 ARG A C 1
ATOM 2412 O O . ARG A 1 308 ? 0.942 -9.481 10.126 1.00 89.00 308 ARG A O 1
ATOM 2419 N N . THR A 1 309 ? 2.078 -8.307 11.668 1.0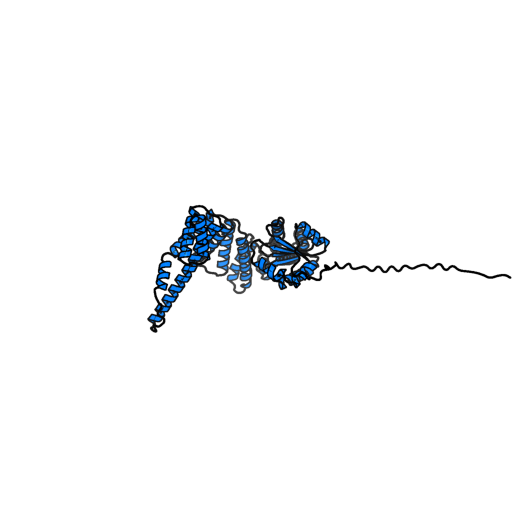0 90.31 309 THR A N 1
ATOM 2420 C CA . THR A 1 309 ? 3.199 -9.253 11.811 1.00 90.31 309 THR A CA 1
ATOM 2421 C C . THR A 1 309 ? 2.923 -10.379 12.808 1.00 90.31 309 THR A C 1
ATOM 2423 O O . THR A 1 309 ? 3.780 -11.241 12.991 1.00 90.31 309 THR A O 1
ATOM 2426 N N . LYS A 1 310 ? 1.729 -10.401 13.423 1.00 90.44 310 LYS A N 1
ATOM 2427 C CA . LYS A 1 310 ? 1.298 -11.396 14.418 1.00 90.44 310 LYS A CA 1
ATOM 2428 C C . LYS A 1 310 ? 2.266 -11.534 15.598 1.00 90.44 310 LYS A C 1
ATOM 2430 O O . LYS A 1 310 ? 2.462 -12.618 16.138 1.00 90.44 310 LYS A O 1
ATOM 2435 N N . ASN A 1 311 ? 2.884 -10.431 16.011 1.00 93.75 311 ASN A N 1
ATOM 2436 C CA . ASN A 1 311 ? 3.706 -10.400 17.214 1.00 93.75 311 ASN A CA 1
ATOM 2437 C C . ASN A 1 311 ? 2.809 -10.169 18.436 1.00 93.75 311 ASN A C 1
ATOM 2439 O O . ASN A 1 311 ? 2.659 -9.045 18.917 1.00 93.75 311 ASN A O 1
ATOM 2443 N N . GLU A 1 312 ? 2.196 -11.247 18.921 1.00 93.94 312 GLU A N 1
ATOM 2444 C CA . GLU A 1 312 ? 1.227 -11.216 20.022 1.00 93.94 312 GLU A CA 1
ATOM 2445 C C . GLU A 1 312 ? 1.806 -10.617 21.305 1.00 93.94 312 GLU A C 1
ATOM 2447 O O . GLU A 1 312 ? 1.133 -9.848 21.981 1.00 93.94 312 GLU A O 1
ATOM 2452 N N . ALA A 1 313 ? 3.063 -10.928 21.638 1.00 94.06 313 ALA A N 1
ATOM 2453 C CA . ALA A 1 313 ? 3.695 -10.446 22.864 1.00 94.06 313 ALA A CA 1
ATOM 2454 C C . ALA A 1 313 ? 3.804 -8.916 22.880 1.00 94.06 313 ALA A C 1
ATOM 2456 O O . ALA A 1 313 ? 3.379 -8.275 23.843 1.00 94.06 313 ALA A O 1
ATOM 2457 N N . LYS A 1 314 ? 4.318 -8.325 21.794 1.00 95.25 314 LYS A N 1
ATOM 2458 C CA . LYS A 1 314 ? 4.428 -6.866 21.681 1.00 95.25 314 LYS A CA 1
ATOM 2459 C C . LYS A 1 314 ? 3.080 -6.195 21.472 1.00 95.25 314 LYS A C 1
ATOM 2461 O O . LYS A 1 314 ? 2.856 -5.123 22.025 1.00 95.25 314 LYS A O 1
ATOM 2466 N N . TYR A 1 315 ? 2.166 -6.825 20.736 1.00 95.56 315 TYR A N 1
ATOM 2467 C CA . TYR A 1 315 ? 0.807 -6.308 20.614 1.00 95.56 315 TYR A CA 1
ATOM 2468 C C . TYR A 1 315 ? 0.114 -6.244 21.981 1.00 95.56 315 TYR A C 1
ATOM 2470 O O . TYR A 1 315 ? -0.444 -5.206 22.325 1.00 95.56 315 TYR A O 1
ATOM 2478 N N . ARG A 1 316 ? 0.211 -7.313 22.785 1.00 95.06 316 ARG A N 1
ATOM 2479 C CA . ARG A 1 316 ? -0.341 -7.392 24.145 1.00 95.06 316 ARG A CA 1
ATOM 2480 C C . ARG A 1 316 ? 0.188 -6.271 25.031 1.00 95.06 316 ARG A C 1
ATOM 2482 O O . ARG A 1 316 ? -0.606 -5.567 25.642 1.00 95.06 316 ARG A O 1
ATOM 2489 N N . GLU A 1 317 ? 1.506 -6.084 25.063 1.00 95.12 317 GLU A N 1
ATOM 2490 C CA . GLU A 1 317 ? 2.167 -5.031 25.845 1.00 95.12 317 GLU A CA 1
ATOM 2491 C C . GLU A 1 317 ? 1.583 -3.643 25.539 1.00 95.12 317 GLU A C 1
ATOM 2493 O O . GLU A 1 317 ? 1.148 -2.935 26.447 1.00 95.12 317 GLU A O 1
ATOM 2498 N N . LEU A 1 318 ? 1.491 -3.278 24.256 1.00 95.38 318 LEU A N 1
ATOM 2499 C CA . LEU A 1 318 ? 0.947 -1.980 23.848 1.00 95.38 318 LEU A CA 1
ATOM 2500 C C . LEU A 1 318 ? -0.565 -1.880 24.077 1.00 95.38 318 LEU A C 1
ATOM 2502 O O . LEU A 1 318 ? -1.056 -0.848 24.530 1.00 95.38 318 LEU A O 1
ATOM 2506 N N . ALA A 1 319 ? -1.309 -2.950 23.791 1.00 95.44 319 ALA A N 1
ATOM 2507 C CA . ALA A 1 319 ? -2.753 -3.002 23.984 1.00 95.44 319 ALA A CA 1
ATOM 2508 C C . ALA A 1 319 ? -3.141 -2.807 25.451 1.00 95.44 319 ALA A C 1
ATOM 2510 O O . ALA A 1 319 ? -4.107 -2.103 25.724 1.00 95.44 319 ALA A O 1
ATOM 2511 N N . LEU A 1 320 ? -2.376 -3.371 26.391 1.00 95.12 320 LEU A N 1
ATOM 2512 C CA . LEU A 1 320 ? -2.595 -3.164 27.821 1.00 95.12 320 LEU A CA 1
ATOM 2513 C C . LEU A 1 320 ? -2.399 -1.698 28.214 1.00 95.12 320 LEU A C 1
ATOM 2515 O O . LEU A 1 320 ? -3.264 -1.136 28.881 1.00 95.12 320 LEU A O 1
ATOM 2519 N N . LEU A 1 321 ? -1.323 -1.055 27.749 1.00 93.25 321 LEU A N 1
ATOM 2520 C CA . LEU A 1 321 ? -1.069 0.366 28.013 1.00 93.25 321 LEU A CA 1
ATOM 2521 C C . LEU A 1 321 ? -2.196 1.256 27.471 1.00 93.25 321 LEU A C 1
ATOM 2523 O O . LEU A 1 321 ? -2.743 2.088 28.197 1.00 93.25 321 LEU A O 1
ATOM 2527 N N . VAL A 1 322 ? -2.578 1.051 26.208 1.00 93.12 322 VAL A N 1
ATOM 2528 C CA . VAL A 1 322 ? -3.666 1.803 25.564 1.00 93.12 322 VAL A CA 1
ATOM 2529 C C . VAL A 1 322 ? -5.010 1.510 26.234 1.00 93.12 322 VAL A C 1
ATOM 2531 O O . VAL A 1 322 ? -5.827 2.417 26.400 1.00 93.12 322 VAL A O 1
ATOM 2534 N N . GLY A 1 323 ? -5.231 0.260 26.637 1.00 94.81 323 GLY A N 1
ATOM 2535 C CA . GLY A 1 323 ? -6.417 -0.184 27.353 1.00 94.81 323 GLY A CA 1
ATOM 2536 C C . GLY A 1 323 ? -6.558 0.509 28.701 1.00 94.81 323 GLY A C 1
ATOM 2537 O O . GLY A 1 323 ? -7.620 1.052 28.972 1.00 94.81 323 GLY A O 1
ATOM 2538 N N . VAL A 1 324 ? -5.497 0.569 29.513 1.00 94.94 324 VAL A N 1
ATOM 2539 C CA . VAL A 1 324 ? -5.513 1.289 30.799 1.00 94.94 324 VAL A CA 1
ATOM 2540 C C . VAL A 1 324 ? -5.856 2.762 30.592 1.00 94.94 324 VAL A C 1
ATOM 2542 O O . VAL A 1 324 ? -6.781 3.258 31.225 1.00 94.94 324 VAL A O 1
ATOM 2545 N N . GLN A 1 325 ? -5.192 3.441 29.652 1.00 91.50 325 GLN A N 1
ATOM 2546 C CA . GLN A 1 325 ? -5.477 4.850 29.356 1.00 91.50 325 GLN A CA 1
ATOM 2547 C C . GLN A 1 325 ? -6.941 5.078 28.955 1.00 91.50 325 GLN A C 1
ATOM 2549 O O . GLN A 1 325 ? -7.576 6.010 29.444 1.00 91.50 325 GLN A O 1
ATOM 2554 N N . ALA A 1 326 ? -7.487 4.227 28.082 1.00 92.88 326 ALA A N 1
ATOM 2555 C CA . ALA A 1 326 ? -8.878 4.327 27.649 1.00 92.88 326 ALA A CA 1
ATOM 2556 C C . ALA A 1 326 ? -9.863 4.006 28.784 1.00 92.88 326 ALA A C 1
ATOM 2558 O O . ALA A 1 326 ? -10.867 4.695 28.927 1.00 92.88 326 ALA A O 1
ATOM 2559 N N . MET A 1 327 ? -9.576 3.000 29.614 1.00 95.19 327 MET A N 1
ATOM 2560 C CA . MET A 1 327 ? -10.414 2.658 30.765 1.00 95.19 327 MET A CA 1
ATOM 2561 C C . MET A 1 327 ? -10.462 3.815 31.766 1.00 95.19 327 MET A C 1
ATOM 2563 O O . MET A 1 327 ? -11.559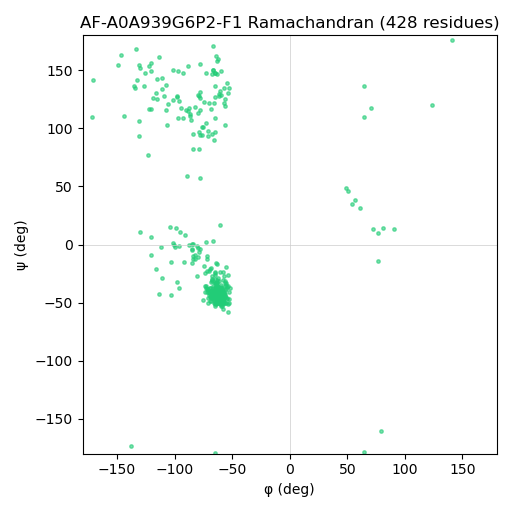 4.248 32.113 1.00 95.19 327 MET A O 1
ATOM 2567 N N . THR A 1 328 ? -9.308 4.374 32.143 1.00 94.06 328 THR A N 1
ATOM 2568 C CA . THR A 1 328 ? -9.222 5.517 33.065 1.00 94.06 328 THR A CA 1
ATOM 2569 C C . THR A 1 328 ? -9.920 6.754 32.505 1.00 94.06 328 THR A C 1
ATOM 2571 O O . THR A 1 328 ? -10.691 7.393 33.212 1.00 94.06 328 THR A O 1
ATOM 2574 N N . ALA A 1 329 ? -9.739 7.065 31.218 1.00 90.75 329 ALA A N 1
ATOM 2575 C CA . ALA A 1 329 ? -10.408 8.207 30.587 1.00 90.75 329 ALA A CA 1
ATOM 2576 C C . ALA A 1 329 ? -11.944 8.077 30.530 1.00 90.75 329 ALA A C 1
ATOM 2578 O O . ALA A 1 329 ? -12.638 9.064 30.305 1.00 90.75 329 ALA A O 1
ATOM 2579 N N . THR A 1 330 ? -12.478 6.868 30.730 1.00 93.50 330 THR A N 1
ATOM 2580 C CA . THR A 1 330 ? -13.925 6.599 30.738 1.00 93.50 330 THR A CA 1
ATOM 2581 C C . THR A 1 330 ? -14.508 6.467 32.144 1.00 93.50 330 THR A C 1
ATOM 2583 O O . THR A 1 330 ? -15.706 6.218 32.286 1.00 93.50 330 THR A O 1
ATOM 2586 N N . GLU A 1 331 ? -13.699 6.619 33.195 1.00 91.62 331 GLU A N 1
ATOM 2587 C CA . GLU A 1 331 ? -14.200 6.655 34.569 1.00 91.62 331 GLU A CA 1
ATOM 2588 C C . GLU A 1 331 ? -15.146 7.846 34.758 1.00 91.62 331 GLU A C 1
ATOM 2590 O O . GLU A 1 331 ? -14.844 8.971 34.372 1.00 91.62 331 GLU A O 1
ATOM 2595 N N . GLY A 1 332 ? -16.336 7.600 35.311 1.00 88.00 332 GLY A N 1
ATOM 2596 C CA . GLY A 1 332 ? -17.350 8.642 35.502 1.00 88.00 332 GLY A CA 1
ATOM 2597 C C . GLY A 1 332 ? -18.109 9.048 34.231 1.00 88.00 332 GLY A C 1
ATOM 2598 O O . GLY A 1 332 ? -19.165 9.672 34.335 1.00 88.00 332 GLY A O 1
ATOM 2599 N N . LEU A 1 333 ? -17.626 8.678 33.037 1.00 91.00 333 LEU A N 1
ATOM 2600 C CA . LEU A 1 333 ? -18.218 9.111 31.768 1.00 91.00 333 LEU A CA 1
ATOM 2601 C C . LEU A 1 333 ? -19.643 8.574 31.591 1.00 91.00 333 LEU A C 1
ATOM 2603 O O . LEU A 1 333 ? -20.527 9.302 31.144 1.00 91.00 333 LEU A O 1
ATOM 2607 N N . ARG A 1 334 ? -19.901 7.326 32.002 1.00 83.50 334 ARG A N 1
ATOM 2608 C CA . ARG A 1 334 ? -21.253 6.751 31.962 1.00 83.50 334 ARG A CA 1
ATOM 2609 C C . ARG A 1 334 ? -22.216 7.523 32.863 1.00 83.50 334 ARG A C 1
ATOM 2611 O O . ARG A 1 334 ? -23.312 7.873 32.434 1.00 83.50 334 ARG A O 1
ATOM 2618 N N . GLN A 1 335 ? -21.793 7.827 34.088 1.00 88.25 335 GLN A N 1
ATOM 2619 C CA . GLN A 1 335 ? -22.589 8.592 35.044 1.00 88.25 335 GLN A CA 1
ATOM 2620 C C . GLN A 1 335 ? -22.871 10.009 34.532 1.00 88.25 335 GLN A C 1
ATOM 2622 O O . GLN A 1 335 ? -23.986 10.496 34.710 1.00 88.25 335 GLN A O 1
ATOM 2627 N N . ALA A 1 336 ? -21.898 10.645 33.872 1.00 89.81 336 ALA A N 1
ATOM 2628 C CA . ALA A 1 336 ? -22.066 11.954 33.248 1.00 89.81 336 ALA A CA 1
ATOM 2629 C C . ALA A 1 336 ? -23.118 11.919 32.125 1.00 89.81 336 ALA A C 1
ATOM 2631 O O . ALA A 1 336 ? -24.041 12.728 32.126 1.00 89.81 336 ALA A O 1
ATOM 2632 N N . ILE A 1 337 ? -23.060 10.919 31.240 1.00 86.62 337 ILE A N 1
ATOM 2633 C CA . ILE A 1 337 ? -24.055 10.727 30.172 1.00 86.62 337 ILE A CA 1
ATOM 2634 C C . ILE A 1 337 ? -25.452 10.466 30.756 1.00 86.62 337 ILE A C 1
ATOM 2636 O O . ILE A 1 337 ? -26.440 11.054 30.319 1.00 86.62 337 ILE A O 1
ATOM 2640 N N . ASP A 1 338 ? -25.566 9.617 31.779 1.00 86.38 338 ASP A N 1
ATOM 2641 C CA . ASP A 1 338 ? -26.854 9.347 32.430 1.00 86.38 338 ASP A CA 1
ATOM 2642 C C . ASP A 1 338 ? -27.398 10.578 33.185 1.00 86.38 338 ASP A C 1
ATOM 2644 O O . ASP A 1 338 ? -28.610 10.702 33.385 1.00 86.38 338 ASP A O 1
ATOM 2648 N N . ALA A 1 339 ? -26.528 11.485 33.641 1.00 88.12 339 ALA A N 1
ATOM 2649 C CA . ALA A 1 339 ? -26.923 12.769 34.217 1.00 88.12 339 ALA A CA 1
ATOM 2650 C C . ALA A 1 339 ? -27.411 13.742 33.131 1.00 88.12 339 ALA A C 1
ATOM 2652 O O . ALA A 1 339 ? -28.449 14.382 33.310 1.00 88.12 339 ALA A O 1
ATOM 2653 N N . ASP A 1 340 ? -26.740 13.773 31.979 1.00 87.56 340 ASP A N 1
ATOM 2654 C CA . ASP A 1 340 ? -27.127 14.581 30.821 1.00 87.56 340 ASP A CA 1
ATOM 2655 C C . ASP A 1 340 ? -28.546 14.265 30.335 1.00 87.56 340 ASP A C 1
ATOM 2657 O O . ASP A 1 340 ? -29.316 15.179 30.033 1.00 87.56 340 ASP A O 1
ATOM 2661 N N . PHE A 1 341 ? -28.923 12.981 30.293 1.00 82.62 341 PHE A N 1
ATOM 2662 C CA . PHE A 1 341 ? -30.282 12.562 29.927 1.00 82.62 341 PHE A CA 1
ATOM 2663 C C . PHE A 1 341 ? -31.337 12.964 30.962 1.00 82.62 341 PHE A C 1
ATOM 2665 O O . PHE A 1 341 ? -32.492 13.196 30.606 1.00 82.62 341 PHE A O 1
ATOM 2672 N N . ARG A 1 342 ? -30.958 13.042 32.242 1.00 86.94 342 ARG A N 1
ATOM 2673 C CA . ARG A 1 342 ? -31.871 13.405 33.336 1.00 86.94 342 ARG A CA 1
ATOM 2674 C C . ARG A 1 342 ? -32.099 14.907 33.447 1.00 86.94 342 ARG A C 1
ATOM 2676 O O . ARG A 1 342 ? -33.153 15.318 33.925 1.00 86.94 342 ARG A O 1
ATOM 2683 N N . GLN A 1 343 ? -31.142 15.722 33.013 1.00 84.44 343 GLN A N 1
ATOM 2684 C CA . GLN A 1 343 ? -31.270 17.172 33.035 1.00 84.44 343 GLN A CA 1
ATOM 2685 C C . GLN A 1 343 ? -31.947 17.666 31.738 1.00 84.44 343 GLN A C 1
ATOM 2687 O O . GLN A 1 343 ? -31.387 17.501 30.655 1.00 84.44 343 GLN A O 1
ATOM 2692 N N . PRO A 1 344 ? -33.131 18.297 31.775 1.00 82.75 344 PRO A N 1
ATOM 2693 C CA . PRO A 1 344 ? -33.691 18.947 30.592 1.00 82.75 344 PRO A CA 1
ATOM 2694 C C . PRO A 1 344 ? 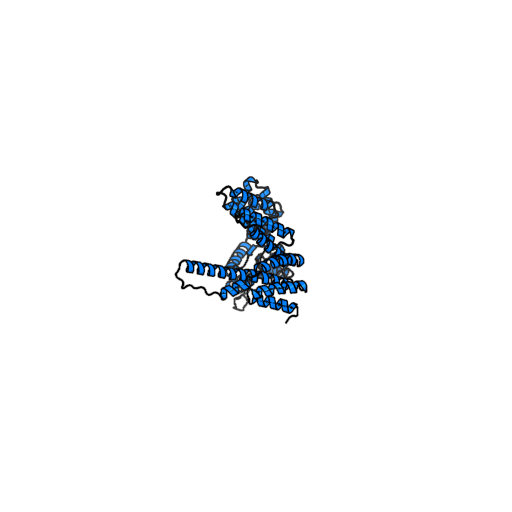-32.927 20.240 30.266 1.00 82.75 344 PRO A C 1
ATOM 2696 O O . PRO A 1 344 ? -32.442 20.924 31.166 1.00 82.75 344 PRO A O 1
ATOM 2699 N N . ILE A 1 345 ? -32.826 20.586 28.979 1.00 83.75 345 ILE A N 1
ATOM 2700 C CA . ILE A 1 345 ? -32.300 21.888 28.542 1.00 83.75 345 ILE A CA 1
ATOM 2701 C C . ILE A 1 345 ? -33.489 22.825 28.347 1.00 83.75 345 ILE A C 1
ATOM 2703 O O . ILE A 1 345 ? -34.348 22.569 27.501 1.00 83.75 345 ILE A O 1
ATOM 2707 N N . ASP A 1 346 ? -33.541 23.905 29.124 1.00 83.06 346 ASP A N 1
ATOM 2708 C CA . ASP A 1 346 ? -34.563 24.933 28.957 1.00 83.06 346 ASP A CA 1
ATOM 2709 C C . ASP A 1 346 ? -34.147 25.934 27.873 1.00 83.06 346 ASP A C 1
ATOM 2711 O O . ASP A 1 346 ? -33.423 26.896 28.114 1.00 83.06 346 ASP A O 1
ATOM 2715 N N . TYR A 1 347 ? -34.615 25.693 26.649 1.00 78.44 347 TYR A N 1
ATOM 2716 C CA . TYR A 1 347 ? -34.425 26.612 25.525 1.00 78.44 347 TYR A CA 1
ATOM 2717 C C . TYR A 1 347 ? -35.386 27.811 25.550 1.00 78.44 347 TYR A C 1
ATOM 2719 O O . TYR A 1 347 ? -35.289 28.684 24.686 1.00 78.44 347 TYR A O 1
ATOM 2727 N N . LYS A 1 348 ? -36.353 27.838 26.478 1.00 81.31 348 LYS A N 1
ATOM 2728 C CA . LYS A 1 348 ? -37.361 28.900 26.577 1.00 81.31 348 LYS A CA 1
ATOM 2729 C C . LYS A 1 348 ? -36.933 30.029 27.508 1.00 81.31 348 LYS A C 1
ATOM 2731 O O . LYS A 1 348 ? -37.523 31.105 27.414 1.00 81.31 348 LYS A O 1
ATOM 2736 N N . ASP A 1 349 ? -35.916 29.828 28.346 1.00 77.50 349 ASP A N 1
ATOM 2737 C CA . ASP A 1 349 ? -35.303 30.912 29.112 1.00 77.50 349 ASP A CA 1
ATOM 2738 C C . ASP A 1 349 ? -34.626 31.910 28.156 1.00 77.50 349 ASP A C 1
ATOM 2740 O O . ASP A 1 349 ? -33.618 31.628 27.504 1.00 77.50 349 ASP A O 1
ATOM 2744 N N . GLN A 1 350 ? -35.231 33.093 28.037 1.00 77.88 350 GLN A N 1
ATOM 2745 C CA . GLN A 1 350 ? -34.763 34.151 27.145 1.00 77.88 350 GLN A CA 1
ATOM 2746 C C . GLN A 1 350 ? -33.674 35.029 27.775 1.00 77.88 350 GLN A C 1
ATOM 2748 O O . GLN A 1 350 ? -33.132 35.891 27.074 1.00 77.88 350 GLN A O 1
ATOM 2753 N N . SER A 1 351 ? -33.338 34.822 29.054 1.00 80.75 351 SER A N 1
ATOM 2754 C CA . SER A 1 351 ? -32.264 35.555 29.720 1.00 80.75 351 SER A CA 1
ATOM 2755 C C . SER A 1 351 ? -30.904 35.237 29.089 1.00 80.75 351 SER A C 1
ATOM 2757 O O . SER A 1 351 ? -30.649 34.133 28.602 1.00 80.75 351 SER A O 1
ATOM 2759 N N . GLU A 1 352 ? -30.000 36.217 29.080 1.00 76.94 352 GLU A N 1
ATOM 2760 C CA . GLU A 1 352 ? -28.639 36.026 28.566 1.00 76.94 352 GLU A CA 1
ATOM 2761 C C . GLU A 1 352 ? -27.899 34.928 29.351 1.00 76.94 352 GLU A C 1
ATOM 2763 O O . GLU A 1 352 ? -27.256 34.056 28.765 1.00 76.94 352 GLU A O 1
ATOM 2768 N N . THR A 1 353 ? -28.097 34.890 30.672 1.00 77.69 353 THR A N 1
ATOM 2769 C CA . THR A 1 353 ? -27.591 33.837 31.561 1.00 77.69 353 THR A CA 1
ATOM 2770 C C . THR A 1 353 ? -28.162 32.454 31.214 1.00 77.69 353 THR A C 1
ATOM 2772 O O . THR A 1 353 ? -27.407 31.480 31.154 1.00 77.69 353 THR A O 1
ATOM 2775 N N . GLY A 1 354 ? -29.462 32.355 30.925 1.00 76.94 354 GLY A N 1
ATOM 2776 C CA . GLY A 1 354 ? -30.127 31.118 30.506 1.00 76.94 354 GLY A CA 1
ATOM 2777 C C . GLY A 1 354 ? -29.600 30.580 29.176 1.00 76.94 354 GLY A C 1
ATOM 2778 O O . GLY A 1 354 ? -29.241 29.405 29.077 1.00 76.94 354 GLY A O 1
ATOM 2779 N N . LYS A 1 355 ? -29.424 31.453 28.176 1.00 74.31 355 LYS A N 1
ATOM 2780 C CA . LYS A 1 355 ? -28.838 31.090 26.871 1.00 74.31 355 LYS A CA 1
ATOM 2781 C C . LYS A 1 355 ? -27.406 30.570 26.990 1.00 74.31 355 LYS A C 1
ATOM 2783 O O . LYS A 1 355 ? -27.084 29.547 26.386 1.00 74.31 355 LYS A O 1
ATOM 2788 N N . ILE A 1 356 ? -26.556 31.239 27.777 1.00 77.25 356 ILE A N 1
ATOM 2789 C CA . ILE A 1 356 ? -25.174 30.795 28.033 1.00 77.25 356 ILE A CA 1
ATOM 2790 C C . ILE A 1 356 ? -25.174 29.422 28.724 1.00 77.25 356 ILE A C 1
ATOM 2792 O O . ILE A 1 356 ? -24.391 28.543 28.360 1.00 77.25 356 ILE A O 1
ATOM 2796 N N . THR A 1 357 ? -26.091 29.203 29.669 1.00 84.75 357 THR A N 1
ATOM 2797 C CA . THR A 1 357 ? -26.230 27.925 30.384 1.00 84.75 357 THR A CA 1
ATOM 2798 C C . THR A 1 357 ? -26.670 26.798 29.449 1.00 84.75 357 THR A C 1
ATOM 2800 O O . THR A 1 357 ? -26.066 25.725 29.461 1.00 84.75 357 THR A O 1
ATOM 2803 N N . ALA A 1 358 ? -27.661 27.043 28.586 1.00 86.44 358 ALA A N 1
ATOM 2804 C CA . ALA A 1 358 ? -28.104 26.078 27.584 1.00 86.44 358 ALA A CA 1
ATOM 2805 C C . ALA A 1 358 ? -26.982 25.735 26.592 1.00 86.44 358 ALA A C 1
ATOM 2807 O O . ALA A 1 358 ? -26.732 24.559 26.335 1.00 86.44 358 ALA A O 1
ATOM 2808 N N . ALA A 1 359 ? -26.259 26.738 26.082 1.00 87.06 359 ALA A N 1
ATOM 2809 C CA . ALA A 1 359 ? -25.132 26.526 25.174 1.00 87.06 359 ALA A CA 1
ATOM 2810 C C . ALA A 1 359 ? -24.017 25.685 25.819 1.00 87.06 359 ALA A C 1
ATOM 2812 O O . ALA A 1 359 ? -23.503 24.760 25.188 1.00 87.06 359 ALA A O 1
ATOM 2813 N N . ARG A 1 360 ? -23.684 25.953 27.089 1.00 88.56 360 ARG A N 1
ATOM 2814 C CA . ARG A 1 360 ? -22.695 25.169 27.841 1.00 88.56 360 ARG A CA 1
ATOM 2815 C C . ARG A 1 360 ? -23.137 23.716 28.017 1.00 88.56 360 ARG A C 1
ATOM 2817 O O . ARG A 1 360 ? -22.361 22.820 27.704 1.00 88.56 360 ARG A O 1
ATOM 2824 N N . LEU A 1 361 ? -24.381 23.484 28.441 1.00 88.56 361 LEU A N 1
ATOM 2825 C CA . LEU A 1 361 ? -24.928 22.132 28.606 1.00 88.56 361 LEU A CA 1
ATOM 2826 C C . LEU A 1 361 ? -24.952 21.359 27.280 1.00 88.56 361 LEU A C 1
ATOM 2828 O O . LEU A 1 361 ? -24.626 20.177 27.252 1.00 88.56 361 LEU A O 1
ATOM 2832 N N . VAL A 1 362 ? -25.300 22.013 26.166 1.00 90.25 362 VAL A N 1
ATOM 2833 C CA . VAL A 1 362 ? -25.230 21.397 24.829 1.00 90.25 362 VAL A CA 1
ATOM 2834 C C . VAL A 1 362 ? -23.791 21.015 24.475 1.00 90.25 362 VAL A C 1
ATOM 2836 O O . VAL A 1 362 ? -23.563 19.914 23.970 1.00 90.25 362 VAL A O 1
ATOM 2839 N N . ALA A 1 363 ? -22.821 21.893 24.737 1.00 91.12 363 ALA A N 1
ATOM 2840 C CA . ALA A 1 363 ? -21.413 21.624 24.459 1.00 91.12 363 ALA A CA 1
ATOM 2841 C C . ALA A 1 363 ? -20.871 20.460 25.308 1.00 91.12 363 ALA A C 1
ATOM 2843 O O . ALA A 1 363 ? -20.228 19.563 24.764 1.00 91.12 363 ALA A O 1
ATOM 2844 N N . GLU A 1 364 ? -21.182 20.430 26.608 1.00 91.12 364 GLU A N 1
ATOM 2845 C CA . GLU A 1 364 ? -20.812 19.345 27.529 1.00 91.12 364 GLU A CA 1
ATOM 2846 C C . GLU A 1 364 ? -21.398 18.002 27.070 1.00 91.12 364 GLU A C 1
ATOM 2848 O O . GLU A 1 364 ? -20.654 17.041 26.886 1.00 91.12 364 GLU A O 1
ATOM 2853 N N . ARG A 1 365 ? -22.696 17.958 26.742 1.00 92.00 365 ARG A N 1
ATOM 2854 C CA . ARG A 1 365 ? -23.357 16.754 26.199 1.00 92.00 365 ARG A CA 1
ATOM 2855 C C . ARG A 1 365 ? -22.737 16.268 24.906 1.00 92.00 365 ARG A C 1
ATOM 2857 O O . ARG A 1 365 ? -22.525 15.073 24.715 1.00 92.00 365 ARG A O 1
ATOM 2864 N N . THR A 1 366 ? -22.472 17.199 23.994 1.00 91.56 366 THR A N 1
ATOM 2865 C CA . THR A 1 366 ? -21.853 16.882 22.704 1.00 91.56 366 THR A CA 1
ATOM 2866 C C . THR A 1 366 ? -20.482 16.261 22.924 1.00 91.56 366 THR A C 1
ATOM 2868 O O . THR A 1 366 ? -20.168 15.244 22.307 1.00 91.56 366 THR A O 1
ATOM 2871 N N . LYS A 1 367 ? -19.704 16.818 23.858 1.00 93.19 367 LYS A N 1
ATOM 2872 C CA . LYS A 1 367 ? -18.405 16.279 24.243 1.00 93.19 367 LYS A CA 1
ATOM 2873 C C . LYS A 1 367 ? -18.529 14.882 24.856 1.00 93.19 367 LYS A C 1
ATOM 2875 O O . LYS A 1 367 ? -17.870 13.972 24.369 1.00 93.19 367 LYS A O 1
ATOM 2880 N N . HIS A 1 368 ? -19.407 14.668 25.839 1.00 93.44 368 HIS A N 1
ATOM 2881 C CA . HIS A 1 368 ? -19.597 13.343 26.443 1.00 93.44 368 HIS A CA 1
ATOM 2882 C C . HIS A 1 368 ? -20.015 12.282 25.412 1.00 93.44 368 HIS A C 1
ATOM 2884 O O . HIS A 1 368 ? -19.519 11.155 25.449 1.00 93.44 368 HIS A O 1
ATOM 2890 N N . MET A 1 369 ? -20.883 12.633 24.455 1.00 90.12 369 MET A N 1
ATOM 2891 C CA . MET A 1 369 ? -21.256 11.733 23.357 1.00 90.12 369 MET A CA 1
ATOM 2892 C C . MET A 1 369 ? -20.069 11.404 22.443 1.00 90.12 369 MET A C 1
ATOM 2894 O O . MET A 1 369 ? -19.871 10.236 22.102 1.00 90.12 369 MET A O 1
ATOM 2898 N N . GLN A 1 370 ? -19.280 12.409 22.053 1.00 91.94 370 GLN A N 1
ATOM 2899 C CA . GLN A 1 370 ? -18.087 12.221 21.221 1.00 91.94 370 GLN A CA 1
ATOM 2900 C C . GLN A 1 370 ? -17.037 11.359 21.929 1.00 91.94 370 GLN A C 1
ATOM 2902 O O . GLN A 1 370 ? -16.539 10.401 21.337 1.00 91.94 370 GLN A O 1
ATOM 2907 N N . ASP A 1 371 ? -16.760 11.646 23.201 1.00 93.12 371 ASP A N 1
ATOM 2908 C CA . ASP A 1 371 ? -15.818 10.891 24.026 1.00 93.12 371 ASP A CA 1
ATOM 2909 C C . ASP A 1 371 ? -16.293 9.440 24.191 1.00 93.12 371 ASP A C 1
ATOM 2911 O O . ASP A 1 371 ? -15.518 8.505 23.979 1.00 93.12 371 ASP A O 1
ATOM 2915 N N . SER A 1 372 ? -17.585 9.224 24.465 1.00 93.38 372 SER A N 1
ATOM 2916 C CA . SER A 1 372 ? -18.169 7.881 24.571 1.00 93.38 372 SER A CA 1
ATOM 2917 C C . SER A 1 372 ? -17.970 7.070 23.293 1.00 93.38 372 SER A C 1
ATOM 2919 O O . SER A 1 372 ? -17.461 5.949 23.338 1.00 93.38 372 SER A O 1
ATOM 2921 N N . GLN A 1 373 ? -18.289 7.650 22.132 1.00 93.19 373 GLN A N 1
ATOM 2922 C CA . GLN A 1 373 ? -18.075 6.994 20.842 1.00 93.19 373 GLN A CA 1
ATOM 2923 C C . GLN A 1 373 ? -16.592 6.713 20.583 1.00 93.19 373 GLN A C 1
ATOM 2925 O O . GLN A 1 373 ? -16.240 5.602 20.178 1.00 93.19 373 GLN A O 1
ATOM 2930 N N . HIS A 1 374 ? -15.721 7.691 20.841 1.00 92.56 374 HIS A N 1
ATOM 2931 C CA . HIS A 1 374 ? -14.280 7.568 20.646 1.00 92.56 374 HIS A CA 1
ATOM 2932 C C . HIS A 1 374 ? -13.689 6.425 21.484 1.00 92.56 374 HIS A C 1
ATOM 2934 O O . HIS A 1 374 ? -13.017 5.537 20.949 1.00 92.56 374 HIS A O 1
ATOM 2940 N N . TYR A 1 375 ? -13.956 6.410 22.792 1.00 94.88 375 TYR A N 1
ATOM 2941 C CA . TYR A 1 375 ? -13.397 5.408 23.695 1.00 94.88 375 TYR A CA 1
ATOM 2942 C C . TYR A 1 375 ? -14.051 4.035 23.539 1.00 94.88 375 TYR A C 1
ATOM 2944 O O . TYR A 1 375 ? -13.334 3.032 23.572 1.00 94.88 375 TYR A O 1
ATOM 2952 N N . ALA A 1 376 ? -15.361 3.964 23.274 1.00 95.88 376 ALA A N 1
ATOM 2953 C CA . ALA A 1 376 ? -16.026 2.700 22.965 1.00 95.88 376 ALA A CA 1
ATOM 2954 C C . ALA A 1 376 ? -15.393 2.030 21.740 1.00 95.88 376 ALA A C 1
ATOM 2956 O O . ALA A 1 376 ? -15.054 0.850 21.794 1.00 95.88 376 ALA A O 1
ATOM 2957 N N . GLN A 1 377 ? -15.148 2.785 20.661 1.00 94.25 377 GLN A N 1
ATOM 2958 C CA . GLN A 1 377 ? -14.475 2.259 19.471 1.00 94.25 377 GLN A CA 1
ATOM 2959 C C . GLN A 1 377 ? -13.045 1.791 19.763 1.00 94.25 377 GLN A C 1
ATOM 2961 O O . GLN A 1 377 ? -12.623 0.763 19.232 1.00 94.25 377 GLN A O 1
ATOM 2966 N N . ARG A 1 378 ? -12.285 2.521 20.589 1.00 93.06 378 ARG A N 1
ATOM 2967 C CA . ARG A 1 378 ? -10.917 2.124 20.967 1.00 93.06 378 ARG A CA 1
ATOM 2968 C C . ARG A 1 378 ? -10.909 0.812 21.745 1.00 93.06 378 ARG A C 1
ATOM 2970 O O . ARG A 1 378 ? -10.183 -0.101 21.361 1.00 93.06 378 ARG A O 1
ATOM 2977 N N . LEU A 1 379 ? -11.732 0.700 22.785 1.00 96.69 379 LEU A N 1
ATOM 2978 C CA . LEU A 1 379 ? -11.825 -0.500 23.620 1.00 96.69 379 LEU A CA 1
ATOM 2979 C C . LEU A 1 379 ? -12.349 -1.709 22.833 1.00 96.69 379 LEU A C 1
ATOM 2981 O O . LEU A 1 379 ? -11.783 -2.797 22.931 1.00 96.69 379 LEU A O 1
ATOM 2985 N N . HIS A 1 380 ? -13.357 -1.506 21.980 1.00 96.25 380 HIS A N 1
ATOM 2986 C CA . HIS A 1 380 ? -13.837 -2.529 21.051 1.00 96.25 380 HIS A CA 1
ATOM 2987 C C . HIS A 1 380 ? -12.720 -3.032 20.131 1.00 96.25 380 HIS A C 1
ATOM 2989 O O . HIS A 1 380 ? -12.512 -4.238 20.039 1.00 96.25 380 HIS A O 1
ATOM 2995 N N . LYS A 1 381 ? -11.955 -2.130 19.495 1.00 93.62 381 LYS A N 1
ATOM 2996 C CA . LYS A 1 381 ? -10.848 -2.515 18.603 1.00 93.62 381 LYS A CA 1
ATOM 2997 C C . LYS A 1 381 ? -9.773 -3.328 19.326 1.00 93.62 381 LYS A C 1
ATOM 2999 O O . LYS A 1 381 ? -9.246 -4.263 18.730 1.00 93.62 381 LYS A O 1
ATOM 3004 N N . LEU A 1 382 ? -9.465 -3.005 20.585 1.00 95.38 382 LEU A N 1
ATOM 3005 C CA . LEU A 1 382 ? -8.524 -3.788 21.396 1.00 95.38 382 LEU A CA 1
ATOM 3006 C C . LEU A 1 382 ? -9.039 -5.213 21.637 1.00 95.38 382 LEU A C 1
ATOM 3008 O O . LEU A 1 382 ? -8.315 -6.174 21.381 1.00 95.38 382 LEU A O 1
ATOM 3012 N N . ALA A 1 383 ? -10.295 -5.354 22.071 1.00 96.12 383 ALA A N 1
ATOM 3013 C CA . ALA A 1 383 ? -10.907 -6.661 22.310 1.00 96.12 383 ALA A CA 1
ATOM 3014 C C . ALA A 1 383 ? -11.028 -7.489 21.016 1.00 96.12 383 ALA A C 1
ATOM 3016 O O . ALA A 1 383 ? -10.643 -8.657 20.983 1.00 96.12 383 ALA A O 1
ATOM 3017 N N . ALA A 1 384 ? -11.493 -6.873 19.926 1.00 93.94 384 ALA A N 1
ATOM 3018 C CA . ALA A 1 384 ? -11.619 -7.523 18.625 1.00 93.94 384 ALA A CA 1
ATOM 3019 C C . ALA A 1 384 ? -10.258 -7.983 18.078 1.00 93.94 384 ALA A C 1
ATOM 3021 O O . ALA A 1 384 ? -10.153 -9.062 17.497 1.00 93.94 384 ALA A O 1
ATOM 3022 N N . ALA A 1 385 ? -9.191 -7.209 18.297 1.00 92.38 385 ALA A N 1
ATOM 3023 C CA . ALA A 1 385 ? -7.855 -7.605 17.874 1.00 92.38 385 ALA A CA 1
ATOM 3024 C C . ALA A 1 385 ? -7.357 -8.872 18.583 1.00 92.38 385 ALA A C 1
ATOM 3026 O O . ALA A 1 385 ? -6.714 -9.695 17.938 1.00 92.38 385 ALA A O 1
ATOM 3027 N N . TYR A 1 386 ? -7.686 -9.073 19.863 1.00 94.06 386 TYR A N 1
ATOM 3028 C CA . TYR A 1 386 ? -7.317 -10.298 20.586 1.00 94.06 386 TYR A CA 1
ATOM 3029 C C . TYR A 1 386 ? -7.985 -11.532 19.961 1.00 94.06 386 TYR A C 1
ATOM 3031 O O . TYR A 1 386 ? -7.334 -12.563 19.788 1.00 94.06 386 TYR A O 1
ATOM 3039 N N . LEU A 1 387 ? -9.246 -11.409 19.533 1.00 91.69 387 LEU A N 1
ATOM 3040 C CA . LEU A 1 387 ? -9.953 -12.465 18.799 1.00 91.69 387 LEU A CA 1
ATOM 3041 C C . LEU A 1 387 ? -9.319 -12.725 17.422 1.00 91.69 387 LEU A C 1
ATOM 3043 O O . LEU A 1 387 ? -9.029 -13.871 17.078 1.00 91.69 387 LEU A O 1
ATOM 3047 N N . LEU A 1 388 ? -9.050 -11.666 16.649 1.00 89.38 388 LEU A N 1
ATOM 3048 C CA . LEU A 1 388 ? -8.455 -11.763 15.308 1.00 89.38 388 LEU A CA 1
ATOM 3049 C C . LEU A 1 388 ? -7.045 -12.368 15.329 1.00 89.38 388 LEU A C 1
ATOM 3051 O O . LEU A 1 388 ? -6.688 -13.150 14.446 1.00 89.38 388 LEU A O 1
ATOM 3055 N N . LEU A 1 389 ? -6.253 -12.031 16.349 1.00 90.38 389 LEU A N 1
ATOM 3056 C CA . LEU A 1 389 ? -4.915 -12.575 16.572 1.00 90.38 389 LEU A CA 1
ATOM 3057 C C . LEU A 1 389 ? -4.933 -13.957 17.238 1.00 90.38 389 LEU A C 1
ATOM 3059 O O . LEU A 1 389 ? -3.872 -14.544 17.404 1.00 90.38 389 LEU A O 1
ATOM 3063 N N . ARG A 1 390 ? -6.114 -14.503 17.568 1.00 91.12 390 ARG A N 1
ATOM 3064 C CA . ARG A 1 390 ? -6.295 -15.798 18.248 1.00 91.12 390 ARG A CA 1
ATOM 3065 C C . ARG A 1 390 ? -5.556 -15.886 19.588 1.00 91.12 390 ARG A C 1
ATOM 3067 O O . ARG A 1 390 ? -5.046 -16.939 19.960 1.00 91.12 390 ARG A O 1
ATOM 3074 N N . MET A 1 391 ? -5.546 -14.787 20.335 1.00 91.44 391 MET A N 1
ATOM 3075 C CA . MET A 1 391 ? -4.997 -14.726 21.688 1.00 91.44 391 MET A CA 1
ATOM 3076 C C . MET A 1 391 ? -6.005 -15.329 22.676 1.00 91.44 391 MET A C 1
ATOM 3078 O O . MET A 1 391 ? -6.794 -14.620 23.295 1.00 91.44 391 MET A O 1
ATOM 3082 N N . THR A 1 392 ? -6.019 -16.659 22.785 1.00 88.81 392 THR A N 1
ATOM 3083 C CA . THR A 1 392 ? -7.063 -17.415 23.505 1.00 88.81 392 THR A CA 1
ATOM 3084 C C . THR A 1 392 ? -6.676 -17.834 24.923 1.00 88.81 392 THR A C 1
ATOM 3086 O O . THR A 1 392 ? -7.323 -18.707 25.502 1.00 88.81 392 THR A O 1
ATOM 3089 N N . SER A 1 393 ? -5.609 -17.276 25.505 1.00 94.00 393 SER A N 1
ATOM 3090 C CA . SER A 1 393 ? -5.288 -17.589 26.900 1.00 94.00 393 SER A CA 1
ATOM 3091 C C . SER A 1 393 ? -6.399 -17.065 27.825 1.00 94.00 393 SER A C 1
ATOM 3093 O O . SER A 1 393 ? -6.985 -16.019 27.536 1.00 94.00 393 SER A O 1
ATOM 3095 N N . PRO A 1 394 ? -6.691 -17.727 28.960 1.00 93.62 394 PRO A N 1
ATOM 3096 C CA . PRO A 1 394 ? -7.700 -17.229 29.894 1.00 93.62 394 PRO A CA 1
ATOM 3097 C C . PRO A 1 394 ? -7.436 -15.790 30.358 1.00 93.62 394 PRO A C 1
ATOM 3099 O O . PRO A 1 394 ? -8.375 -15.024 30.546 1.00 93.62 394 PRO A O 1
ATOM 3102 N N . ALA A 1 395 ? -6.169 -15.395 30.514 1.00 94.50 395 ALA A N 1
ATOM 3103 C CA . ALA A 1 395 ? -5.805 -14.026 30.871 1.00 94.50 395 ALA A CA 1
ATOM 3104 C C . ALA A 1 395 ? -6.159 -13.028 29.755 1.00 94.50 395 ALA A C 1
ATOM 3106 O O . ALA A 1 395 ? -6.767 -11.994 30.027 1.00 94.50 395 ALA A O 1
ATOM 3107 N N . ASP A 1 396 ? -5.838 -13.363 28.503 1.00 95.31 396 ASP A N 1
ATOM 3108 C CA . ASP A 1 396 ? -6.142 -12.521 27.341 1.00 95.31 396 ASP A CA 1
ATOM 3109 C C . ASP A 1 396 ? -7.650 -12.361 27.138 1.00 95.31 396 ASP A C 1
ATOM 3111 O O . ASP A 1 396 ? -8.139 -11.247 26.951 1.00 95.31 396 ASP A O 1
ATOM 3115 N N . LEU A 1 397 ? -8.400 -13.462 27.224 1.00 95.69 397 LEU A N 1
ATOM 3116 C CA . LEU A 1 397 ? -9.849 -13.447 27.051 1.00 95.69 397 LEU A CA 1
ATOM 3117 C C . LEU A 1 397 ? -10.551 -12.669 28.170 1.00 95.69 397 LEU A C 1
ATOM 3119 O O . LEU A 1 397 ? -11.449 -11.881 27.885 1.00 95.69 397 LEU A O 1
ATOM 3123 N N . ASN A 1 398 ? -10.116 -12.818 29.425 1.00 96.69 398 ASN A N 1
ATOM 3124 C CA . ASN A 1 398 ? -10.650 -12.012 30.526 1.00 96.69 398 ASN A CA 1
ATOM 3125 C C . ASN A 1 398 ? -10.343 -10.519 30.340 1.00 96.69 398 ASN A C 1
ATOM 3127 O O . ASN A 1 398 ? -11.200 -9.674 30.595 1.00 96.69 398 ASN A O 1
ATOM 3131 N N . GLN A 1 399 ? -9.154 -10.171 29.843 1.00 97.50 399 GLN A N 1
ATOM 3132 C CA . GLN A 1 399 ? -8.820 -8.777 29.559 1.00 97.50 399 GLN A CA 1
ATOM 3133 C C . GLN A 1 399 ? -9.663 -8.201 28.409 1.00 97.50 399 GLN A C 1
ATOM 3135 O O . GLN A 1 399 ? -10.179 -7.085 28.515 1.00 97.50 399 GLN A O 1
ATOM 3140 N N . ALA A 1 400 ? -9.851 -8.968 27.333 1.00 97.06 400 ALA A N 1
ATOM 3141 C CA . ALA A 1 400 ? -10.732 -8.599 26.227 1.00 97.06 400 ALA A CA 1
ATOM 3142 C C . ALA A 1 400 ? -12.198 -8.474 26.680 1.00 97.06 400 ALA A C 1
ATOM 3144 O O . ALA A 1 400 ? -12.930 -7.610 26.185 1.00 97.06 400 ALA A O 1
ATOM 3145 N N . LEU A 1 401 ? -12.627 -9.285 27.653 1.00 97.62 401 LEU A N 1
ATOM 3146 C CA . LEU A 1 401 ? -13.964 -9.207 28.235 1.00 97.62 401 LEU A CA 1
ATOM 3147 C C . LEU A 1 401 ? -14.167 -7.872 28.956 1.00 97.62 401 LEU A C 1
ATOM 3149 O O . LEU A 1 401 ? -15.172 -7.208 28.721 1.00 97.62 401 LEU A O 1
ATOM 3153 N N . ILE A 1 402 ? -13.187 -7.435 29.755 1.00 97.31 402 ILE A N 1
ATOM 3154 C CA . ILE A 1 402 ? -13.227 -6.140 30.454 1.00 97.31 402 ILE A CA 1
ATOM 3155 C C . ILE A 1 402 ? -13.386 -4.985 29.455 1.00 97.31 402 ILE A C 1
ATOM 3157 O O . ILE A 1 402 ? -14.256 -4.129 29.623 1.00 97.31 402 ILE A O 1
ATOM 3161 N N . TRP A 1 403 ? -12.577 -4.964 28.393 1.00 98.06 403 TRP A N 1
ATOM 3162 C CA . TRP A 1 403 ? -12.642 -3.893 27.394 1.00 98.06 403 TRP A CA 1
ATOM 3163 C C . TRP A 1 403 ? -13.933 -3.922 26.578 1.00 98.06 403 TRP A C 1
ATOM 3165 O O . TRP A 1 403 ? -14.546 -2.875 26.373 1.00 98.06 403 TRP A O 1
ATOM 3175 N N . SER A 1 404 ? -14.369 -5.101 26.128 1.00 98.06 404 SER A N 1
ATOM 3176 C CA . SER A 1 404 ? -15.611 -5.232 25.357 1.00 98.06 404 SER A CA 1
ATOM 3177 C C . SER A 1 404 ? -16.843 -4.867 26.188 1.00 98.06 404 SER A C 1
ATOM 3179 O O . SER A 1 404 ? -17.715 -4.163 25.685 1.00 98.06 404 SER A O 1
ATOM 3181 N N . ALA A 1 405 ? -16.882 -5.245 27.470 1.00 97.25 405 ALA A N 1
ATOM 3182 C CA . ALA A 1 405 ? -17.950 -4.858 28.387 1.00 97.25 405 ALA A CA 1
ATOM 3183 C C . ALA A 1 405 ? -18.028 -3.333 28.542 1.00 97.25 405 ALA A C 1
ATOM 3185 O O . ALA A 1 405 ? -19.099 -2.752 28.369 1.00 97.25 405 ALA A O 1
ATOM 3186 N N . ARG A 1 406 ? -16.889 -2.661 28.777 1.00 97.00 406 ARG A N 1
ATOM 3187 C CA . ARG A 1 406 ? -16.854 -1.191 28.864 1.00 97.00 406 ARG A CA 1
ATOM 3188 C C . ARG A 1 406 ? -17.238 -0.527 27.539 1.00 97.00 406 ARG A C 1
ATOM 3190 O O . ARG A 1 406 ? -17.926 0.489 27.546 1.00 97.00 406 ARG A O 1
ATOM 3197 N N . ALA A 1 407 ? -16.853 -1.093 26.397 1.00 97.38 407 ALA A N 1
ATOM 3198 C CA . ALA A 1 407 ? -17.276 -0.577 25.096 1.00 97.38 407 ALA A CA 1
ATOM 3199 C C . ALA A 1 407 ? -18.804 -0.642 24.910 1.00 97.38 407 ALA A C 1
ATOM 3201 O O . ALA A 1 407 ? -19.392 0.317 24.409 1.00 97.38 407 ALA A O 1
ATOM 3202 N N . VAL A 1 408 ? -19.445 -1.738 25.336 1.00 96.94 408 VAL A N 1
ATOM 3203 C CA . VAL A 1 408 ? -20.912 -1.896 25.322 1.00 96.94 408 VAL A CA 1
ATOM 3204 C C . VAL A 1 408 ? -21.589 -0.935 26.302 1.00 96.94 408 VAL A C 1
ATOM 3206 O O . VAL A 1 408 ? -22.593 -0.320 25.948 1.00 96.94 408 VAL A O 1
ATOM 3209 N N . GLU A 1 409 ? -21.030 -0.766 27.504 1.00 94.38 409 GLU A N 1
ATOM 3210 C CA . GLU A 1 409 ? -21.530 0.162 28.527 1.00 94.38 409 GLU A CA 1
ATOM 3211 C C . GLU A 1 409 ? -21.573 1.612 28.016 1.00 94.38 409 GLU A C 1
ATOM 3213 O O . GLU A 1 409 ? -22.553 2.331 28.228 1.00 94.38 409 GLU A O 1
ATOM 3218 N N . LEU A 1 410 ? -20.519 2.036 27.316 1.00 93.88 410 LEU A N 1
ATOM 3219 C CA . LEU A 1 410 ? -20.429 3.363 26.711 1.00 93.88 410 LEU A CA 1
ATOM 3220 C C . LEU A 1 410 ? -21.379 3.503 25.517 1.00 93.88 410 LEU A C 1
ATOM 3222 O O . LEU A 1 410 ? -22.154 4.459 25.445 1.00 93.88 410 LEU A O 1
ATOM 3226 N N . VAL A 1 411 ? -21.335 2.540 24.588 1.00 94.56 411 VAL A N 1
ATOM 3227 C CA . VAL A 1 411 ? -22.154 2.527 23.372 1.00 94.56 411 VAL A CA 1
ATOM 3228 C C . VAL A 1 411 ? -22.556 1.091 23.022 1.00 94.56 411 VAL A C 1
ATOM 3230 O O . VAL A 1 411 ? -21.747 0.308 22.523 1.00 94.56 411 VAL A O 1
ATOM 3233 N N . ALA A 1 412 ? -23.838 0.760 23.170 1.00 94.25 412 ALA A N 1
ATOM 3234 C CA . ALA A 1 412 ? -24.400 -0.543 22.800 1.00 94.25 412 ALA A CA 1
ATOM 3235 C C . ALA A 1 412 ? -24.627 -0.674 21.277 1.00 94.25 412 ALA A C 1
ATOM 3237 O O . ALA A 1 412 ? -25.744 -0.878 20.803 1.00 94.25 412 ALA A O 1
ATOM 3238 N N . SER A 1 413 ? -23.566 -0.503 20.486 1.00 95.00 413 SER A N 1
ATOM 3239 C CA . SER A 1 413 ? -23.616 -0.684 19.032 1.00 95.00 413 SER A CA 1
ATOM 3240 C C . SER A 1 413 ? -23.592 -2.173 18.649 1.00 95.00 413 SER A C 1
ATOM 3242 O O . SER A 1 413 ? -23.030 -2.978 19.399 1.00 95.00 413 SER A O 1
ATOM 3244 N N . PRO A 1 414 ? -24.111 -2.556 17.464 1.00 97.06 414 PRO A N 1
ATOM 3245 C CA . PRO A 1 414 ? -24.041 -3.938 16.986 1.00 97.06 414 PRO A CA 1
ATOM 3246 C C . PRO A 1 414 ? -22.621 -4.522 16.999 1.00 97.06 414 PRO A C 1
ATOM 3248 O O . PRO A 1 414 ? -22.434 -5.655 17.423 1.00 97.06 414 PRO A O 1
ATOM 3251 N N . ALA A 1 415 ? -21.611 -3.733 16.613 1.00 94.00 415 ALA A N 1
ATOM 3252 C CA . ALA A 1 415 ? -20.213 -4.172 16.598 1.00 94.00 415 ALA A CA 1
ATOM 3253 C C . ALA A 1 415 ? -19.655 -4.439 18.009 1.00 94.00 415 ALA A C 1
ATOM 3255 O O . ALA A 1 415 ? -18.938 -5.419 18.223 1.00 94.00 415 ALA A O 1
ATOM 3256 N N . ASN A 1 416 ? -20.002 -3.591 18.985 1.00 97.25 416 ASN A N 1
ATOM 3257 C CA . ASN A 1 416 ? -19.557 -3.763 20.369 1.00 97.25 416 ASN A CA 1
ATOM 3258 C C . ASN A 1 416 ? -20.205 -4.999 21.002 1.00 97.25 416 ASN A C 1
ATOM 3260 O O . ASN A 1 416 ? -19.513 -5.783 21.649 1.00 97.25 416 ASN A O 1
ATOM 3264 N N . LEU A 1 417 ? -21.509 -5.191 20.770 1.00 97.62 417 LEU A N 1
ATOM 3265 C CA . LEU A 1 417 ? -22.262 -6.351 21.250 1.00 97.62 417 LEU A CA 1
ATOM 3266 C C . LEU A 1 417 ? -21.741 -7.659 20.643 1.00 97.62 417 LEU A C 1
ATOM 3268 O O . LEU A 1 417 ? -21.523 -8.618 21.377 1.00 97.62 417 LEU A O 1
ATOM 3272 N N . ASP A 1 418 ? -21.488 -7.681 19.333 1.00 96.88 418 ASP A N 1
ATOM 3273 C CA . ASP A 1 418 ? -20.943 -8.849 18.634 1.00 96.88 418 ASP A CA 1
ATOM 3274 C C . ASP A 1 418 ? -19.558 -9.241 19.171 1.00 96.88 418 ASP A C 1
ATOM 3276 O O . ASP A 1 418 ? -19.334 -10.387 19.555 1.00 96.88 418 ASP A O 1
ATOM 3280 N N . THR A 1 419 ? -18.644 -8.275 19.313 1.00 96.81 419 THR A N 1
ATOM 3281 C CA . THR A 1 419 ? -17.318 -8.549 19.896 1.00 96.81 419 THR A CA 1
ATOM 3282 C C . THR A 1 419 ? -17.423 -9.069 21.325 1.00 96.81 419 THR A C 1
ATOM 3284 O O . THR A 1 419 ? -16.743 -10.029 21.677 1.00 96.81 419 THR A O 1
ATOM 3287 N N . HIS A 1 420 ? -18.283 -8.466 22.148 1.00 97.69 420 HIS A N 1
ATOM 3288 C CA . HIS A 1 420 ? -18.494 -8.912 23.522 1.00 97.69 420 HIS A CA 1
ATOM 3289 C C . HIS A 1 420 ? -19.031 -10.351 23.583 1.00 97.69 420 HIS A C 1
ATOM 3291 O O . HIS A 1 420 ? -18.492 -11.181 24.315 1.00 97.69 420 HIS A O 1
ATOM 3297 N N . ALA A 1 421 ? -20.028 -10.674 22.754 1.00 96.69 421 ALA A N 1
ATOM 3298 C CA . ALA A 1 421 ? -20.596 -12.015 22.654 1.00 96.69 421 ALA A CA 1
ATOM 3299 C C . ALA A 1 421 ? -19.561 -13.055 22.195 1.00 96.69 421 ALA A C 1
ATOM 3301 O O . ALA A 1 421 ? -19.497 -14.150 22.751 1.00 96.69 421 ALA A O 1
ATOM 3302 N N . GLN A 1 422 ? -18.704 -12.715 21.227 1.00 96.12 422 GLN A N 1
ATOM 3303 C CA . GLN A 1 422 ? -17.634 -13.608 20.775 1.00 96.12 422 GLN A CA 1
ATOM 3304 C C . GLN A 1 422 ? -16.606 -13.893 21.879 1.00 96.12 422 GLN A C 1
ATOM 3306 O O . GLN A 1 422 ? -16.173 -15.038 22.022 1.00 96.12 422 GLN A O 1
ATOM 3311 N N . VAL A 1 423 ? -16.236 -12.890 22.686 1.00 96.00 423 VAL A N 1
ATOM 3312 C CA . VAL A 1 423 ? -15.336 -13.096 23.835 1.00 96.00 423 VAL A CA 1
ATOM 3313 C C . VAL A 1 423 ? -15.982 -14.004 24.887 1.00 96.00 423 VAL A C 1
ATOM 3315 O O . VAL A 1 423 ? -15.341 -14.953 25.339 1.00 96.00 423 VAL A O 1
ATOM 3318 N N . LEU A 1 424 ? -17.250 -13.761 25.242 1.00 95.56 424 LEU A N 1
ATOM 3319 C CA . LEU A 1 424 ? -18.005 -14.614 26.172 1.00 95.56 424 LEU A CA 1
ATOM 3320 C C . LEU A 1 424 ? -18.061 -16.066 25.684 1.00 95.56 424 LEU A C 1
ATOM 3322 O O . LEU A 1 424 ? -17.751 -16.990 26.438 1.00 95.56 424 LEU A O 1
ATOM 3326 N N . HIS A 1 425 ? -18.349 -16.260 24.395 1.00 94.44 425 HIS A N 1
ATOM 3327 C CA . HIS A 1 425 ? -18.390 -17.579 23.777 1.00 94.44 425 HIS A CA 1
ATOM 3328 C C . HIS A 1 425 ? -17.049 -18.322 23.890 1.00 94.44 425 HIS A C 1
ATOM 3330 O O . HIS A 1 425 ? -17.031 -19.496 24.256 1.00 94.44 425 HIS A O 1
ATOM 3336 N N . GLN A 1 426 ? -15.925 -17.640 23.637 1.00 92.88 426 GLN A N 1
ATOM 3337 C CA . GLN A 1 426 ? -14.576 -18.212 23.786 1.00 92.88 426 GLN A CA 1
ATOM 3338 C C . GLN A 1 426 ? -14.242 -18.575 25.242 1.00 92.88 426 GLN A C 1
ATOM 3340 O O . GLN A 1 426 ? -13.501 -19.524 25.486 1.00 92.88 426 GLN A O 1
ATOM 3345 N N . LEU A 1 427 ? -14.815 -17.861 26.214 1.00 92.88 427 LEU A N 1
ATOM 3346 C CA . LEU A 1 427 ? -14.717 -18.181 27.643 1.00 92.88 427 LEU A CA 1
ATOM 3347 C C . LEU A 1 427 ? -15.681 -19.294 28.090 1.00 92.88 427 LEU A C 1
ATOM 3349 O O . LEU A 1 427 ? -15.667 -19.677 29.259 1.00 92.88 427 LEU A O 1
ATOM 3353 N N . GLY A 1 428 ? -16.530 -19.808 27.195 1.00 90.06 428 GLY A N 1
ATOM 3354 C CA . GLY A 1 428 ? -17.561 -20.793 27.526 1.00 90.06 428 GLY A CA 1
ATOM 3355 C C . GLY A 1 428 ? -18.740 -20.217 28.318 1.00 90.06 428 GLY A C 1
ATOM 3356 O O . GLY A 1 428 ? -19.537 -20.980 28.864 1.00 90.06 428 GLY A O 1
ATOM 3357 N N . GLN A 1 429 ? -18.863 -18.890 28.382 1.00 84.06 429 GLN A N 1
ATOM 3358 C CA . GLN A 1 429 ? -19.984 -18.192 29.004 1.00 84.06 429 GLN A CA 1
ATOM 3359 C C . GLN A 1 429 ? -21.049 -17.973 27.920 1.00 84.06 429 GLN A C 1
ATOM 3361 O O . GLN A 1 429 ? -20.776 -17.337 26.902 1.00 84.06 429 GLN A O 1
ATOM 3366 N N . LYS A 1 430 ? -22.219 -18.599 28.082 1.00 60.31 430 LYS A N 1
ATOM 3367 C CA . LYS A 1 430 ? -23.337 -18.515 27.129 1.00 60.31 430 LYS A CA 1
ATOM 3368 C C . LYS A 1 430 ? -24.320 -17.426 27.507 1.00 60.31 430 LYS A C 1
ATOM 3370 O O . LYS A 1 430 ? -24.606 -17.319 28.720 1.00 60.31 430 LYS A O 1
#

Solvent-accessible surface area (backbone atoms only — not comparable to full-atom values): 24057 Å² total; per-residue (Å²): 134,90,80,88,88,89,83,89,82,87,83,83,80,84,81,82,81,79,79,81,75,78,75,79,78,67,82,79,70,73,93,58,90,71,74,44,48,36,49,62,65,56,86,77,59,68,72,57,55,40,51,51,15,51,77,66,74,18,32,31,35,35,44,35,42,58,98,87,41,71,62,43,56,50,31,46,68,60,16,40,48,27,45,70,38,4,46,51,41,52,72,52,31,44,30,33,73,44,39,60,84,41,91,61,21,61,59,49,39,58,74,63,54,62,87,62,72,27,29,38,41,33,22,37,32,87,65,48,70,62,38,56,48,78,52,70,60,46,38,71,37,50,51,50,54,49,52,55,32,62,57,45,68,71,46,87,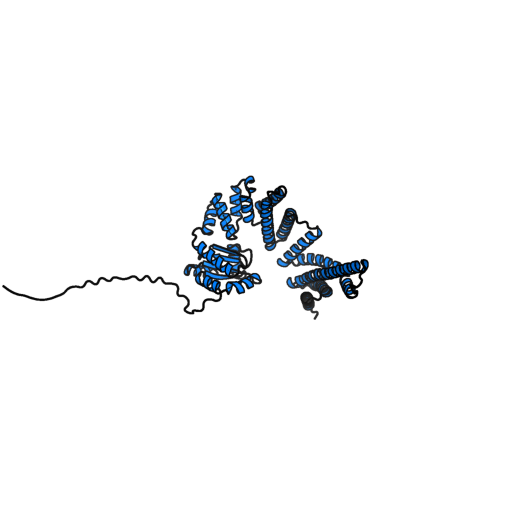82,38,59,69,53,55,52,49,45,47,74,72,64,62,68,57,67,70,58,38,51,55,49,45,53,55,32,48,66,52,58,38,96,36,57,72,52,49,53,55,42,50,76,78,44,56,79,76,55,45,74,36,70,80,38,42,53,51,50,32,69,43,54,69,54,78,87,41,73,69,40,57,46,36,54,53,50,26,59,58,29,71,80,37,84,90,32,53,68,54,31,50,44,26,53,54,30,49,50,55,27,39,55,52,48,54,73,66,42,86,46,73,70,48,45,54,50,35,51,54,50,49,53,54,48,35,59,70,68,67,59,82,69,56,75,66,57,48,52,51,52,51,49,53,50,52,44,52,50,24,58,77,71,64,37,59,71,64,31,48,58,52,48,51,55,54,45,51,54,48,54,61,73,46,62,65,47,59,61,50,50,60,45,52,74,70,52,82,76,61,83,78,47,82,49,72,70,38,46,55,50,41,53,49,53,52,52,53,48,53,47,52,54,51,50,30,54,54,45,19,52,50,29,28,51,54,24,44,46,37,62,75,70,62,47,75,49,71,68,49,40,54,52,28,41,57,31,12,50,52,9,28,71,56,40,79,42,71,69,26,49,51,46,34,51,53,39,34,50,78,72,71,48,130